Protein AF-0000000070117165 (afdb_homodimer)

Radius of gyration: 26.3 Å; Cα contacts (8 Å, |Δi|>4): 1367; chains: 2; bounding box: 54×80×63 Å

InterPro domains:
  IPR011251 Luciferase-like domain [PF00296] (6-294)
  IPR036661 Luciferase-like domain superfamily [G3DSA:3.20.20.30] (3-338)
  IPR036661 Luciferase-like domain superfamily [SSF51679] (12-330)
  IPR050766 Bacterial Luciferase Oxidoreductase [PTHR30137] (17-335)

Nearest PDB structures (foldseek):
  8cbb-assembly1_A  TM=8.897E-01  e=2.264E-23  Enhygromyxa salina
  8cbb-assembly2_C  TM=8.880E-01  e=4.066E-23  Enhygromyxa salina
  8cbb-assembly1_B  TM=8.867E-01  e=6.888E-23  Enhygromyxa salina
  8cbb-assembly2_D  TM=8.876E-01  e=1.976E-22  Enhygromyxa salina
  1luc-assembly1_A  TM=8.983E-01  e=7.599E-22  Vibrio harveyi

Secondary structure (DSSP, 8-state):
-PPPEEEEE------STT--HHHHHHHHHHHHHHHHHHT-SEEEE---SS-TT---S-HHHHHHHHHHH-SSSEEEES-EEGGGS-HHHHHHHHHHHHHHHTS-EEEEEE----HHHHHHHT--GGGHHHHHHHHHHHHHHHHHHSB--EE-SS-EE-S-B--PPPSSPPPEEEE--SHHHHHHHHHH-SEEEEE-STTHHHHHHHHHHHHHHTT--S---EEEEE-EEE-SSHHHHHHHHHHHHHHHHHHHHHHTSPTTPPPPPPPPGGGS-GGGSEEE-HHHHHHHHHHHHHHS--SEEEEESS-TT--HHHHHHHHHHIIIIIHHHHHHHHHT---/-PPPEEEEE---B--STT--HHHHHHHHHHHHHHHHHTT-SEEEE---SS-TTB--S-HHHHHHHHHHH-SSSEEEES-EEGGGS-HHHHHHHHHHHHHHHTS-EEEEEE----HHHHHHHT--GGGHHHHHHHHHHHHHHHHHHSB--EE-SS-EE-S-B--PPPSSPPPEEEE--SHHHHHHHHHH-SEEEEE-STTHHHHHHHHHHHHHHTT--S---EEEEE-EEE-SSHHHHHHHHHHHHHHHHHHHHHHTSPTTPPPPPPPPGGGS-GGGSEEE-HHHHHHHHHHHHHHS--SEEEEESS-TT--HHHHHHHHHHIIIIIHHHHHHHHHT---

Sequence (678 aa):
MTAPTFGVVHDFRRPLPGITDAAYYAECLDEIVLAETLGYATVWLPEHHGAIDGFLPSPLVMAAAVAARTRHIGIGTNAVVAPLHHPLRLAEDVAVADLVSGGRLTLTLVQGYVDRENELFGVPARQRPSRLEEAVAICRQVWQTGRTGFAGRRWTLPDGPFTPVPGRRVPIYVGAFSGPAFDRAARIADGLLLYGGAGVTERYARWREALADAGRTGHVPLVLGATVHVARDDATAWREAAPAIAALDHGFATHQLPAGAAVPPVPGPETVARDAVLVGSPATVADRIVDLHRQVPFDHLCLWGRLPGFSHPAAVEAVTAFATEVVPAVTARITGSATMTAPTFGVVHDFRRPLPGITDAAYYAECLDEIVLAETLGYATVWLPEHHGAIDGFLPSPLVMAAAVAARTRHIGIGTNAVVAPLHHPLRLAEDVAVADLVSGGRLTLTLVQGYVDRENELFGVPARQRPSRLEEAVAICRQVWQTGRTGFAGRRWTLPDGPFTPVPGRRVPIYVGAFSGPAFDRAARIADGLLLYGGAGVTERYARWREALADAGRTGHVPLVLGATVHVARDDATAWREAAPAIAALDHGFATHQLPAGAAVPPVPGPETVARDAVLVGSPATVADRIVDLHRQVPFDHLCLWGRLPGFSHPAAVEAVTAFATEVVPAVTARITGSAT

Organism: Actinoplanes teichomyceticus (NCBI:txid1867)

Structure (mmCIF, N/CA/C/O backbone):
data_AF-0000000070117165-model_v1
#
loop_
_entity.id
_entity.type
_entity.pdbx_description
1 polymer 'Alkanesulfonate monooxygenase SsuD/methylene tetrahydromethanopterin reductase-like flavin-dependent oxidoreductase (Luciferase family)'
#
loop_
_atom_site.group_PDB
_atom_site.id
_atom_site.type_symbol
_atom_site.label_atom_id
_atom_site.label_alt_id
_atom_site.label_comp_id
_atom_site.label_asym_id
_atom_site.label_entity_id
_atom_site.label_seq_id
_atom_site.pdbx_PDB_ins_code
_atom_site.Cartn_x
_atom_site.Cartn_y
_atom_site.Cartn_z
_atom_site.occupancy
_atom_site.B_iso_or_equiv
_atom_site.auth_seq_id
_atom_site.auth_comp_id
_atom_site.auth_asym_id
_atom_site.auth_atom_id
_atom_site.pdbx_PDB_model_num
ATOM 1 N N . MET A 1 1 ? 8.25 37.844 -2.244 1 71.69 1 MET A N 1
ATOM 2 C CA . MET A 1 1 ? 8.086 36.562 -1.539 1 71.69 1 MET A CA 1
ATOM 3 C C . MET A 1 1 ? 7.367 35.562 -2.41 1 71.69 1 MET A C 1
ATOM 5 O O . MET A 1 1 ? 6.508 35.906 -3.215 1 71.69 1 MET A O 1
ATOM 9 N N . THR A 1 2 ? 7.824 34.281 -2.426 1 86.31 2 THR A N 1
ATOM 10 C CA . THR A 1 2 ? 7.188 33.25 -3.223 1 86.31 2 THR A CA 1
ATOM 11 C C . THR A 1 2 ? 5.879 32.812 -2.582 1 86.31 2 THR A C 1
ATOM 13 O O . THR A 1 2 ? 5.812 32.594 -1.367 1 86.31 2 THR A O 1
ATOM 16 N N . ALA A 1 3 ? 4.82 32.906 -3.283 1 94.06 3 ALA A N 1
ATOM 17 C CA . ALA A 1 3 ? 3.521 32.469 -2.791 1 94.06 3 ALA A CA 1
ATOM 18 C C . ALA A 1 3 ? 3.553 30.984 -2.418 1 94.06 3 ALA A C 1
ATOM 20 O O . ALA A 1 3 ? 4.195 30.172 -3.096 1 94.06 3 ALA A O 1
ATOM 21 N N . PRO A 1 4 ? 2.906 30.688 -1.361 1 98 4 PRO A N 1
ATOM 22 C CA . PRO A 1 4 ? 2.834 29.266 -1.002 1 98 4 PRO A CA 1
ATOM 23 C C . PRO A 1 4 ? 1.991 28.453 -1.98 1 98 4 PRO A C 1
ATOM 25 O O . PRO A 1 4 ? 1.18 29.016 -2.719 1 98 4 PRO A O 1
ATOM 28 N N . THR A 1 5 ? 2.256 27.188 -2.016 1 98.5 5 THR A N 1
ATOM 29 C CA . THR A 1 5 ? 1.368 26.25 -2.695 1 98.5 5 THR A CA 1
ATOM 30 C C . THR A 1 5 ? 0.333 25.688 -1.727 1 98.5 5 THR A C 1
ATOM 32 O O . THR A 1 5 ? 0.432 25.891 -0.515 1 98.5 5 THR A O 1
ATOM 35 N N . PHE A 1 6 ? -0.66 25.062 -2.24 1 98.81 6 PHE A N 1
ATOM 36 C CA . PHE A 1 6 ? -1.762 24.578 -1.414 1 98.81 6 PHE A CA 1
ATOM 37 C C . PHE A 1 6 ? -2.076 23.125 -1.718 1 98.81 6 PHE A C 1
ATOM 39 O O . PHE A 1 6 ? -1.904 22.672 -2.852 1 98.81 6 PHE A O 1
ATOM 46 N N . GLY A 1 7 ? -2.457 22.375 -0.701 1 98.81 7 GLY A N 1
ATOM 47 C CA . GLY A 1 7 ? -2.834 20.984 -0.847 1 98.81 7 GLY A CA 1
ATOM 48 C C . GLY A 1 7 ? -4 20.578 0.039 1 98.81 7 GLY A C 1
ATOM 49 O O . GLY A 1 7 ? -4.422 21.344 0.904 1 98.81 7 GLY A O 1
ATOM 50 N N . VAL A 1 8 ? -4.551 19.406 -0.177 1 98.75 8 VAL A N 1
ATOM 51 C CA . VAL A 1 8 ? -5.699 18.922 0.588 1 98.75 8 VAL A CA 1
ATOM 52 C C . VAL A 1 8 ? -5.328 17.641 1.333 1 98.75 8 VAL A C 1
ATOM 54 O O . VAL A 1 8 ? -4.582 16.812 0.814 1 98.75 8 VAL A O 1
ATOM 57 N N . VAL A 1 9 ? -5.859 17.531 2.494 1 98.12 9 VAL A N 1
ATOM 58 C CA . VAL A 1 9 ? -5.734 16.312 3.295 1 98.12 9 VAL A CA 1
ATOM 59 C C . VAL A 1 9 ? -7.008 15.477 3.176 1 98.12 9 VAL A C 1
ATOM 61 O O . VAL A 1 9 ? -8.117 16 3.332 1 98.12 9 VAL A O 1
ATOM 64 N N . HIS A 1 10 ? -6.867 14.281 2.879 1 97.31 10 HIS A N 1
ATOM 65 C CA . HIS A 1 10 ? -7.961 13.32 2.938 1 97.31 10 HIS A CA 1
ATOM 66 C C . HIS A 1 10 ? -7.652 12.195 3.922 1 97.31 10 HIS A C 1
ATOM 68 O O . HIS A 1 10 ? -6.754 11.383 3.684 1 97.31 10 HIS A O 1
ATOM 74 N N . ASP A 1 11 ? -8.438 12.141 4.969 1 94.38 11 ASP A N 1
ATOM 75 C CA . ASP A 1 11 ? -8.164 11.156 6.012 1 94.38 11 ASP A CA 1
ATOM 76 C C . ASP A 1 11 ? -9.156 9.992 5.941 1 94.38 11 ASP A C 1
ATOM 78 O O . ASP A 1 11 ? -9.039 9.023 6.691 1 94.38 11 ASP A O 1
ATOM 82 N N . PHE A 1 12 ? -10.18 10.062 5.086 1 92.75 12 PHE A N 1
ATOM 83 C CA . PHE A 1 12 ? -11.141 9.008 4.781 1 92.75 12 PHE A CA 1
ATOM 84 C C . PHE A 1 12 ? -11.977 8.664 6.008 1 92.75 12 PHE A C 1
ATOM 86 O O . PHE A 1 12 ? -12.469 7.539 6.137 1 92.75 12 PHE A O 1
ATOM 93 N N . ARG A 1 13 ? -12.078 9.516 6.969 1 87.12 13 ARG A N 1
ATOM 94 C CA . ARG A 1 13 ? -12.945 9.297 8.125 1 87.12 13 ARG A CA 1
ATOM 95 C C . ARG A 1 13 ? -14.414 9.383 7.727 1 87.12 13 ARG A C 1
ATOM 97 O O . ARG A 1 13 ? -14.812 10.281 6.98 1 87.12 13 ARG A O 1
ATOM 104 N N . ARG A 1 14 ? -15.219 8.086 8.164 1 71 14 ARG A N 1
ATOM 105 C CA . ARG A 1 14 ? -16.625 7.898 7.812 1 71 14 ARG A CA 1
ATOM 106 C C . ARG A 1 14 ? -17.484 9 8.422 1 71 14 ARG A C 1
ATOM 108 O O . ARG A 1 14 ? -17.438 9.234 9.625 1 71 14 ARG A O 1
ATOM 115 N N . PRO A 1 15 ? -17.891 9.867 7.488 1 58.91 15 PRO A N 1
ATOM 116 C CA . PRO A 1 15 ? -18.719 10.914 8.07 1 58.91 15 PRO A CA 1
ATOM 117 C C . PRO A 1 15 ? -20.016 10.367 8.664 1 58.91 15 PRO A C 1
ATOM 119 O O . PRO A 1 15 ? -20.344 10.664 9.82 1 58.91 15 PRO A O 1
ATOM 122 N N . LEU A 1 16 ? -20.953 10.141 7.625 1 56.66 16 LEU A N 1
ATOM 123 C CA . LEU A 1 16 ? -22.406 10.352 7.676 1 56.66 16 LEU A CA 1
ATOM 124 C C . LEU A 1 16 ? -23.141 9.023 7.824 1 56.66 16 LEU A C 1
ATOM 126 O O . LEU A 1 16 ? -22.672 7.996 7.324 1 56.66 16 LEU A O 1
ATOM 130 N N . PRO A 1 17 ? -23.875 8.938 8.695 1 66.88 17 PRO A N 1
ATOM 131 C CA . PRO A 1 17 ? -24.812 7.816 8.672 1 66.88 17 PRO A CA 1
ATOM 132 C C . PRO A 1 17 ? -25.344 7.531 7.27 1 66.88 17 PRO A C 1
ATOM 134 O O . PRO A 1 17 ? -25.547 8.453 6.48 1 66.88 17 PRO A O 1
ATOM 137 N N . GLY A 1 18 ? -25.266 6.191 6.73 1 73.81 18 GLY A N 1
ATOM 138 C CA . GLY A 1 18 ? -25.984 5.789 5.531 1 73.81 18 GLY A CA 1
ATOM 139 C C . GLY A 1 18 ? -25.062 5.566 4.34 1 73.81 18 GLY A C 1
ATOM 140 O O . GLY A 1 18 ? -25.531 5.27 3.238 1 73.81 18 GLY A O 1
ATOM 141 N N . ILE A 1 19 ? -23.828 5.906 4.375 1 81.75 19 ILE A N 1
ATOM 142 C CA . ILE A 1 19 ? -22.953 5.656 3.23 1 81.75 19 ILE A CA 1
ATOM 143 C C . ILE A 1 19 ? -22 4.496 3.545 1 81.75 19 ILE A C 1
ATOM 145 O O . ILE A 1 19 ? -21.5 4.387 4.664 1 81.75 19 ILE A O 1
ATOM 149 N N . THR A 1 20 ? -21.859 3.656 2.578 1 86.19 20 THR A N 1
ATOM 150 C CA . THR A 1 20 ? -20.938 2.539 2.752 1 86.19 20 THR A CA 1
ATOM 151 C C . THR A 1 20 ? -19.5 3.012 2.654 1 86.19 20 THR A C 1
ATOM 153 O O . THR A 1 20 ? -19.219 4.051 2.053 1 86.19 20 THR A O 1
ATOM 156 N N . ASP A 1 21 ? -18.578 2.309 3.227 1 87.44 21 ASP A N 1
ATOM 157 C CA . ASP A 1 21 ? -17.156 2.623 3.113 1 87.44 21 ASP A CA 1
ATOM 158 C C . ASP A 1 21 ? -16.719 2.674 1.65 1 87.44 21 ASP A C 1
ATOM 160 O O . ASP A 1 21 ? -15.969 3.566 1.252 1 87.44 21 ASP A O 1
ATOM 164 N N . ALA A 1 22 ? -17.234 1.77 0.913 1 89.25 22 ALA A N 1
ATOM 165 C CA . ALA A 1 22 ? -16.875 1.702 -0.5 1 89.25 22 ALA A CA 1
ATOM 166 C C . ALA A 1 22 ? -17.266 2.98 -1.231 1 89.25 22 ALA A C 1
ATOM 168 O O . ALA A 1 22 ? -16.484 3.549 -1.983 1 89.25 22 ALA A O 1
ATOM 169 N N . ALA A 1 23 ? -18.5 3.393 -1.039 1 91.25 23 ALA A N 1
ATOM 170 C CA . ALA A 1 23 ? -19 4.609 -1.683 1 91.25 23 ALA A CA 1
ATOM 171 C C . ALA A 1 23 ? -18.234 5.832 -1.194 1 91.25 23 ALA A C 1
ATOM 173 O O . ALA A 1 23 ? -17.906 6.73 -1.981 1 91.25 23 ALA A O 1
ATOM 174 N N . TYR A 1 24 ? -17.953 5.863 0.065 1 92.75 24 TYR A N 1
ATOM 175 C CA . TYR A 1 24 ? -17.25 7 0.642 1 92.75 24 TYR A CA 1
ATOM 176 C C . TYR A 1 24 ? -15.828 7.082 0.099 1 92.75 24 TYR A C 1
ATOM 178 O O . TYR A 1 24 ? -15.352 8.164 -0.247 1 92.75 24 TYR A O 1
ATOM 186 N N . TYR A 1 25 ? -15.117 5.977 0.03 1 94.38 25 TYR A N 1
ATOM 187 C CA . TYR A 1 25 ? -13.773 5.938 -0.528 1 94.38 25 TYR A CA 1
ATOM 188 C C . TYR A 1 25 ? -13.766 6.406 -1.978 1 94.38 25 TYR A C 1
ATOM 190 O O . TYR A 1 25 ? -12.875 7.148 -2.395 1 94.38 25 TYR A O 1
ATOM 198 N N . ALA A 1 26 ? -14.758 5.98 -2.701 1 94.56 26 ALA A N 1
ATOM 199 C CA . ALA A 1 26 ? -14.875 6.402 -4.094 1 94.56 26 ALA A CA 1
ATOM 200 C C . ALA A 1 26 ? -15.055 7.914 -4.195 1 94.56 26 ALA A C 1
ATOM 202 O O . ALA A 1 26 ? -14.43 8.562 -5.035 1 94.56 26 ALA A O 1
ATOM 203 N N . GLU A 1 27 ? -15.922 8.453 -3.324 1 95.44 27 GLU A N 1
ATOM 204 C CA . GLU A 1 27 ? -16.125 9.898 -3.303 1 95.44 27 GLU A CA 1
ATOM 205 C C . GLU A 1 27 ? -14.82 10.633 -2.998 1 95.44 27 GLU A C 1
ATOM 207 O O . GLU A 1 27 ? -14.5 11.633 -3.641 1 95.44 27 GLU A O 1
ATOM 212 N N . CYS A 1 28 ? -14.102 10.141 -2.031 1 96.38 28 CYS A N 1
ATOM 213 C CA . CYS A 1 28 ? -12.844 10.781 -1.65 1 96.38 28 CYS A CA 1
ATOM 214 C C . CYS A 1 28 ? -11.852 10.773 -2.811 1 96.38 28 CYS A C 1
ATOM 216 O O . CYS A 1 28 ? -11.18 11.773 -3.062 1 96.38 28 CYS A O 1
ATOM 218 N N . LEU A 1 29 ? -11.789 9.68 -3.492 1 97.19 29 LEU A N 1
ATOM 219 C CA . LEU A 1 29 ? -10.891 9.586 -4.637 1 97.19 29 LEU A CA 1
ATOM 220 C C . LEU A 1 29 ? -11.312 10.547 -5.742 1 97.19 29 LEU A C 1
ATOM 222 O O . LEU A 1 29 ? -10.469 11.172 -6.387 1 97.19 29 LEU A O 1
ATOM 226 N N . ASP A 1 30 ? -12.625 10.672 -5.953 1 97.75 30 ASP A N 1
ATOM 227 C CA . ASP A 1 30 ? -13.133 11.648 -6.914 1 97.75 30 ASP A CA 1
ATOM 228 C C . ASP A 1 30 ? -12.742 13.07 -6.508 1 97.75 30 ASP A C 1
ATOM 230 O O . ASP A 1 30 ? -12.383 13.891 -7.359 1 97.75 30 ASP A O 1
ATOM 234 N N . GLU A 1 31 ? -12.828 13.312 -5.242 1 98.38 31 GLU A N 1
ATOM 235 C CA . GLU A 1 31 ? -12.453 14.625 -4.719 1 98.38 31 GLU A CA 1
ATOM 236 C C . GLU A 1 31 ? -10.969 14.898 -4.934 1 98.38 31 GLU A C 1
ATOM 238 O O . GLU A 1 31 ? -10.578 16.031 -5.215 1 98.38 31 GLU A O 1
ATOM 243 N N . ILE A 1 32 ? -10.164 13.914 -4.844 1 98.69 32 ILE A N 1
ATOM 244 C CA . ILE A 1 32 ? -8.727 14.055 -5.047 1 98.69 32 ILE A CA 1
ATOM 245 C C . ILE A 1 32 ? -8.445 14.344 -6.516 1 98.69 32 ILE A C 1
ATOM 247 O O . ILE A 1 32 ? -7.613 15.203 -6.836 1 98.69 32 ILE A O 1
ATOM 251 N N . VAL A 1 33 ? -9.109 13.68 -7.387 1 98.56 33 VAL A N 1
ATOM 252 C CA . VAL A 1 33 ? -8.969 13.945 -8.812 1 98.56 33 VAL A CA 1
ATOM 253 C C . VAL A 1 33 ? -9.383 15.383 -9.109 1 98.56 33 VAL A C 1
ATOM 255 O O . VAL A 1 33 ? -8.719 16.094 -9.867 1 98.56 33 VAL A O 1
ATOM 258 N N . LEU A 1 34 ? -10.492 15.766 -8.477 1 98.75 34 LEU A N 1
ATOM 259 C CA . LEU A 1 34 ? -10.953 17.141 -8.641 1 98.75 34 LEU A CA 1
ATOM 260 C C . LEU A 1 34 ? -9.898 18.125 -8.141 1 98.75 34 LEU A C 1
ATOM 262 O O . LEU A 1 34 ? -9.664 19.156 -8.773 1 98.75 34 LEU A O 1
ATOM 266 N N . ALA A 1 35 ? -9.281 17.828 -7.027 1 98.88 35 ALA A N 1
ATOM 267 C CA . ALA A 1 35 ? -8.242 18.703 -6.473 1 98.88 35 ALA A CA 1
ATOM 268 C C . ALA A 1 35 ? -7.125 18.938 -7.484 1 98.88 35 ALA A C 1
ATOM 270 O O . ALA A 1 35 ? -6.621 20.047 -7.617 1 98.88 35 ALA A O 1
ATOM 271 N N . GLU A 1 36 ? -6.734 17.906 -8.18 1 98.75 36 GLU A N 1
ATOM 272 C CA . GLU A 1 36 ? -5.734 18.047 -9.227 1 98.75 36 GLU A CA 1
ATOM 273 C C . GLU A 1 36 ? -6.207 19.031 -10.305 1 98.75 36 GLU A C 1
ATOM 275 O O . GLU A 1 36 ? -5.457 19.906 -10.719 1 98.75 36 GLU A O 1
ATOM 280 N N . THR A 1 37 ? -7.461 18.875 -10.734 1 98.5 37 THR A N 1
ATOM 281 C CA . THR A 1 37 ? -8.016 19.719 -11.789 1 98.5 37 THR A CA 1
ATOM 282 C C . THR A 1 37 ? -8.102 21.172 -11.328 1 98.5 37 THR A C 1
ATOM 284 O O . THR A 1 37 ? -7.965 22.094 -12.133 1 98.5 37 THR A O 1
ATOM 287 N N . LEU A 1 38 ? -8.281 21.375 -10.023 1 98.69 38 LEU A N 1
ATOM 288 C CA . LEU A 1 38 ? -8.438 22.703 -9.453 1 98.69 38 LEU A CA 1
ATOM 289 C C . LEU A 1 38 ? -7.082 23.359 -9.219 1 98.69 38 LEU A C 1
ATOM 291 O O . LEU A 1 38 ? -7.012 24.531 -8.844 1 98.69 38 LEU A O 1
ATOM 295 N N . GLY A 1 39 ? -6.008 22.578 -9.359 1 98.5 39 GLY A N 1
ATOM 296 C CA . GLY A 1 39 ? -4.676 23.156 -9.289 1 98.5 39 GLY A CA 1
ATOM 297 C C . GLY A 1 39 ? -4.027 23 -7.93 1 98.5 39 GLY A C 1
ATOM 298 O O . GLY A 1 39 ? -3.008 23.641 -7.648 1 98.5 39 GLY A O 1
ATOM 299 N N . TYR A 1 40 ? -4.633 22.234 -7.035 1 98.81 40 TYR A N 1
ATOM 300 C CA . TYR A 1 40 ? -3.939 21.922 -5.789 1 98.81 40 TYR A CA 1
ATOM 301 C C . TYR A 1 40 ? -2.613 21.219 -6.062 1 98.81 40 TYR A C 1
ATOM 303 O O . TYR A 1 40 ? -2.527 20.359 -6.945 1 98.81 40 TYR A O 1
ATOM 311 N N . ALA A 1 41 ? -1.638 21.5 -5.309 1 98.81 41 ALA A N 1
ATOM 312 C CA . ALA A 1 41 ? -0.278 21.047 -5.582 1 98.81 41 ALA A CA 1
ATOM 313 C C . ALA A 1 41 ? -0.055 19.641 -5.039 1 98.81 41 ALA A C 1
ATOM 315 O O . ALA A 1 41 ? 0.754 18.875 -5.578 1 98.81 41 ALA A O 1
ATOM 316 N N . THR A 1 42 ? -0.748 19.297 -3.973 1 98.88 42 THR A N 1
ATOM 317 C CA . THR A 1 42 ? -0.453 18.047 -3.305 1 98.88 42 THR A CA 1
ATOM 318 C C . THR A 1 42 ? -1.688 17.516 -2.58 1 98.88 42 THR A C 1
ATOM 320 O O . THR A 1 42 ? -2.467 18.281 -2.021 1 98.88 42 THR A O 1
ATOM 323 N N . VAL A 1 43 ? -1.926 16.25 -2.607 1 98.88 43 VAL A N 1
ATOM 324 C CA . VAL A 1 43 ? -2.83 15.578 -1.68 1 98.88 43 VAL A CA 1
ATOM 325 C C . VAL A 1 43 ? -2.029 14.922 -0.558 1 98.88 43 VAL A C 1
ATOM 327 O O . VAL A 1 43 ? -0.964 14.352 -0.801 1 98.88 43 VAL A O 1
ATOM 330 N N . TRP A 1 44 ? -2.516 15.055 0.638 1 98.81 44 TRP A N 1
ATOM 331 C CA . TRP A 1 44 ? -1.844 14.539 1.827 1 98.81 44 TRP A CA 1
ATOM 332 C C . TRP A 1 44 ? -2.666 13.438 2.484 1 98.81 44 TRP A C 1
ATOM 334 O O . TRP A 1 44 ? -3.875 13.586 2.674 1 98.81 44 TRP A O 1
ATOM 344 N N . LEU A 1 45 ? -1.985 12.344 2.848 1 98.69 45 LEU A N 1
ATOM 345 C CA . LEU A 1 45 ? -2.633 11.148 3.375 1 98.69 45 LEU A CA 1
ATOM 346 C C . LEU A 1 45 ? -2.104 10.805 4.766 1 98.69 45 LEU A C 1
ATOM 348 O O . LEU A 1 45 ? -0.934 10.445 4.918 1 98.69 45 LEU A O 1
ATOM 352 N N . PRO A 1 46 ? -2.914 10.875 5.785 1 96.94 46 PRO A N 1
ATOM 353 C CA . PRO A 1 46 ? -2.473 10.578 7.148 1 96.94 46 PRO A CA 1
ATOM 354 C C . PRO A 1 46 ? -2.516 9.086 7.469 1 96.94 46 PRO A C 1
ATOM 356 O O . PRO A 1 46 ? -2.752 8.266 6.578 1 96.94 46 PRO A O 1
ATOM 359 N N . GLU A 1 47 ? -2.225 8.797 8.781 1 97.5 47 GLU A N 1
ATOM 360 C CA . GLU A 1 47 ? -2.27 7.422 9.266 1 97.5 47 GLU A CA 1
ATOM 361 C C . GLU A 1 47 ? -2.77 7.363 10.703 1 97.5 47 GLU A C 1
ATOM 363 O O . GLU A 1 47 ? -2.211 8.016 11.594 1 97.5 47 GLU A O 1
ATOM 368 N N . HIS A 1 48 ? -3.797 6.598 10.898 1 96.06 48 HIS A N 1
ATOM 369 C CA . HIS A 1 48 ? -4.215 6.184 12.234 1 96.06 48 HIS A CA 1
ATOM 370 C C . HIS A 1 48 ? -4.758 4.758 12.227 1 96.06 48 HIS A C 1
ATOM 372 O O . HIS A 1 48 ? -5.105 4.227 11.172 1 96.06 48 HIS A O 1
ATOM 378 N N . HIS A 1 49 ? -4.797 4.207 13.383 1 95.56 49 HIS A N 1
ATOM 379 C CA . HIS A 1 49 ? -5.262 2.84 13.578 1 95.56 49 HIS A CA 1
ATOM 380 C C . HIS A 1 49 ? -6.238 2.75 14.742 1 95.56 49 HIS A C 1
ATOM 382 O O . HIS A 1 49 ? -6.117 3.498 15.719 1 95.56 49 HIS A O 1
ATOM 388 N N . GLY A 1 50 ? -7.18 1.869 14.57 1 90.12 50 GLY A N 1
ATOM 389 C CA . GLY A 1 50 ? -8.102 1.614 15.664 1 90.12 50 GLY A CA 1
ATOM 390 C C . GLY A 1 50 ? -9.102 2.74 15.875 1 90.12 50 GLY A C 1
ATOM 391 O O . GLY A 1 50 ? -9.695 2.85 16.953 1 90.12 50 GLY A O 1
ATOM 392 N N . ALA A 1 51 ? -9.203 3.586 14.914 1 85.62 51 ALA A N 1
ATOM 393 C CA . ALA A 1 51 ? -10.18 4.668 15 1 85.62 51 ALA A CA 1
ATOM 394 C C . ALA A 1 51 ? -11.578 4.18 14.641 1 85.62 51 ALA A C 1
ATOM 396 O O . ALA A 1 51 ? -11.758 3.488 13.633 1 85.62 51 ALA A O 1
ATOM 397 N N . ILE A 1 52 ? -12.531 4.57 15.336 1 79.19 52 ILE A N 1
ATOM 398 C CA . ILE A 1 52 ? -13.875 4.039 15.188 1 79.19 52 ILE A CA 1
ATOM 399 C C . ILE A 1 52 ? -14.547 4.656 13.961 1 79.19 52 ILE A C 1
ATOM 401 O O . ILE A 1 52 ? -15.469 4.074 13.391 1 79.19 52 ILE A O 1
ATOM 405 N N . ASP A 1 53 ? -14.047 5.762 13.586 1 78.31 53 ASP A N 1
ATOM 406 C CA . ASP A 1 53 ? -14.688 6.445 12.469 1 78.31 53 ASP A CA 1
ATOM 407 C C . ASP A 1 53 ? -13.922 6.207 11.164 1 78.31 53 ASP A C 1
ATOM 409 O O . ASP A 1 53 ? -14.086 6.953 10.195 1 78.31 53 ASP A O 1
ATOM 413 N N . GLY A 1 54 ? -13.117 5.047 11.227 1 78.75 54 GLY A N 1
ATOM 414 C CA . GLY A 1 54 ? -12.352 4.68 10.047 1 78.75 54 GLY A CA 1
ATOM 415 C C . GLY A 1 54 ? -10.961 5.285 10.023 1 78.75 54 GLY A C 1
ATOM 416 O O . GLY A 1 54 ? -10.031 4.75 10.633 1 78.75 54 GLY A O 1
ATOM 417 N N . PHE A 1 55 ? -10.781 6.543 9.625 1 82.12 55 PHE A N 1
ATOM 418 C CA . PHE A 1 55 ? -9.469 7.168 9.484 1 82.12 55 PHE A CA 1
ATOM 419 C C . PHE A 1 55 ? -8.508 6.246 8.742 1 82.12 55 PHE A C 1
ATOM 421 O O . PHE A 1 55 ? -8.414 5.055 9.055 1 82.12 55 PHE A O 1
ATOM 428 N N . LEU A 1 56 ? -7.816 6.699 7.836 1 95.06 56 LEU A N 1
ATOM 429 C CA . LEU A 1 56 ? -7.008 5.938 6.891 1 95.06 56 LEU A CA 1
ATOM 430 C C . LEU A 1 56 ? -5.871 5.215 7.605 1 95.06 56 LEU A C 1
ATOM 432 O O . LEU A 1 56 ? -4.973 5.855 8.156 1 95.06 56 LEU A O 1
ATOM 436 N N . PRO A 1 57 ? -5.895 3.871 7.586 1 96.88 57 PRO A N 1
ATOM 437 C CA . PRO A 1 57 ? -4.824 3.141 8.266 1 96.88 57 PRO A CA 1
ATOM 438 C C . PRO A 1 57 ? -3.65 2.822 7.336 1 96.88 57 PRO A C 1
ATOM 440 O O . PRO A 1 57 ? -2.578 2.43 7.805 1 96.88 57 PRO A O 1
ATOM 443 N N . SER A 1 58 ? -3.861 2.941 6.004 1 98.38 58 SER A N 1
ATOM 444 C CA . SER A 1 58 ? -2.877 2.475 5.035 1 98.38 58 SER A CA 1
ATOM 445 C C . SER A 1 58 ? -2.537 3.564 4.023 1 98.38 58 SER A C 1
ATOM 447 O O . SER A 1 58 ? -2.838 3.43 2.836 1 98.38 58 SER A O 1
ATOM 449 N N . PRO A 1 59 ? -1.787 4.516 4.418 1 98.56 59 PRO A N 1
ATOM 450 C CA . PRO A 1 59 ? -1.566 5.684 3.559 1 98.56 59 PRO A CA 1
ATOM 451 C C . PRO A 1 59 ? -0.783 5.344 2.291 1 98.56 59 PRO A C 1
ATOM 453 O O . PRO A 1 59 ? -1.017 5.941 1.238 1 98.56 59 PRO A O 1
ATOM 456 N N . LEU A 1 60 ? 0.155 4.398 2.34 1 98.81 60 LEU A N 1
ATOM 457 C CA . LEU A 1 60 ? 0.973 4.117 1.164 1 98.81 60 LEU A CA 1
ATOM 458 C C . LEU A 1 60 ? 0.211 3.252 0.166 1 98.81 60 LEU A C 1
ATOM 460 O O . LEU A 1 60 ? 0.422 3.361 -1.044 1 98.81 60 LEU A O 1
ATOM 464 N N . VAL A 1 61 ? -0.703 2.389 0.654 1 98.81 61 VAL A N 1
ATOM 465 C CA . VAL A 1 61 ? -1.633 1.687 -0.224 1 98.81 61 VAL A CA 1
ATOM 466 C C . VAL A 1 61 ? -2.516 2.695 -0.955 1 98.81 61 VAL A C 1
ATOM 468 O O . VAL A 1 61 ? -2.633 2.652 -2.182 1 98.81 61 VAL A O 1
ATOM 471 N N . MET A 1 62 ? -3.031 3.658 -0.237 1 98.75 62 MET A N 1
ATOM 472 C CA . MET A 1 62 ? -3.885 4.688 -0.826 1 98.75 62 MET A CA 1
ATOM 473 C C . MET A 1 62 ? -3.084 5.59 -1.757 1 98.75 62 MET A C 1
ATOM 475 O O . MET A 1 62 ? -3.59 6.027 -2.791 1 98.75 62 MET A O 1
ATOM 479 N N . ALA A 1 63 ? -1.865 5.887 -1.339 1 98.88 63 ALA A N 1
ATOM 480 C CA . ALA A 1 63 ? -1.008 6.719 -2.18 1 98.88 63 ALA A CA 1
ATOM 481 C C . ALA A 1 63 ? -0.85 6.113 -3.57 1 98.88 63 ALA A C 1
ATOM 483 O O . ALA A 1 63 ? -0.865 6.832 -4.574 1 98.88 63 ALA A O 1
ATOM 484 N N . ALA A 1 64 ? -0.688 4.809 -3.609 1 98.75 64 ALA A N 1
ATOM 485 C CA . ALA A 1 64 ? -0.539 4.133 -4.895 1 98.75 64 ALA A CA 1
ATOM 486 C C . ALA A 1 64 ? -1.818 4.234 -5.719 1 98.75 64 ALA A C 1
ATOM 488 O O . ALA A 1 64 ? -1.767 4.402 -6.941 1 98.75 64 ALA A O 1
ATOM 489 N N . ALA A 1 65 ? -2.969 4.109 -5.082 1 98.69 65 ALA A N 1
ATOM 490 C CA . ALA A 1 65 ? -4.246 4.289 -5.766 1 98.69 65 ALA A CA 1
ATOM 491 C C . ALA A 1 65 ? -4.367 5.699 -6.336 1 98.69 65 ALA A C 1
ATOM 493 O O . ALA A 1 65 ? -4.742 5.875 -7.496 1 98.69 65 ALA A O 1
ATOM 494 N N . VAL A 1 66 ? -4.004 6.699 -5.504 1 98.81 66 VAL A N 1
ATOM 495 C CA . VAL A 1 66 ? -4.059 8.094 -5.922 1 98.81 66 VAL A CA 1
ATOM 496 C C . VAL A 1 66 ? -3.107 8.32 -7.098 1 98.81 66 VAL A C 1
ATOM 498 O O . VAL A 1 66 ? -3.459 8.992 -8.07 1 98.81 66 VAL A O 1
ATOM 501 N N . ALA A 1 67 ? -1.932 7.75 -6.984 1 98.38 67 ALA A N 1
ATOM 502 C CA . ALA A 1 67 ? -0.928 7.867 -8.039 1 98.38 67 ALA A CA 1
ATOM 503 C C . ALA A 1 67 ? -1.472 7.367 -9.375 1 98.38 67 ALA A C 1
ATOM 505 O O . ALA A 1 67 ? -1.242 7.984 -10.414 1 98.38 67 ALA A O 1
ATOM 506 N N . ALA A 1 68 ? -2.213 6.277 -9.328 1 96.25 68 ALA A N 1
ATOM 507 C CA . ALA A 1 68 ? -2.713 5.637 -10.539 1 96.25 68 ALA A CA 1
ATOM 508 C C . ALA A 1 68 ? -3.92 6.387 -11.102 1 96.25 68 ALA A C 1
ATOM 510 O O . ALA A 1 68 ? -4.254 6.246 -12.281 1 96.25 68 ALA A O 1
ATOM 511 N N . ARG A 1 69 ? -4.547 7.215 -10.258 1 96.19 69 ARG A N 1
ATOM 512 C CA . ARG A 1 69 ? -5.766 7.918 -10.648 1 96.19 69 ARG A CA 1
ATOM 513 C C . ARG A 1 69 ? -5.461 9.352 -11.07 1 96.19 69 ARG A C 1
ATOM 515 O O . ARG A 1 69 ? -6.34 10.055 -11.57 1 96.19 69 ARG A O 1
ATOM 522 N N . THR A 1 70 ? -4.25 9.828 -10.781 1 98.06 70 THR A N 1
ATOM 523 C CA . THR A 1 70 ? -3.865 11.203 -11.062 1 98.06 70 THR A CA 1
ATOM 524 C C . THR A 1 70 ? -2.582 11.25 -11.883 1 98.06 70 THR A C 1
ATOM 526 O O . THR A 1 70 ? -1.961 10.219 -12.141 1 98.06 70 THR A O 1
ATOM 529 N N . ARG A 1 71 ? -2.174 12.461 -12.289 1 96.38 71 ARG A N 1
ATOM 530 C CA . ARG A 1 71 ? -1.05 12.562 -13.219 1 96.38 71 ARG A CA 1
ATOM 531 C C . ARG A 1 71 ? -0.011 13.562 -12.711 1 96.38 71 ARG A C 1
ATOM 533 O O . ARG A 1 71 ? 1.184 13.406 -12.977 1 96.38 71 ARG A O 1
ATOM 540 N N . HIS A 1 72 ? -0.506 14.586 -12.016 1 97.44 72 HIS A N 1
ATOM 541 C CA . HIS A 1 72 ? 0.421 15.688 -11.773 1 97.44 72 HIS A CA 1
ATOM 542 C C . HIS A 1 72 ? 0.46 16.062 -10.297 1 97.44 72 HIS A C 1
ATOM 544 O O . HIS A 1 72 ? 1.473 16.578 -9.812 1 97.44 72 HIS A O 1
ATOM 550 N N . ILE A 1 73 ? -0.648 15.906 -9.602 1 98.75 73 ILE A N 1
ATOM 551 C CA . ILE A 1 73 ? -0.734 16.328 -8.211 1 98.75 73 ILE A CA 1
ATOM 552 C C . ILE A 1 73 ? 0.288 15.57 -7.371 1 98.75 73 ILE A C 1
ATOM 554 O O . ILE A 1 73 ? 0.49 14.375 -7.566 1 98.75 73 ILE A O 1
ATOM 558 N N . GLY A 1 74 ? 1.051 16.281 -6.555 1 98.81 74 GLY A N 1
ATOM 559 C CA . GLY A 1 74 ? 1.914 15.609 -5.598 1 98.81 74 GLY A CA 1
ATOM 560 C C . GLY A 1 74 ? 1.152 14.734 -4.613 1 98.81 74 GLY A C 1
ATOM 561 O O . GLY A 1 74 ? -0.025 14.984 -4.344 1 98.81 74 GLY A O 1
ATOM 562 N N . ILE A 1 75 ? 1.835 13.758 -4.117 1 98.94 75 ILE A N 1
ATOM 563 C CA . ILE A 1 75 ? 1.249 12.836 -3.15 1 98.94 75 ILE A CA 1
ATOM 564 C C . ILE A 1 75 ? 2.123 12.773 -1.899 1 98.94 75 ILE A C 1
ATOM 566 O O . ILE A 1 75 ? 3.26 12.297 -1.951 1 98.94 75 ILE A O 1
ATOM 570 N N . GLY A 1 76 ? 1.61 13.25 -0.795 1 98.81 76 GLY A N 1
ATOM 571 C CA . GLY A 1 76 ? 2.365 13.258 0.447 1 98.81 76 GLY A CA 1
ATOM 572 C C . GLY A 1 76 ? 1.691 12.484 1.562 1 98.81 76 GLY A C 1
ATOM 573 O O . GLY A 1 76 ? 0.463 12.383 1.603 1 98.81 76 GLY A O 1
ATOM 574 N N . THR A 1 77 ? 2.496 11.898 2.412 1 98.69 77 THR A N 1
ATOM 575 C CA . THR A 1 77 ? 1.953 11.383 3.666 1 98.69 77 THR A CA 1
ATOM 576 C C . THR A 1 77 ? 1.904 12.484 4.723 1 98.69 77 THR A C 1
ATOM 578 O O . THR A 1 77 ? 2.797 13.336 4.789 1 98.69 77 THR A O 1
ATOM 581 N N . ASN A 1 78 ? 0.875 12.492 5.613 1 96.62 78 ASN A N 1
ATOM 582 C CA . ASN A 1 78 ? 0.685 13.508 6.645 1 96.62 78 ASN A CA 1
ATOM 583 C C . ASN A 1 78 ? -0.026 12.938 7.867 1 96.62 78 ASN A C 1
ATOM 585 O O . ASN A 1 78 ? -1.217 13.18 8.07 1 96.62 78 ASN A O 1
ATOM 589 N N . ALA A 1 79 ? 0.65 12.133 8.469 1 96.5 79 ALA A N 1
ATOM 590 C CA . ALA A 1 79 ? 1.979 11.57 8.242 1 96.5 79 ALA A CA 1
ATOM 591 C C . ALA A 1 79 ? 1.991 10.07 8.5 1 96.5 79 ALA A C 1
ATOM 593 O O . ALA A 1 79 ? 1.107 9.547 9.18 1 96.5 79 ALA A O 1
ATOM 594 N N . VAL A 1 80 ? 2.9 9.352 7.957 1 98.69 80 VAL A N 1
ATOM 595 C CA . VAL A 1 80 ? 3.168 7.965 8.312 1 98.69 80 VAL A CA 1
ATOM 596 C C . VAL A 1 80 ? 3.756 7.898 9.727 1 98.69 80 VAL A C 1
ATOM 598 O O . VAL A 1 80 ? 4.641 8.688 10.07 1 98.69 80 VAL A O 1
ATOM 601 N N . VAL A 1 81 ? 3.227 7.035 10.562 1 98.56 81 VAL A N 1
ATOM 602 C CA . VAL A 1 81 ? 3.746 6.832 11.906 1 98.56 81 VAL A CA 1
ATOM 603 C C . VAL A 1 81 ? 4.91 5.848 11.875 1 98.56 81 VAL A C 1
ATOM 605 O O . VAL A 1 81 ? 4.719 4.645 12.062 1 98.56 81 VAL A O 1
ATOM 608 N N . ALA A 1 82 ? 6.07 6.309 11.75 1 98.69 82 ALA A N 1
ATOM 609 C CA . ALA A 1 82 ? 7.266 5.551 11.391 1 98.69 82 ALA A CA 1
ATOM 610 C C . ALA A 1 82 ? 7.52 4.422 12.383 1 98.69 82 ALA A C 1
ATOM 612 O O . ALA A 1 82 ? 7.812 3.291 11.984 1 98.69 82 ALA A O 1
ATOM 613 N N . PRO A 1 83 ? 7.305 4.672 13.719 1 98.56 83 PRO A N 1
ATOM 614 C CA . PRO A 1 83 ? 7.656 3.631 14.688 1 98.56 83 PRO A CA 1
ATOM 615 C C . PRO A 1 83 ? 6.801 2.375 14.547 1 98.56 83 PRO A C 1
ATOM 617 O O . PRO A 1 83 ? 7.18 1.306 15.023 1 98.56 83 PRO A O 1
ATOM 620 N N . LEU A 1 84 ? 5.68 2.512 13.891 1 98.38 84 LEU A N 1
ATOM 621 C CA . LEU A 1 84 ? 4.762 1.382 13.781 1 98.38 84 LEU A CA 1
ATOM 622 C C . LEU A 1 84 ? 5.094 0.526 12.57 1 98.38 84 LEU A C 1
ATOM 624 O O . LEU A 1 84 ? 4.469 -0.514 12.344 1 98.38 84 LEU A O 1
ATOM 628 N N . HIS A 1 85 ? 6.082 0.941 11.805 1 98.5 85 HIS A N 1
ATOM 629 C CA . HIS A 1 85 ? 6.453 0.245 10.578 1 98.5 85 HIS A CA 1
ATOM 630 C C . HIS A 1 85 ? 7.816 -0.426 10.719 1 98.5 85 HIS A C 1
ATOM 632 O O . HIS A 1 85 ? 8.719 0.118 11.359 1 98.5 85 HIS A O 1
ATOM 638 N N . HIS A 1 86 ? 7.93 -1.631 10.125 1 98.25 86 HIS A N 1
ATOM 639 C CA . HIS A 1 86 ? 9.281 -2.084 9.797 1 98.25 86 HIS A CA 1
ATOM 640 C C . HIS A 1 86 ? 9.938 -1.171 8.766 1 98.25 86 HIS A C 1
ATOM 642 O O . HIS A 1 86 ? 9.375 -0.936 7.695 1 98.25 86 HIS A O 1
ATOM 648 N N . PRO A 1 87 ? 11.086 -0.656 9.047 1 98.5 87 PRO A N 1
ATOM 649 C CA . PRO A 1 87 ? 11.641 0.388 8.18 1 98.5 87 PRO A CA 1
ATOM 650 C C . PRO A 1 87 ? 11.961 -0.122 6.777 1 98.5 87 PRO A C 1
ATOM 652 O O . PRO A 1 87 ? 11.898 0.639 5.809 1 98.5 87 PRO A O 1
ATOM 655 N N . LEU A 1 88 ? 12.32 -1.399 6.652 1 98.38 88 LEU A N 1
ATOM 656 C CA . LEU A 1 88 ? 12.547 -1.967 5.328 1 98.38 88 LEU A CA 1
ATOM 657 C C . LEU A 1 88 ? 11.258 -1.979 4.512 1 98.38 88 LEU A C 1
ATOM 659 O O . LEU A 1 88 ? 11.266 -1.614 3.334 1 98.38 88 LEU A O 1
ATOM 663 N N . ARG A 1 89 ? 10.211 -2.398 5.113 1 98.25 89 ARG A N 1
ATOM 664 C CA . ARG A 1 89 ? 8.906 -2.393 4.449 1 98.25 89 ARG A CA 1
ATOM 665 C C . ARG A 1 89 ? 8.5 -0.975 4.066 1 98.25 89 ARG A C 1
ATOM 667 O O . ARG A 1 89 ? 7.984 -0.747 2.969 1 98.25 89 ARG A O 1
ATOM 674 N N . LEU A 1 90 ? 8.711 -0.093 4.984 1 98.81 90 LEU A N 1
ATOM 675 C CA . LEU A 1 90 ? 8.414 1.306 4.695 1 98.81 90 LEU A CA 1
ATOM 676 C C . LEU A 1 90 ? 9.172 1.78 3.463 1 98.81 90 LEU A C 1
ATOM 678 O O . LEU A 1 90 ? 8.578 2.367 2.553 1 98.81 90 LEU A O 1
ATOM 682 N N . ALA A 1 91 ? 10.422 1.501 3.391 1 98.81 91 ALA A N 1
ATOM 683 C CA . ALA A 1 91 ? 11.266 1.911 2.27 1 98.81 91 ALA A CA 1
ATOM 684 C C . ALA A 1 91 ? 10.781 1.282 0.964 1 98.81 91 ALA A C 1
ATOM 686 O O . ALA A 1 91 ? 10.758 1.942 -0.077 1 98.81 91 ALA A O 1
ATOM 687 N N . GLU A 1 92 ? 10.406 0.047 1.029 1 98.5 92 GLU A N 1
ATOM 688 C CA . GLU A 1 92 ? 9.945 -0.675 -0.151 1 98.5 92 GLU A CA 1
ATOM 689 C C . GLU A 1 92 ? 8.602 -0.128 -0.644 1 98.5 92 GLU A C 1
ATOM 691 O O . GLU A 1 92 ? 8.43 0.103 -1.842 1 98.5 92 GLU A O 1
ATOM 696 N N . ASP A 1 93 ? 7.703 0.063 0.29 1 98.81 93 ASP A N 1
ATOM 697 C CA . ASP A 1 93 ? 6.387 0.586 -0.065 1 98.81 93 ASP A CA 1
ATOM 698 C C . ASP A 1 93 ? 6.5 1.964 -0.714 1 98.81 93 ASP A C 1
ATOM 700 O O . ASP A 1 93 ? 5.824 2.246 -1.707 1 98.81 93 ASP A O 1
ATOM 704 N N . VAL A 1 94 ? 7.367 2.766 -0.174 1 98.88 94 VAL A N 1
ATOM 705 C CA . VAL A 1 94 ? 7.555 4.109 -0.709 1 98.88 94 VAL A CA 1
ATOM 706 C C . VAL A 1 94 ? 8.18 4.031 -2.1 1 98.88 94 VAL A C 1
ATOM 708 O O . VAL A 1 94 ? 7.773 4.75 -3.014 1 98.88 94 VAL A O 1
ATOM 711 N N . ALA A 1 95 ? 9.156 3.209 -2.26 1 97.94 95 ALA A N 1
ATOM 712 C CA . ALA A 1 95 ? 9.812 3.07 -3.559 1 97.94 95 ALA A CA 1
ATOM 713 C C . ALA A 1 95 ? 8.805 2.66 -4.633 1 97.94 95 ALA A C 1
ATOM 715 O O . ALA A 1 95 ? 8.758 3.264 -5.707 1 97.94 95 ALA A O 1
ATOM 716 N N . VAL A 1 96 ? 7.984 1.67 -4.332 1 97.94 96 VAL A N 1
ATOM 717 C CA . VAL A 1 96 ? 7.004 1.175 -5.289 1 97.94 96 VAL A CA 1
ATOM 718 C C . VAL A 1 96 ? 5.973 2.262 -5.578 1 97.94 96 VAL A C 1
ATOM 720 O O . VAL A 1 96 ? 5.652 2.529 -6.742 1 97.94 96 VAL A O 1
ATOM 723 N N . ALA A 1 97 ? 5.469 2.916 -4.531 1 98.5 97 ALA A N 1
ATOM 724 C CA . ALA A 1 97 ? 4.492 3.982 -4.727 1 98.5 97 ALA A CA 1
ATOM 725 C C . ALA A 1 97 ? 5.082 5.129 -5.543 1 98.5 97 ALA A C 1
ATOM 727 O O . ALA A 1 97 ? 4.391 5.734 -6.363 1 98.5 97 ALA A O 1
ATOM 728 N N . ASP A 1 98 ? 6.355 5.457 -5.316 1 98.44 98 ASP A N 1
ATOM 729 C CA . ASP A 1 98 ? 7.02 6.523 -6.055 1 98.44 98 ASP A CA 1
ATOM 730 C C . ASP A 1 98 ? 7.141 6.176 -7.535 1 98.44 98 ASP A C 1
ATOM 732 O O . ASP A 1 98 ? 6.902 7.023 -8.398 1 98.44 98 ASP A O 1
ATOM 736 N N . LEU A 1 99 ? 7.473 4.977 -7.82 1 96.88 99 LEU A N 1
ATOM 737 C CA . LEU A 1 99 ? 7.586 4.531 -9.203 1 96.88 99 LEU A CA 1
ATOM 738 C C . LEU A 1 99 ? 6.23 4.57 -9.898 1 96.88 99 LEU A C 1
ATOM 740 O O . LEU A 1 99 ? 6.121 5.031 -11.039 1 96.88 99 LEU A O 1
ATOM 744 N N . VAL A 1 100 ? 5.184 4.129 -9.195 1 97.38 100 VAL A N 1
ATOM 745 C CA . VAL A 1 100 ? 3.83 4.137 -9.742 1 97.38 100 VAL A CA 1
ATOM 746 C C . VAL A 1 100 ? 3.395 5.57 -10.031 1 97.38 100 VAL A C 1
ATOM 748 O O . VAL A 1 100 ? 2.695 5.828 -11.008 1 97.38 100 VAL A O 1
ATOM 751 N N . SER A 1 101 ? 3.855 6.531 -9.211 1 97.44 101 SER A N 1
ATOM 752 C CA . SER A 1 101 ? 3.412 7.918 -9.305 1 97.44 101 SER A CA 1
ATOM 753 C C . SER A 1 101 ? 4.242 8.695 -10.32 1 97.44 101 SER A C 1
ATOM 755 O O . SER A 1 101 ? 3.916 9.836 -10.664 1 97.44 101 SER A O 1
ATOM 757 N N . GLY A 1 102 ? 5.324 8.086 -10.805 1 95.81 102 GLY A N 1
ATOM 758 C CA . GLY A 1 102 ? 6.242 8.836 -11.656 1 95.81 102 GLY A CA 1
ATOM 759 C C . GLY A 1 102 ? 7.059 9.859 -10.891 1 95.81 102 GLY A C 1
ATOM 760 O O . GLY A 1 102 ? 7.363 10.93 -11.422 1 95.81 102 GLY A O 1
ATOM 761 N N . GLY A 1 103 ? 7.2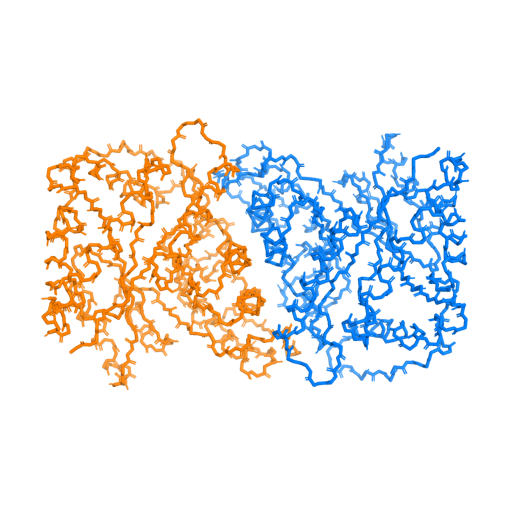81 9.602 -9.664 1 97.31 103 GLY A N 1
ATOM 762 C CA . GLY A 1 103 ? 8.164 10.453 -8.875 1 97.31 103 GLY A CA 1
ATOM 763 C C . GLY A 1 103 ? 7.453 11.625 -8.234 1 97.31 103 GLY A C 1
ATOM 764 O O . GLY A 1 103 ? 7.965 12.742 -8.227 1 97.31 103 GLY A O 1
ATOM 765 N N . ARG A 1 104 ? 6.32 11.398 -7.598 1 98.19 104 ARG A N 1
ATOM 766 C CA . ARG A 1 104 ? 5.539 12.516 -7.074 1 98.19 104 ARG A CA 1
ATOM 767 C C . ARG A 1 104 ? 5.406 12.422 -5.559 1 98.19 104 ARG A C 1
ATOM 769 O O . ARG A 1 104 ? 4.656 13.188 -4.949 1 98.19 104 ARG A O 1
ATOM 776 N N . LEU A 1 105 ? 6.113 11.516 -4.895 1 98.56 105 LEU A N 1
ATOM 777 C CA . LEU A 1 105 ? 5.863 11.234 -3.482 1 98.56 105 LEU A CA 1
ATOM 778 C C . LEU A 1 105 ? 6.688 12.164 -2.594 1 98.56 105 LEU A C 1
ATOM 780 O O . LEU A 1 105 ? 7.84 12.469 -2.908 1 98.56 105 LEU A O 1
ATOM 784 N N . THR A 1 106 ? 6.141 12.609 -1.56 1 98.88 106 THR A N 1
ATOM 785 C CA . THR A 1 106 ? 6.805 13.188 -0.396 1 98.88 106 THR A CA 1
ATOM 786 C C . THR A 1 106 ? 6.484 12.383 0.862 1 98.88 106 THR A C 1
ATOM 788 O O . THR A 1 106 ? 5.316 12.156 1.18 1 98.88 106 THR A O 1
ATOM 791 N N . LEU A 1 107 ? 7.52 11.914 1.514 1 98.94 107 LEU A N 1
ATOM 792 C CA . LEU A 1 107 ? 7.32 11.078 2.691 1 98.94 107 LEU A CA 1
ATOM 793 C C . LEU A 1 107 ? 7.438 11.898 3.971 1 98.94 107 LEU A C 1
ATOM 795 O O . LEU A 1 107 ? 8.539 12.305 4.355 1 98.94 107 LEU A O 1
ATOM 799 N N . THR A 1 108 ? 6.344 12.203 4.594 1 98.88 108 THR A N 1
ATOM 800 C CA . THR A 1 108 ? 6.355 12.82 5.918 1 98.88 108 THR A CA 1
ATOM 801 C C . THR A 1 108 ? 6.18 11.766 7.004 1 98.88 108 THR A C 1
ATOM 803 O O . THR A 1 108 ? 5.254 10.953 6.945 1 98.88 108 THR A O 1
ATOM 806 N N . LEU A 1 109 ? 7.082 11.766 7.945 1 98.88 109 LEU A N 1
ATOM 807 C CA . LEU A 1 109 ? 7.082 10.805 9.039 1 98.88 109 LEU A CA 1
ATOM 808 C C . LEU A 1 109 ? 6.863 11.5 10.375 1 98.88 109 LEU A C 1
ATOM 810 O O . LEU A 1 109 ? 7.227 12.664 10.547 1 98.88 109 LEU A O 1
ATOM 814 N N . VAL A 1 110 ? 6.266 10.75 11.297 1 98.38 110 VAL A N 1
ATOM 815 C CA . VAL A 1 110 ? 6.105 11.227 12.664 1 98.38 110 VAL A CA 1
ATOM 816 C C . VAL A 1 110 ? 6.379 10.086 13.641 1 98.38 110 VAL A C 1
ATOM 818 O O . VAL A 1 110 ? 6.398 8.914 13.25 1 98.38 110 VAL A O 1
ATOM 821 N N . GLN A 1 111 ? 6.605 10.461 14.906 1 96.88 111 GLN A N 1
ATOM 822 C CA . GLN A 1 111 ? 6.824 9.438 15.922 1 96.88 111 GLN A CA 1
ATOM 823 C C . GLN A 1 111 ? 5.5 8.945 16.5 1 96.88 111 GLN A C 1
ATOM 825 O O . GLN A 1 111 ? 5.453 7.898 17.156 1 96.88 111 GLN A O 1
ATOM 830 N N . GLY A 1 112 ? 4.414 9.672 16.219 1 94.38 112 GLY A N 1
ATOM 831 C CA . GLY A 1 112 ? 3.119 9.281 16.75 1 94.38 112 GLY A CA 1
ATOM 832 C C . GLY A 1 112 ? 2.912 9.727 18.188 1 94.38 112 GLY A C 1
ATOM 833 O O . GLY A 1 112 ? 3.875 10.047 18.891 1 94.38 112 GLY A O 1
ATOM 834 N N . TYR A 1 113 ? 1.6 9.766 18.656 1 91.56 113 TYR A N 1
ATOM 835 C CA . TYR A 1 113 ? 1.287 10.25 19.984 1 91.56 113 TYR A CA 1
ATOM 836 C C . TYR A 1 113 ? 0.209 9.391 20.641 1 91.56 113 TYR A C 1
ATOM 838 O O . TYR A 1 113 ? -0.169 9.625 21.797 1 91.56 113 TYR A O 1
ATOM 846 N N . VAL A 1 114 ? -0.316 8.445 19.922 1 93.44 114 VAL A N 1
ATOM 847 C CA . VAL A 1 114 ? -1.449 7.68 20.422 1 93.44 114 VAL A CA 1
ATOM 848 C C . VAL A 1 114 ? -0.955 6.367 21.031 1 93.44 114 VAL A C 1
ATOM 850 O O . VAL A 1 114 ? -0.541 5.457 20.312 1 93.44 114 VAL A O 1
ATOM 853 N N . ASP A 1 115 ? -1.091 6.215 22.281 1 92.75 115 ASP A N 1
ATOM 854 C CA . ASP A 1 115 ? -0.583 5.051 23 1 92.75 115 ASP A CA 1
ATOM 855 C C . ASP A 1 115 ? -1.283 3.773 22.531 1 92.75 115 ASP A C 1
ATOM 857 O O . ASP A 1 115 ? -0.648 2.725 22.406 1 92.75 115 ASP A O 1
ATOM 861 N N . ARG A 1 116 ? -2.506 3.889 22.312 1 92.19 116 ARG A N 1
ATOM 862 C CA . ARG A 1 116 ? -3.268 2.715 21.891 1 92.19 116 ARG A CA 1
ATOM 863 C C . ARG A 1 116 ? -2.732 2.152 20.578 1 92.19 116 ARG A C 1
ATOM 865 O O . ARG A 1 116 ? -2.734 0.938 20.375 1 92.19 116 ARG A O 1
ATOM 872 N N . GLU A 1 117 ? -2.33 2.975 19.703 1 95.19 117 GLU A N 1
ATOM 873 C CA . GLU A 1 117 ? -1.75 2.529 18.438 1 95.19 117 GLU A CA 1
ATOM 874 C C . GLU A 1 117 ? -0.419 1.817 18.672 1 95.19 117 GLU A C 1
ATOM 876 O O . GLU A 1 117 ? -0.137 0.801 18.031 1 95.19 117 GLU A O 1
ATOM 881 N N . ASN A 1 118 ? 0.337 2.357 19.609 1 95.94 118 ASN A N 1
ATOM 882 C CA . ASN A 1 118 ? 1.571 1.681 20 1 95.94 118 ASN A CA 1
ATOM 883 C C . ASN A 1 118 ? 1.298 0.277 20.531 1 95.94 118 ASN A C 1
ATOM 885 O O . ASN A 1 118 ? 2.006 -0.671 20.188 1 95.94 118 ASN A O 1
ATOM 889 N N . GLU A 1 119 ? 0.299 0.191 21.297 1 94.5 119 GLU A N 1
ATOM 890 C CA . GLU A 1 119 ? -0.068 -1.1 21.875 1 94.5 119 GLU A CA 1
ATOM 891 C C . GLU A 1 119 ? -0.507 -2.08 20.797 1 94.5 119 GLU A C 1
ATOM 893 O O . GLU A 1 119 ? -0.137 -3.256 20.828 1 94.5 119 GLU A O 1
ATOM 898 N N . LEU A 1 120 ? -1.224 -1.58 19.859 1 95.31 120 LEU A N 1
ATOM 899 C CA . LEU A 1 120 ? -1.717 -2.414 18.766 1 95.31 120 LEU A CA 1
ATOM 900 C C . LEU A 1 120 ? -0.561 -3.037 17.984 1 95.31 120 LEU A C 1
ATOM 902 O O . LEU A 1 120 ? -0.657 -4.18 17.531 1 95.31 120 LEU A O 1
ATOM 906 N N . PHE A 1 121 ? 0.535 -2.32 17.906 1 97.25 121 PHE A N 1
ATOM 907 C CA . PHE A 1 121 ? 1.638 -2.787 17.078 1 97.25 121 PHE A CA 1
ATOM 908 C C . PHE A 1 121 ? 2.791 -3.285 17.938 1 97.25 121 PHE A C 1
ATOM 910 O O . PHE A 1 121 ? 3.854 -3.639 17.422 1 97.25 121 PHE A O 1
ATOM 917 N N . GLY A 1 122 ? 2.604 -3.236 19.234 1 95.25 122 GLY A N 1
ATOM 918 C CA . GLY A 1 122 ? 3.594 -3.76 20.156 1 95.25 122 GLY A CA 1
ATOM 919 C C . GLY A 1 122 ? 4.848 -2.91 20.234 1 95.25 122 GLY A C 1
ATOM 920 O O . GLY A 1 122 ? 5.953 -3.439 20.359 1 95.25 122 GLY A O 1
ATOM 921 N N . VAL A 1 123 ? 4.727 -1.62 20.109 1 96.94 123 VAL A N 1
ATOM 922 C CA . VAL A 1 123 ? 5.863 -0.706 20.125 1 96.94 123 VAL A CA 1
ATOM 923 C C . VAL A 1 123 ? 5.914 0.04 21.453 1 96.94 123 VAL A C 1
ATOM 925 O O . VAL A 1 123 ? 5.004 0.804 21.781 1 96.94 123 VAL A O 1
ATOM 928 N N . PRO A 1 124 ? 6.996 -0.138 22.219 1 96.81 124 PRO A N 1
ATOM 929 C CA . PRO A 1 124 ? 7.125 0.676 23.438 1 96.81 124 PRO A CA 1
ATOM 930 C C . PRO A 1 124 ? 7.223 2.17 23.141 1 96.81 124 PRO A C 1
ATOM 932 O O . PRO A 1 124 ? 8.023 2.582 22.297 1 96.81 124 PRO A O 1
ATOM 935 N N . ALA A 1 125 ? 6.449 2.906 23.844 1 95.06 125 ALA A N 1
ATOM 936 C CA . ALA A 1 125 ? 6.359 4.344 23.609 1 95.06 125 ALA A CA 1
ATOM 937 C C . ALA A 1 125 ? 7.734 5 23.703 1 95.06 125 ALA A C 1
ATOM 939 O O . ALA A 1 125 ? 8.039 5.926 22.938 1 95.06 125 ALA A O 1
ATOM 940 N N . ARG A 1 126 ? 8.594 4.559 24.531 1 96.5 126 ARG A N 1
ATOM 941 C CA . ARG A 1 126 ? 9.898 5.16 24.781 1 96.5 126 ARG A CA 1
ATOM 942 C C . ARG A 1 126 ? 10.812 4.988 23.578 1 96.5 126 ARG A C 1
ATOM 944 O O . ARG A 1 126 ? 11.836 5.668 23.469 1 96.5 126 ARG A O 1
ATOM 951 N N . GLN A 1 127 ? 10.453 4.082 22.688 1 98 127 GLN A N 1
ATOM 952 C CA . GLN A 1 127 ? 11.312 3.793 21.547 1 98 127 GLN A CA 1
ATOM 953 C C . GLN A 1 127 ? 10.93 4.645 20.344 1 98 127 GLN A C 1
ATOM 955 O O . GLN A 1 127 ? 11.633 4.645 19.328 1 98 127 GLN A O 1
ATOM 960 N N . ARG A 1 128 ? 9.875 5.414 20.422 1 97.62 128 ARG A N 1
ATOM 961 C CA . ARG A 1 128 ? 9.297 6.086 19.266 1 97.62 128 ARG A CA 1
ATOM 962 C C . ARG A 1 128 ? 10.305 7.027 18.609 1 97.62 128 ARG A C 1
ATOM 964 O O . ARG A 1 128 ? 10.492 6.996 17.391 1 97.62 128 ARG A O 1
ATOM 971 N N . PRO A 1 129 ? 11.078 7.828 19.391 1 97.81 129 PRO A N 1
ATOM 972 C CA . PRO A 1 129 ? 12.016 8.75 18.734 1 97.81 129 PRO A CA 1
ATOM 973 C C . PRO A 1 129 ? 13.141 8.031 18 1 97.81 129 PRO A C 1
ATOM 975 O O . PRO A 1 129 ? 13.453 8.375 16.859 1 97.81 129 PRO A O 1
ATOM 978 N N . SER A 1 130 ? 13.719 6.977 18.609 1 98.38 130 SER A N 1
ATOM 979 C CA . SER A 1 130 ? 14.828 6.27 17.969 1 98.38 130 SER A CA 1
ATOM 980 C C . SER A 1 130 ? 14.352 5.477 16.766 1 98.38 130 SER A C 1
ATOM 982 O O . SER A 1 130 ? 15.086 5.34 15.773 1 98.38 130 SER A O 1
ATOM 984 N N . ARG A 1 131 ? 13.141 4.949 16.844 1 98.62 131 ARG A N 1
ATOM 985 C CA . ARG A 1 131 ? 12.586 4.238 15.703 1 98.62 131 ARG A CA 1
ATOM 986 C C . ARG A 1 131 ? 12.352 5.188 14.531 1 98.62 131 ARG A C 1
ATOM 988 O O . ARG A 1 131 ? 12.578 4.824 13.383 1 98.62 131 ARG A O 1
ATOM 995 N N . LEU A 1 132 ? 11.914 6.414 14.797 1 98.81 132 LEU A N 1
ATOM 996 C CA . LEU A 1 132 ? 11.75 7.422 13.758 1 98.81 132 LEU A CA 1
ATOM 997 C C . LEU A 1 132 ? 13.094 7.762 13.117 1 98.81 132 LEU A C 1
ATOM 999 O O . LEU A 1 132 ? 13.219 7.762 11.891 1 98.81 132 LEU A O 1
ATOM 1003 N N . GLU A 1 133 ? 14.07 8 13.914 1 98.81 133 GLU A N 1
ATOM 1004 C CA . GLU A 1 133 ? 15.383 8.383 13.406 1 98.81 133 GLU A CA 1
ATOM 1005 C C . GLU A 1 133 ? 15.984 7.281 12.539 1 98.81 133 GLU A C 1
ATOM 1007 O O . GLU A 1 133 ? 16.516 7.551 11.461 1 98.81 133 GLU A O 1
ATOM 1012 N N . GLU A 1 134 ? 15.867 6.047 13.016 1 98.81 134 GLU A N 1
ATOM 1013 C CA . GLU A 1 134 ? 16.453 4.945 12.266 1 98.81 134 GLU A CA 1
ATOM 1014 C C . GLU A 1 134 ? 15.656 4.648 11 1 98.81 134 GLU A C 1
ATOM 1016 O O . GLU A 1 134 ? 16.219 4.23 9.984 1 98.81 134 GLU A O 1
ATOM 1021 N N . ALA A 1 135 ? 14.352 4.867 11.055 1 98.81 135 ALA A N 1
ATOM 1022 C CA . ALA A 1 135 ? 13.555 4.723 9.836 1 98.81 135 ALA A CA 1
ATOM 1023 C C . ALA A 1 135 ? 14.031 5.684 8.75 1 98.81 135 ALA A C 1
ATOM 1025 O O . ALA A 1 135 ? 14.195 5.293 7.594 1 98.81 135 ALA A O 1
ATOM 1026 N N . VAL A 1 136 ? 14.305 6.922 9.125 1 98.88 136 VAL A N 1
ATOM 1027 C CA . VAL A 1 136 ? 14.789 7.922 8.172 1 98.88 136 VAL A CA 1
ATOM 1028 C C . VAL A 1 136 ? 16.156 7.488 7.625 1 98.88 136 VAL A C 1
ATOM 1030 O O . VAL A 1 136 ? 16.375 7.508 6.414 1 98.88 136 VAL A O 1
ATOM 1033 N N . ALA A 1 137 ? 17 7.066 8.516 1 98.88 137 ALA A N 1
ATOM 1034 C CA . ALA A 1 137 ? 18.359 6.668 8.125 1 98.88 137 ALA A CA 1
ATOM 1035 C C . ALA A 1 137 ? 18.312 5.477 7.176 1 98.88 137 ALA A C 1
ATOM 1037 O O . ALA A 1 137 ? 19 5.473 6.152 1 98.88 137 ALA A O 1
ATOM 1038 N N . ILE A 1 138 ? 17.531 4.496 7.488 1 98.88 138 ILE A N 1
ATOM 1039 C CA . ILE A 1 138 ? 17.453 3.27 6.699 1 98.88 138 ILE A CA 1
ATOM 1040 C C . ILE A 1 138 ? 16.844 3.574 5.332 1 98.88 138 ILE A C 1
ATOM 1042 O O . ILE A 1 138 ? 17.359 3.137 4.305 1 98.88 138 ILE A O 1
ATOM 1046 N N . CYS A 1 139 ? 15.766 4.344 5.301 1 98.88 139 CYS A N 1
ATOM 1047 C CA . CYS A 1 139 ? 15.164 4.711 4.023 1 98.88 139 CYS A CA 1
ATOM 1048 C C . CYS A 1 139 ? 16.172 5.406 3.123 1 98.88 139 CYS A C 1
ATOM 1050 O O . CYS A 1 139 ? 16.359 5.016 1.966 1 98.88 139 CYS A O 1
ATOM 1052 N N . ARG A 1 140 ? 16.859 6.371 3.635 1 98.62 140 ARG A N 1
ATOM 1053 C CA . ARG A 1 140 ? 17.844 7.109 2.844 1 98.62 140 ARG A CA 1
ATOM 1054 C C . ARG A 1 140 ? 18.953 6.195 2.354 1 98.62 140 ARG A C 1
ATOM 1056 O O . ARG A 1 140 ? 19.328 6.242 1.182 1 98.62 140 ARG A O 1
ATOM 1063 N N . GLN A 1 141 ? 19.422 5.375 3.246 1 98.31 141 GLN A N 1
ATOM 1064 C CA . GLN A 1 141 ? 20.547 4.496 2.912 1 98.31 141 GLN A CA 1
ATOM 1065 C C . GLN A 1 141 ? 20.156 3.521 1.802 1 98.31 141 GLN A C 1
ATOM 1067 O O . GLN A 1 141 ? 20.859 3.412 0.797 1 98.31 141 GLN A O 1
ATOM 1072 N N . VAL A 1 142 ? 19.047 2.869 1.947 1 98 142 VAL A N 1
ATOM 1073 C CA . VAL A 1 142 ? 18.703 1.82 0.992 1 98 142 VAL A CA 1
ATOM 1074 C C . VAL A 1 142 ? 18.344 2.443 -0.356 1 98 142 VAL A C 1
ATOM 1076 O O . VAL A 1 142 ? 18.641 1.875 -1.408 1 98 142 VAL A O 1
ATOM 1079 N N . TRP A 1 143 ? 17.719 3.6 -0.363 1 98 143 TRP A N 1
ATOM 1080 C CA . TRP A 1 143 ? 17.359 4.262 -1.608 1 98 143 TRP A CA 1
ATOM 1081 C C . TRP A 1 143 ? 18.594 4.785 -2.334 1 98 143 TRP A C 1
ATOM 1083 O O . TRP A 1 143 ? 18.641 4.797 -3.566 1 98 143 TRP A O 1
ATOM 1093 N N . GLN A 1 144 ? 19.547 5.246 -1.595 1 97.44 144 GLN A N 1
ATOM 1094 C CA . GLN A 1 144 ? 20.75 5.84 -2.176 1 97.44 144 GLN A CA 1
ATOM 1095 C C . GLN A 1 144 ? 21.719 4.762 -2.641 1 97.44 144 GLN A C 1
ATOM 1097 O O . GLN A 1 144 ? 22.312 4.875 -3.715 1 97.44 144 GLN A O 1
ATOM 1102 N N . THR A 1 145 ? 21.891 3.688 -1.866 1 96.56 145 THR A N 1
ATOM 1103 C CA . THR A 1 145 ? 22.953 2.73 -2.111 1 96.56 145 THR A CA 1
ATOM 1104 C C . THR A 1 145 ? 22.438 1.509 -2.859 1 96.56 145 THR A C 1
ATOM 1106 O O . THR A 1 145 ? 23.219 0.732 -3.416 1 96.56 145 THR A O 1
ATOM 1109 N N . GLY A 1 146 ? 21.141 1.319 -2.77 1 94.69 146 GLY A N 1
ATOM 1110 C CA . GLY A 1 146 ? 20.578 0.096 -3.332 1 94.69 146 GLY A CA 1
ATOM 1111 C C . GLY A 1 146 ? 20.953 -1.144 -2.539 1 94.69 146 GLY A C 1
ATOM 1112 O O . GLY A 1 146 ? 21 -2.246 -3.088 1 94.69 146 GLY A O 1
ATOM 1113 N N . ARG A 1 147 ? 21.266 -0.949 -1.263 1 95.06 147 ARG A N 1
ATOM 1114 C CA . ARG A 1 147 ? 21.703 -2.057 -0.417 1 95.06 147 ARG A CA 1
ATOM 1115 C C . ARG A 1 147 ? 21.156 -1.911 0.999 1 95.06 147 ARG A C 1
ATOM 1117 O O . ARG A 1 147 ? 21.031 -0.796 1.51 1 95.06 147 ARG A O 1
ATOM 1124 N N . THR A 1 148 ? 20.891 -3.045 1.563 1 95.25 148 THR A N 1
ATOM 1125 C CA . THR A 1 148 ? 20.625 -3.076 2.996 1 95.25 148 THR A CA 1
ATOM 1126 C C . THR A 1 148 ? 21.922 -3.188 3.787 1 95.25 148 THR A C 1
ATOM 1128 O O . THR A 1 148 ? 23 -3.012 3.232 1 95.25 148 THR A O 1
ATOM 1131 N N . GLY A 1 149 ? 21.875 -3.457 5 1 95.5 149 GLY A N 1
ATOM 1132 C CA . GLY A 1 149 ? 23.016 -3.426 5.91 1 95.5 149 GLY A CA 1
ATOM 1133 C C . GLY A 1 149 ? 22.953 -2.281 6.902 1 95.5 149 GLY A C 1
ATOM 1134 O O . GLY A 1 149 ? 23.344 -1.159 6.59 1 95.5 149 GLY A O 1
ATOM 1135 N N . PHE A 1 150 ? 22.391 -2.453 7.957 1 97.56 150 PHE A N 1
ATOM 1136 C CA . PHE A 1 150 ? 22.188 -1.446 8.992 1 97.56 150 PHE A CA 1
ATOM 1137 C C . PHE A 1 150 ? 22.297 -2.066 10.375 1 97.56 150 PHE A C 1
ATOM 1139 O O . PHE A 1 150 ? 21.797 -3.166 10.617 1 97.56 150 PHE A O 1
ATOM 1146 N N . ALA A 1 151 ? 22.984 -1.476 11.195 1 97.75 151 ALA A N 1
ATOM 1147 C CA . ALA A 1 151 ? 23.094 -1.866 12.594 1 97.75 151 ALA A CA 1
ATOM 1148 C C . ALA A 1 151 ? 22.859 -0.671 13.516 1 97.75 151 ALA A C 1
ATOM 1150 O O . ALA A 1 151 ? 23.766 0.133 13.742 1 97.75 151 ALA A O 1
ATOM 1151 N N . GLY A 1 152 ? 21.656 -0.619 14.008 1 98.06 152 GLY A N 1
ATOM 1152 C CA . GLY A 1 152 ? 21.312 0.483 14.891 1 98.06 152 GLY A CA 1
ATOM 1153 C C . GLY A 1 152 ? 20.844 0.027 16.266 1 98.06 152 GLY A C 1
ATOM 1154 O O . GLY A 1 152 ? 21.125 -1.103 16.672 1 98.06 152 GLY A O 1
ATOM 1155 N N . ARG A 1 153 ? 20.234 0.935 17.016 1 97.62 153 ARG A N 1
ATOM 1156 C CA . ARG A 1 153 ? 19.719 0.679 18.359 1 97.62 153 ARG A CA 1
ATOM 1157 C C . ARG A 1 153 ? 18.469 -0.198 1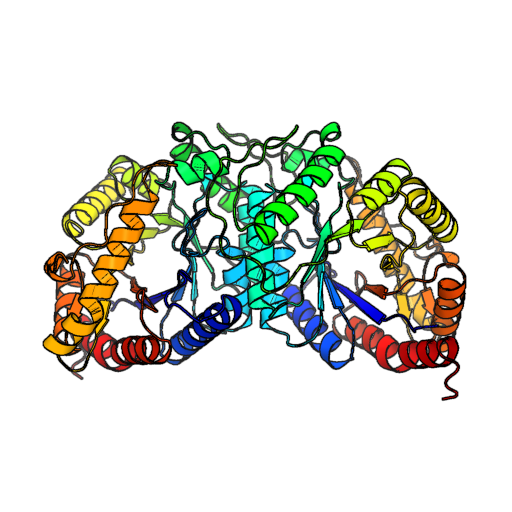8.312 1 97.62 153 ARG A C 1
ATOM 1159 O O . ARG A 1 153 ? 18.266 -1.044 19.188 1 97.62 153 ARG A O 1
ATOM 1166 N N . ARG A 1 154 ? 17.641 0.038 17.266 1 97.81 154 ARG A N 1
ATOM 1167 C CA . ARG A 1 154 ? 16.328 -0.589 17.219 1 97.81 154 ARG A CA 1
ATOM 1168 C C . ARG A 1 154 ? 16.266 -1.657 16.125 1 97.81 154 ARG A C 1
ATOM 1170 O O . ARG A 1 154 ? 15.547 -2.646 16.25 1 97.81 154 ARG A O 1
ATOM 1177 N N . TRP A 1 155 ? 17.078 -1.404 15.055 1 97.69 155 TRP A N 1
ATOM 1178 C CA . TRP A 1 155 ? 16.984 -2.295 13.906 1 97.69 155 TRP A CA 1
ATOM 1179 C C . TRP A 1 155 ? 18.359 -2.781 13.469 1 97.69 155 TRP A C 1
ATOM 1181 O O . TRP A 1 155 ? 19.328 -2.025 13.508 1 97.69 155 TRP A O 1
ATOM 1191 N N . THR A 1 156 ? 18.359 -4.027 13.086 1 97.12 156 THR A N 1
ATOM 1192 C CA . THR A 1 156 ? 19.5 -4.617 12.375 1 97.12 156 THR A CA 1
ATOM 1193 C C . THR A 1 156 ? 19.047 -5.254 11.062 1 97.12 156 THR A C 1
ATOM 1195 O O . THR A 1 156 ? 18.125 -6.074 11.055 1 97.12 156 THR A O 1
ATOM 1198 N N . LEU A 1 157 ? 19.547 -4.852 10.023 1 96.75 157 LEU A N 1
ATOM 1199 C CA . LEU A 1 157 ? 19.281 -5.402 8.695 1 96.75 157 LEU A CA 1
ATOM 1200 C C . LEU A 1 157 ? 20.547 -6.012 8.102 1 96.75 157 LEU A C 1
ATOM 1202 O O . LEU A 1 157 ? 21.578 -5.344 8.008 1 96.75 157 LEU A O 1
ATOM 1206 N N . PRO A 1 158 ? 20.484 -7.277 7.688 1 94.75 158 PRO A N 1
ATOM 1207 C CA . PRO A 1 158 ? 21.641 -7.867 7.012 1 94.75 158 PRO A CA 1
ATOM 1208 C C . PRO A 1 158 ? 21.969 -7.188 5.684 1 94.75 158 PRO A C 1
ATOM 1210 O O . PRO A 1 158 ? 21.062 -6.648 5.031 1 94.75 158 PRO A O 1
ATOM 1213 N N . ASP A 1 159 ? 23.172 -7.309 5.309 1 94.06 159 ASP A N 1
ATOM 1214 C CA . ASP A 1 159 ? 23.594 -6.73 4.035 1 94.06 159 ASP A CA 1
ATOM 1215 C C . ASP A 1 159 ? 23.016 -7.52 2.857 1 94.06 159 ASP A C 1
ATOM 1217 O O . ASP A 1 159 ? 22.969 -8.75 2.896 1 94.06 159 ASP A O 1
ATOM 1221 N N . GLY A 1 160 ? 22.594 -6.812 1.805 1 91.88 160 GLY A N 1
ATOM 1222 C CA . GLY A 1 160 ? 22.031 -7.398 0.596 1 91.88 160 GLY A CA 1
ATOM 1223 C C . GLY A 1 160 ? 21.453 -6.367 -0.354 1 91.88 160 GLY A C 1
ATOM 1224 O O . GLY A 1 160 ? 21.531 -5.164 -0.097 1 91.88 160 GLY A O 1
ATOM 1225 N N . PRO A 1 161 ? 20.984 -6.867 -1.438 1 91 161 PRO A N 1
ATOM 1226 C CA . PRO A 1 161 ? 20.422 -5.93 -2.418 1 91 161 PRO A CA 1
ATOM 1227 C C . PRO A 1 161 ? 19.094 -5.332 -1.974 1 91 161 PRO A C 1
ATOM 1229 O O . PRO A 1 161 ? 18.328 -5.98 -1.251 1 91 161 PRO A O 1
ATOM 1232 N N . PHE A 1 162 ? 18.875 -4.152 -2.43 1 94.19 162 PHE A N 1
ATOM 1233 C CA . PHE A 1 162 ? 17.594 -3.473 -2.283 1 94.19 162 PHE A CA 1
ATOM 1234 C C . PHE A 1 162 ? 17.125 -2.93 -3.621 1 94.19 162 PHE A C 1
ATOM 1236 O O . PHE A 1 162 ? 17.734 -2.031 -4.191 1 94.19 162 PHE A O 1
ATOM 1243 N N . THR A 1 163 ? 16.094 -3.498 -4.129 1 91.5 163 THR A N 1
ATOM 1244 C CA . THR A 1 163 ? 15.406 -3.068 -5.344 1 91.5 163 THR A CA 1
ATOM 1245 C C . THR A 1 163 ? 13.898 -3.285 -5.23 1 91.5 163 THR A C 1
ATOM 1247 O O . THR A 1 163 ? 13.453 -4.176 -4.504 1 91.5 163 THR A O 1
ATOM 1250 N N . PRO A 1 164 ? 13.203 -2.482 -5.867 1 92.75 164 PRO A N 1
ATOM 1251 C CA . PRO A 1 164 ? 13.555 -1.291 -6.641 1 92.75 164 PRO A CA 1
ATOM 1252 C C . PRO A 1 164 ? 13.852 -0.081 -5.758 1 92.75 164 PRO A C 1
ATOM 1254 O O . PRO A 1 164 ? 13.453 -0.051 -4.59 1 92.75 164 PRO A O 1
ATOM 1257 N N . VAL A 1 165 ? 14.578 0.866 -6.301 1 93.75 165 VAL A N 1
ATOM 1258 C CA . VAL A 1 165 ? 14.75 2.16 -5.652 1 93.75 165 VAL A CA 1
ATOM 1259 C C . VAL A 1 165 ? 13.797 3.18 -6.266 1 93.75 165 VAL A C 1
ATOM 1261 O O . VAL A 1 165 ? 13.328 3 -7.391 1 93.75 165 VAL A O 1
ATOM 1264 N N . PRO A 1 166 ? 13.461 4.258 -5.5 1 95.75 166 PRO A N 1
ATOM 1265 C CA . PRO A 1 166 ? 12.602 5.289 -6.078 1 95.75 166 PRO A CA 1
ATOM 1266 C C . PRO A 1 166 ? 13.188 5.914 -7.34 1 95.75 166 PRO A C 1
ATOM 1268 O O . PRO A 1 166 ? 14.398 5.828 -7.57 1 95.75 166 PRO A O 1
ATOM 1271 N N . GLY A 1 167 ? 12.336 6.512 -8.148 1 92.81 167 GLY A N 1
ATOM 1272 C CA . GLY A 1 167 ? 12.75 7.109 -9.406 1 92.81 167 GLY A CA 1
ATOM 1273 C C . GLY A 1 167 ? 13.508 8.414 -9.227 1 92.81 167 GLY A C 1
ATOM 1274 O O . GLY A 1 167 ? 14.133 8.906 -10.172 1 92.81 167 GLY A O 1
ATOM 1275 N N . ARG A 1 168 ? 13.43 8.93 -8.07 1 95.56 168 ARG A N 1
ATOM 1276 C CA . ARG A 1 168 ? 14.086 10.172 -7.66 1 95.56 168 ARG A CA 1
ATOM 1277 C C . ARG A 1 168 ? 14.383 10.164 -6.164 1 95.56 168 ARG A C 1
ATOM 1279 O O . ARG A 1 168 ? 13.984 9.242 -5.449 1 95.56 168 ARG A O 1
ATOM 1286 N N . ARG A 1 169 ? 15.102 11.156 -5.801 1 97.25 169 ARG A N 1
ATOM 1287 C CA . ARG A 1 169 ? 15.25 11.336 -4.359 1 97.25 169 ARG A CA 1
ATOM 1288 C C . ARG A 1 169 ? 13.922 11.727 -3.715 1 97.25 169 ARG A C 1
ATOM 1290 O O . ARG A 1 169 ? 13.375 12.789 -4.008 1 97.25 169 ARG A O 1
ATOM 1297 N N . VAL A 1 170 ? 13.414 10.922 -2.871 1 98.44 170 VAL A N 1
ATOM 1298 C CA . VAL A 1 170 ? 12.156 11.195 -2.188 1 98.44 170 VAL A CA 1
ATOM 1299 C C . VAL A 1 170 ? 12.406 12.117 -0.993 1 98.44 170 VAL A C 1
ATOM 1301 O O . VAL A 1 170 ? 13.164 11.773 -0.087 1 98.44 170 VAL A O 1
ATOM 1304 N N . PRO A 1 171 ? 11.805 13.289 -0.979 1 98.75 171 PRO A N 1
ATOM 1305 C CA . PRO A 1 171 ? 11.93 14.125 0.219 1 98.75 171 PRO A CA 1
ATOM 1306 C C . PRO A 1 171 ? 11.328 13.469 1.459 1 98.75 171 PRO A C 1
ATOM 1308 O O . PRO A 1 171 ? 10.25 12.867 1.383 1 98.75 171 PRO A O 1
ATOM 1311 N N . ILE A 1 172 ? 12.07 13.578 2.549 1 98.88 172 ILE A N 1
ATOM 1312 C CA . ILE A 1 172 ? 11.562 13.102 3.832 1 98.88 172 ILE A CA 1
ATOM 1313 C C . ILE A 1 172 ? 11.328 14.289 4.766 1 98.88 172 ILE A C 1
ATOM 1315 O O . ILE A 1 172 ? 12.281 14.938 5.211 1 98.88 172 ILE A O 1
ATOM 1319 N N . TYR A 1 173 ? 10.062 14.578 5.031 1 98.88 173 TYR A N 1
ATOM 1320 C CA . TYR A 1 173 ? 9.68 15.57 6.035 1 98.88 173 TYR A CA 1
ATOM 1321 C C . TYR A 1 173 ? 9.375 14.898 7.371 1 98.88 173 TYR A C 1
ATOM 1323 O O . TYR A 1 173 ? 9.195 13.68 7.434 1 98.88 173 TYR A O 1
ATOM 1331 N N . VAL A 1 174 ? 9.398 15.688 8.422 1 98.75 174 VAL A N 1
ATOM 1332 C CA . VAL A 1 174 ? 9.07 15.18 9.75 1 98.75 174 VAL A CA 1
ATOM 1333 C C . VAL A 1 174 ? 8.094 16.125 10.438 1 98.75 174 VAL A C 1
ATOM 1335 O O . VAL A 1 174 ? 8.258 17.344 10.391 1 98.75 174 VAL A O 1
ATOM 1338 N N . GLY A 1 175 ? 7.027 15.539 10.945 1 98.12 175 GLY A N 1
ATOM 1339 C CA . GLY A 1 175 ? 6.148 16.312 11.812 1 98.12 175 GLY A CA 1
ATOM 1340 C C . GLY A 1 175 ? 6.664 16.438 13.234 1 98.12 175 GLY A C 1
ATOM 1341 O O . GLY A 1 175 ? 7.223 15.484 13.781 1 98.12 175 GLY A O 1
ATOM 1342 N N . ALA A 1 176 ? 6.477 17.594 13.852 1 95.88 176 ALA A N 1
ATOM 1343 C CA . ALA A 1 176 ? 6.949 17.828 15.211 1 95.88 176 ALA A CA 1
ATOM 1344 C C . ALA A 1 176 ? 6.035 18.797 15.961 1 95.88 176 ALA A C 1
ATOM 1346 O O . ALA A 1 176 ? 5.383 19.641 15.344 1 95.88 176 ALA A O 1
ATOM 1347 N N . PHE A 1 177 ? 6.039 18.609 17.266 1 92.56 177 PHE A N 1
ATOM 1348 C CA . PHE A 1 177 ? 5.176 19.453 18.078 1 92.56 177 PHE A CA 1
ATOM 1349 C C . PHE A 1 177 ? 5.895 19.906 19.359 1 92.56 177 PHE A C 1
ATOM 1351 O O . PHE A 1 177 ? 5.422 20.797 20.062 1 92.56 177 PHE A O 1
ATOM 1358 N N . SER A 1 178 ? 7.016 19.297 19.703 1 92.38 178 SER A N 1
ATOM 1359 C CA . SER A 1 178 ? 7.719 19.578 20.953 1 92.38 178 SER A CA 1
ATOM 1360 C C . SER A 1 178 ? 9.172 19.953 20.688 1 92.38 178 SER A C 1
ATOM 1362 O O . SER A 1 178 ? 9.68 19.766 19.578 1 92.38 178 SER A O 1
ATOM 1364 N N . GLY A 1 179 ? 9.766 20.516 21.703 1 93.56 179 GLY A N 1
ATOM 1365 C CA . GLY A 1 179 ? 11.156 20.953 21.594 1 93.56 179 GLY A CA 1
ATOM 1366 C C . GLY A 1 179 ? 12.078 19.859 21.094 1 93.56 179 GLY A C 1
ATOM 1367 O O . GLY A 1 179 ? 12.695 20 20.047 1 93.56 179 GLY A O 1
ATOM 1368 N N . PRO A 1 180 ? 12.102 18.781 21.812 1 96.06 180 PRO A N 1
ATOM 1369 C CA . PRO A 1 180 ? 12.984 17.688 21.375 1 96.06 180 PRO A CA 1
ATOM 1370 C C . PRO A 1 180 ? 12.648 17.188 19.969 1 96.06 180 PRO A C 1
ATOM 1372 O O . PRO A 1 180 ? 13.539 16.781 19.234 1 96.06 180 PRO A O 1
ATOM 1375 N N . ALA A 1 181 ? 11.406 17.219 19.641 1 96.94 181 ALA A N 1
ATOM 1376 C CA . ALA A 1 181 ? 10.992 16.781 18.312 1 96.94 181 ALA A CA 1
ATOM 1377 C C . ALA A 1 181 ? 11.5 17.734 17.234 1 96.94 181 ALA A C 1
ATOM 1379 O O . ALA A 1 181 ? 11.906 17.312 16.156 1 96.94 181 ALA A O 1
ATOM 1380 N N . PHE A 1 182 ? 11.469 19.016 17.562 1 98 182 PHE A N 1
ATOM 1381 C CA . PHE A 1 182 ? 12 20 16.625 1 98 182 PHE A CA 1
ATOM 1382 C C . PHE A 1 182 ? 13.5 19.797 16.438 1 98 182 PHE A C 1
ATOM 1384 O O . PHE A 1 182 ? 14.008 19.875 15.32 1 98 182 PHE A O 1
ATOM 1391 N N . ASP A 1 183 ? 14.18 19.547 17.531 1 98.31 183 ASP A N 1
ATOM 1392 C CA . ASP A 1 183 ? 15.617 19.328 17.453 1 98.31 183 ASP A CA 1
ATOM 1393 C C . ASP A 1 183 ? 15.938 18.125 16.578 1 98.31 183 ASP A C 1
ATOM 1395 O O . ASP A 1 183 ? 16.844 18.188 15.734 1 98.31 183 ASP A O 1
ATOM 1399 N N . ARG A 1 184 ? 15.188 17.109 16.734 1 98.12 184 ARG A N 1
ATOM 1400 C CA . ARG A 1 184 ? 15.375 15.898 15.938 1 98.12 184 ARG A CA 1
ATOM 1401 C C . ARG A 1 184 ? 15.086 16.172 14.461 1 98.12 184 ARG A C 1
ATOM 1403 O O . ARG A 1 184 ? 15.867 15.781 13.594 1 98.12 184 ARG A O 1
ATOM 1410 N N . ALA A 1 185 ? 13.984 16.781 14.203 1 98.5 185 ALA A N 1
ATOM 1411 C CA . ALA A 1 185 ? 13.609 17.094 12.828 1 98.5 185 ALA A CA 1
ATOM 1412 C C . ALA A 1 185 ? 14.688 17.938 12.141 1 98.5 185 ALA A C 1
ATOM 1414 O O . ALA A 1 185 ? 15.016 17.703 10.977 1 98.5 185 ALA A O 1
ATOM 1415 N N . ALA A 1 186 ? 15.234 18.859 12.859 1 98.44 186 ALA A N 1
ATOM 1416 C CA . ALA A 1 186 ? 16.25 19.734 12.305 1 98.44 186 ALA A CA 1
ATOM 1417 C C . ALA A 1 186 ? 17.484 18.953 11.859 1 98.44 186 ALA A C 1
ATOM 1419 O O . ALA A 1 186 ? 18.156 19.328 10.906 1 98.44 186 ALA A O 1
ATOM 1420 N N . ARG A 1 187 ? 17.672 17.828 12.508 1 98.06 187 ARG A N 1
ATOM 1421 C CA . ARG A 1 187 ? 18.859 17.031 12.219 1 98.06 187 ARG A CA 1
ATOM 1422 C C . ARG A 1 187 ? 18.609 16.078 11.055 1 98.06 187 ARG A C 1
ATOM 1424 O O . ARG A 1 187 ? 19.516 15.781 10.273 1 98.06 187 ARG A O 1
ATOM 1431 N N . ILE A 1 188 ? 17.359 15.664 10.859 1 98.19 188 ILE A N 1
ATOM 1432 C CA . ILE A 1 188 ? 17.234 14.477 10.023 1 98.19 188 ILE A CA 1
ATOM 1433 C C . ILE A 1 188 ? 16.297 14.766 8.852 1 98.19 188 ILE A C 1
ATOM 1435 O O . ILE A 1 188 ? 16.234 13.992 7.898 1 98.19 188 ILE A O 1
ATOM 1439 N N . ALA A 1 189 ? 15.523 15.797 8.867 1 98.44 189 ALA A N 1
ATOM 1440 C CA . ALA A 1 189 ? 14.43 15.961 7.91 1 98.44 189 ALA A CA 1
ATOM 1441 C C . ALA A 1 189 ? 14.828 16.906 6.781 1 98.44 189 ALA A C 1
ATOM 1443 O O . ALA A 1 189 ? 15.633 17.828 6.984 1 98.44 189 ALA A O 1
ATOM 1444 N N . ASP A 1 190 ? 14.242 16.703 5.621 1 98.44 190 ASP A N 1
ATOM 1445 C CA . ASP A 1 190 ? 14.398 17.625 4.504 1 98.44 190 ASP A CA 1
ATOM 1446 C C . ASP A 1 190 ? 13.445 18.812 4.645 1 98.44 190 ASP A C 1
ATOM 1448 O O . ASP A 1 190 ? 13.648 19.859 4.008 1 98.44 190 ASP A O 1
ATOM 1452 N N . GLY A 1 191 ? 12.43 18.672 5.383 1 98.44 191 GLY A N 1
ATOM 1453 C CA . GLY A 1 191 ? 11.406 19.688 5.633 1 98.44 191 GLY A CA 1
ATOM 1454 C C . GLY A 1 191 ? 10.57 19.391 6.871 1 98.44 191 GLY A C 1
ATOM 1455 O O . GLY A 1 191 ? 10.727 18.328 7.492 1 98.44 191 GLY A O 1
ATOM 1456 N N . LEU A 1 192 ? 9.719 20.328 7.223 1 98.56 192 LEU A N 1
ATOM 1457 C CA . LEU A 1 192 ? 8.914 20.203 8.438 1 98.56 192 LEU A CA 1
ATOM 1458 C C . LEU A 1 192 ? 7.426 20.266 8.117 1 98.56 192 LEU A C 1
ATOM 1460 O O . LEU A 1 192 ? 7.004 21.094 7.305 1 98.56 192 LEU A O 1
ATOM 1464 N N . LEU A 1 193 ? 6.684 19.391 8.68 1 98.06 193 LEU A N 1
ATOM 1465 C CA . LEU A 1 193 ? 5.238 19.547 8.805 1 98.06 193 LEU A CA 1
ATOM 1466 C C . LEU A 1 193 ? 4.867 20.125 10.164 1 98.06 193 LEU A C 1
ATOM 1468 O O . LEU A 1 193 ? 5.125 19.516 11.203 1 98.06 193 LEU A O 1
ATOM 1472 N N . LEU A 1 194 ? 4.289 21.281 10.164 1 95.75 194 LEU A N 1
ATOM 1473 C CA . LEU A 1 194 ? 3.844 21.984 11.359 1 95.75 194 LEU A CA 1
ATOM 1474 C C . LEU A 1 194 ? 2.322 22.094 11.391 1 95.75 194 LEU A C 1
ATOM 1476 O O . LEU A 1 194 ? 1.694 22.422 10.383 1 95.75 194 LEU A O 1
ATOM 1480 N N . TYR A 1 195 ? 1.763 21.688 12.508 1 88.94 195 TYR A N 1
ATOM 1481 C CA . TYR A 1 195 ? 0.315 21.828 12.617 1 88.94 195 TYR A CA 1
ATOM 1482 C C . TYR A 1 195 ? -0.068 23.219 13.117 1 88.94 195 TYR A C 1
ATOM 1484 O O . TYR A 1 195 ? 0.476 23.688 14.117 1 88.94 195 TYR A O 1
ATOM 1492 N N . GLY A 1 196 ? -0.886 23.797 12.5 1 86.25 196 GLY A N 1
ATOM 1493 C CA . GLY A 1 196 ? -1.318 25.156 12.797 1 86.25 196 GLY A CA 1
ATOM 1494 C C . GLY A 1 196 ? -2.178 25.25 14.039 1 86.25 196 GLY A C 1
ATOM 1495 O O . GLY A 1 196 ? -2.127 24.375 14.906 1 86.25 196 GLY A O 1
ATOM 1496 N N . GLY A 1 197 ? -2.828 26.391 14.078 1 87.06 197 GLY A N 1
ATOM 1497 C CA . GLY A 1 197 ? -3.684 26.656 15.227 1 87.06 197 GLY A CA 1
ATOM 1498 C C . GLY A 1 197 ? -3.014 27.516 16.281 1 87.06 197 GLY A C 1
ATOM 1499 O O . GLY A 1 197 ? -2.049 28.219 15.992 1 87.06 197 GLY A O 1
ATOM 1500 N N . ALA A 1 198 ? -3.615 27.422 17.438 1 85.81 198 ALA A N 1
ATOM 1501 C CA . ALA A 1 198 ? -3.115 28.25 18.547 1 85.81 198 ALA A CA 1
ATOM 1502 C C . ALA A 1 198 ? -1.665 27.906 18.859 1 85.81 198 ALA A C 1
ATOM 1504 O O . ALA A 1 198 ? -1.305 26.719 18.953 1 85.81 198 ALA A O 1
ATOM 1505 N N . GLY A 1 199 ? -0.829 28.953 18.875 1 91.44 199 GLY A N 1
ATOM 1506 C CA . GLY A 1 199 ? 0.558 28.766 19.281 1 91.44 199 GLY A CA 1
ATOM 1507 C C . GLY A 1 199 ? 1.478 28.484 18.094 1 91.44 199 GLY A C 1
ATOM 1508 O O . GLY A 1 199 ? 2.654 28.172 18.281 1 91.44 199 GLY A O 1
ATOM 1509 N N . VAL A 1 200 ? 0.942 28.594 16.906 1 95.25 200 VAL A N 1
ATOM 1510 C CA . VAL A 1 200 ? 1.725 28.203 15.742 1 95.25 200 VAL A CA 1
ATOM 1511 C C . VAL A 1 200 ? 2.936 29.125 15.609 1 95.25 200 VAL A C 1
ATOM 1513 O O . VAL A 1 200 ? 4.012 28.688 15.195 1 95.25 200 VAL A O 1
ATOM 1516 N N . THR A 1 201 ? 2.832 30.422 15.961 1 95.81 201 THR A N 1
ATOM 1517 C CA . THR A 1 201 ? 3.945 31.359 15.852 1 95.81 201 THR A CA 1
ATOM 1518 C C . THR A 1 201 ? 5.059 30.984 16.828 1 95.81 201 THR A C 1
ATOM 1520 O O . THR A 1 201 ? 6.242 31.094 16.5 1 95.81 201 THR A O 1
ATOM 1523 N N . GLU A 1 202 ? 4.676 30.516 17.969 1 96.06 202 GLU A N 1
ATOM 1524 C CA . GLU A 1 202 ? 5.648 30.062 18.953 1 96.06 202 GLU A CA 1
ATOM 1525 C C . GLU A 1 202 ? 6.344 28.781 18.5 1 96.06 202 GLU A C 1
ATOM 1527 O O . GLU A 1 202 ? 7.551 28.625 18.672 1 96.06 202 GLU A O 1
ATOM 1532 N N . ARG A 1 203 ? 5.605 27.906 17.953 1 96.94 203 ARG A N 1
ATOM 1533 C CA . ARG A 1 203 ? 6.18 26.656 17.453 1 96.94 203 ARG A CA 1
ATOM 1534 C C . ARG A 1 203 ? 7.145 26.922 16.297 1 96.94 203 ARG A C 1
ATOM 1536 O O . ARG A 1 203 ? 8.203 26.297 16.203 1 96.94 203 ARG A O 1
ATOM 1543 N N . TYR A 1 204 ? 6.789 27.875 15.492 1 97.38 204 TYR A N 1
ATOM 1544 C CA . TYR A 1 204 ? 7.672 28.234 14.391 1 97.38 204 TYR A CA 1
ATOM 1545 C C . TYR A 1 204 ? 8.969 28.844 14.914 1 97.38 204 TYR A C 1
ATOM 1547 O O . TYR A 1 204 ? 10.047 28.562 14.398 1 97.38 204 TYR A O 1
ATOM 1555 N N . ALA A 1 205 ? 8.805 29.688 15.875 1 97.12 205 ALA A N 1
ATOM 1556 C CA . ALA A 1 205 ? 9.992 30.266 16.484 1 97.12 205 ALA A CA 1
ATOM 1557 C C . ALA A 1 205 ? 10.914 29.188 17.047 1 97.12 205 ALA A C 1
ATOM 1559 O O . ALA A 1 205 ? 12.133 29.25 16.875 1 97.12 205 ALA A O 1
ATOM 1560 N N . ARG A 1 206 ? 10.328 28.234 17.688 1 97.06 206 ARG A N 1
ATOM 1561 C CA . ARG A 1 206 ? 11.102 27.125 18.219 1 97.06 206 ARG A CA 1
ATOM 1562 C C . ARG A 1 206 ? 11.773 26.344 17.109 1 97.06 206 ARG A C 1
ATOM 1564 O O . ARG A 1 206 ? 12.883 25.828 17.281 1 97.06 206 ARG A O 1
ATOM 1571 N N . TRP A 1 207 ? 11.141 26.109 16.016 1 97.62 207 TRP A N 1
ATOM 1572 C CA . TRP A 1 207 ? 11.688 25.438 14.844 1 97.62 207 TRP A CA 1
ATOM 1573 C C . TRP A 1 207 ? 12.906 26.172 14.305 1 97.62 207 TRP A C 1
ATOM 1575 O O . TRP A 1 207 ? 13.938 25.562 14.008 1 97.62 207 TRP A O 1
ATOM 1585 N N . ARG A 1 208 ? 12.805 27.484 14.227 1 97.25 208 ARG A N 1
ATOM 1586 C CA . ARG A 1 208 ? 13.922 28.297 13.75 1 97.25 208 ARG A CA 1
ATOM 1587 C C . ARG A 1 208 ? 15.133 28.141 14.672 1 97.25 208 ARG A C 1
ATOM 1589 O O . ARG A 1 208 ? 16.266 28.078 14.195 1 97.25 208 ARG A O 1
ATOM 1596 N N . GLU A 1 209 ? 14.82 28.109 15.914 1 97.62 209 GLU A N 1
ATOM 1597 C CA . GLU A 1 209 ? 15.891 27.906 16.891 1 97.62 209 GLU A CA 1
ATOM 1598 C C . GLU A 1 209 ? 16.562 26.547 16.688 1 97.62 209 GLU A C 1
ATOM 1600 O O . GLU A 1 209 ? 17.781 26.438 16.734 1 97.62 209 GLU A O 1
ATOM 1605 N N . ALA A 1 210 ? 15.742 25.547 16.516 1 98.31 210 ALA A N 1
ATOM 1606 C CA . ALA A 1 210 ? 16.25 24.188 16.312 1 98.31 210 ALA A CA 1
ATOM 1607 C C . ALA A 1 210 ? 17.141 24.125 15.07 1 98.31 210 ALA A C 1
ATOM 1609 O O . ALA A 1 210 ? 18.172 23.453 15.07 1 98.31 210 ALA A O 1
ATOM 1610 N N . LEU A 1 211 ? 16.719 24.781 13.977 1 98.25 211 LEU A N 1
ATOM 1611 C CA . LEU A 1 211 ? 17.5 24.812 12.75 1 98.25 211 LEU A CA 1
ATOM 1612 C C . LEU A 1 211 ? 18.859 25.484 12.984 1 98.25 211 LEU A C 1
ATOM 1614 O O . LEU A 1 211 ? 19.891 24.969 12.531 1 98.25 211 LEU A O 1
ATOM 1618 N N . ALA A 1 212 ? 18.828 26.578 13.672 1 97.56 212 ALA A N 1
ATOM 1619 C CA . ALA A 1 212 ? 20.062 27.297 13.992 1 97.56 212 ALA A CA 1
ATOM 1620 C C . ALA A 1 212 ? 21 26.422 14.812 1 97.56 212 ALA A C 1
ATOM 1622 O O . ALA A 1 212 ? 22.203 26.344 14.523 1 97.56 212 ALA A O 1
ATOM 1623 N N . ASP A 1 213 ? 20.453 25.797 15.812 1 97.81 213 ASP A N 1
ATOM 1624 C CA . ASP A 1 213 ? 21.25 24.938 16.688 1 97.81 213 ASP A CA 1
ATOM 1625 C C . ASP A 1 213 ? 21.875 23.781 15.914 1 97.81 213 ASP A C 1
ATOM 1627 O O . ASP A 1 213 ? 22.969 23.328 16.25 1 97.81 213 ASP A O 1
ATOM 1631 N N . ALA A 1 214 ? 21.188 23.344 14.883 1 97.75 214 ALA A N 1
ATOM 1632 C CA . ALA A 1 214 ? 21.656 22.219 14.07 1 97.75 214 ALA A CA 1
ATOM 1633 C C . ALA A 1 214 ? 22.609 22.688 12.969 1 97.75 214 ALA A C 1
ATOM 1635 O O . ALA A 1 214 ? 23.125 21.891 12.195 1 97.75 214 ALA A O 1
ATOM 1636 N N . GLY A 1 215 ? 22.75 23.984 12.789 1 97.62 215 GLY A N 1
ATOM 1637 C CA . GLY A 1 215 ? 23.641 24.547 11.789 1 97.62 215 GLY A CA 1
ATOM 1638 C C . GLY A 1 215 ? 23.047 24.562 10.391 1 97.62 215 GLY A C 1
ATOM 1639 O O . GLY A 1 215 ? 23.781 24.594 9.398 1 97.62 215 GLY A O 1
ATOM 1640 N N . ARG A 1 216 ? 21.781 24.453 10.391 1 96.31 216 ARG A N 1
ATOM 1641 C CA . ARG A 1 216 ? 21.078 24.5 9.109 1 96.31 216 ARG A CA 1
ATOM 1642 C C . ARG A 1 216 ? 20.781 25.938 8.695 1 96.31 216 ARG A C 1
ATOM 1644 O O . ARG A 1 216 ? 19.891 26.578 9.266 1 96.31 216 ARG A O 1
ATOM 1651 N N . THR A 1 217 ? 21.391 26.469 7.668 1 90.44 217 THR A N 1
ATOM 1652 C CA . THR A 1 217 ? 21.266 27.859 7.285 1 90.44 217 THR A CA 1
ATOM 1653 C C . THR A 1 217 ? 20.484 28 5.988 1 90.44 217 THR A C 1
ATOM 1655 O O . THR A 1 217 ? 20.016 29.094 5.656 1 90.44 217 THR A O 1
ATOM 1658 N N . GLY A 1 218 ? 20.344 26.969 5.289 1 91.69 218 GLY A N 1
ATOM 1659 C CA . GLY A 1 218 ? 19.609 27.031 4.039 1 91.69 218 GLY A CA 1
ATOM 1660 C C . GLY A 1 218 ? 18.109 26.938 4.234 1 91.69 218 GLY A C 1
ATOM 1661 O O . GLY A 1 218 ? 17.625 26.797 5.359 1 91.69 218 GLY A O 1
ATOM 1662 N N . HIS A 1 219 ? 17.438 27.109 3.141 1 95.25 219 HIS A N 1
ATOM 1663 C CA . HIS A 1 219 ? 15.977 27.016 3.164 1 95.25 219 HIS A CA 1
ATOM 1664 C C . HIS A 1 219 ? 15.516 25.594 3.469 1 95.25 219 HIS A C 1
ATOM 1666 O O . HIS A 1 219 ? 15.992 24.641 2.846 1 95.25 219 HIS A O 1
ATOM 1672 N N . VAL A 1 220 ? 14.695 25.438 4.453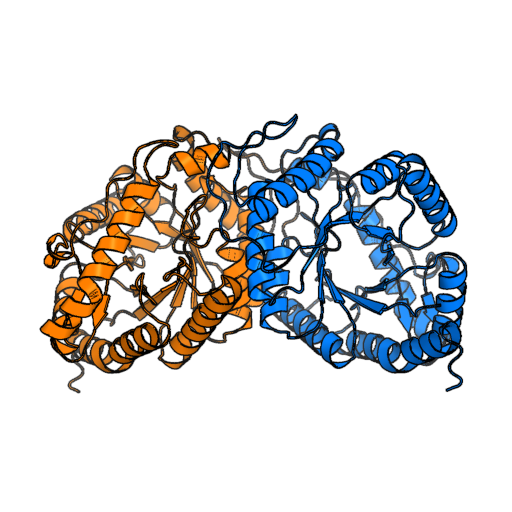 1 97.62 220 VAL A N 1
ATOM 1673 C CA . VAL A 1 220 ? 14.039 24.172 4.793 1 97.62 220 VAL A CA 1
ATOM 1674 C C . VAL A 1 220 ? 12.539 24.297 4.57 1 97.62 220 VAL A C 1
ATOM 1676 O O . VAL A 1 220 ? 11.867 25.078 5.246 1 97.62 220 VAL A O 1
ATOM 1679 N N . PRO A 1 221 ? 12.039 23.5 3.645 1 98.25 221 PRO A N 1
ATOM 1680 C CA . PRO A 1 221 ? 10.609 23.609 3.33 1 98.25 221 PRO A CA 1
ATOM 1681 C C . PRO A 1 221 ? 9.719 23.406 4.555 1 98.25 221 PRO A C 1
ATOM 1683 O O . PRO A 1 221 ? 10 22.562 5.398 1 98.25 221 PRO A O 1
ATOM 1686 N N . LEU A 1 222 ? 8.695 24.25 4.633 1 98.38 222 LEU A N 1
ATOM 1687 C CA . LEU A 1 222 ? 7.73 24.234 5.727 1 98.38 222 LEU A CA 1
ATOM 1688 C C . LEU A 1 222 ? 6.316 24 5.203 1 98.38 222 LEU A C 1
ATOM 1690 O O . LEU A 1 222 ? 5.789 24.828 4.457 1 98.38 222 LEU A O 1
ATOM 1694 N N . VAL A 1 223 ? 5.742 22.859 5.574 1 98.69 223 VAL A N 1
ATOM 1695 C CA . VAL A 1 223 ? 4.336 22.562 5.316 1 98.69 223 VAL A CA 1
ATOM 1696 C C . VAL A 1 223 ? 3.506 22.875 6.559 1 98.69 223 VAL A C 1
ATOM 1698 O O . VAL A 1 223 ? 3.793 22.375 7.645 1 98.69 223 VAL A O 1
ATOM 1701 N N . LEU A 1 224 ? 2.523 23.719 6.383 1 98.44 224 LEU A N 1
ATOM 1702 C CA . LEU A 1 224 ? 1.648 24.078 7.492 1 98.44 224 LEU A CA 1
ATOM 1703 C C . LEU A 1 224 ? 0.267 23.453 7.316 1 98.44 224 LEU A C 1
ATOM 1705 O O . LEU A 1 224 ? -0.356 23.594 6.266 1 98.44 224 LEU A O 1
ATOM 1709 N N . GLY A 1 225 ? -0.135 22.688 8.328 1 97.62 225 GLY A N 1
ATOM 1710 C CA . GLY A 1 225 ? -1.51 22.219 8.359 1 97.62 225 GLY A CA 1
ATOM 1711 C C . GLY A 1 225 ? -2.471 23.219 8.969 1 97.62 225 GLY A C 1
ATOM 1712 O O . GLY A 1 225 ? -2.135 23.891 9.945 1 97.62 225 GLY A O 1
ATOM 1713 N N . ALA A 1 226 ? -3.676 23.375 8.383 1 96.5 226 ALA A N 1
ATOM 1714 C CA . ALA A 1 226 ? -4.688 24.281 8.922 1 96.5 226 ALA A CA 1
ATOM 1715 C C . ALA A 1 226 ? -6.094 23.75 8.648 1 96.5 226 ALA A C 1
ATOM 1717 O O . ALA A 1 226 ? -6.305 22.984 7.711 1 96.5 226 ALA A O 1
ATOM 1718 N N . THR A 1 227 ? -7.008 24.062 9.516 1 97 227 THR A N 1
ATOM 1719 C CA . THR A 1 227 ? -8.43 23.859 9.25 1 97 227 THR A CA 1
ATOM 1720 C C . THR A 1 227 ? -9.023 25.078 8.555 1 97 227 THR A C 1
ATOM 1722 O O . THR A 1 227 ? -9.008 26.188 9.102 1 97 227 THR A O 1
ATOM 1725 N N . VAL A 1 228 ? -9.5 24.859 7.371 1 98.06 228 VAL A N 1
ATOM 1726 C CA . VAL A 1 228 ? -9.992 25.953 6.531 1 98.06 228 VAL A CA 1
ATOM 1727 C C . VAL A 1 228 ? -11.391 25.625 6.031 1 98.06 228 VAL A C 1
ATOM 1729 O O . VAL A 1 228 ? -11.688 24.469 5.684 1 98.06 228 VAL A O 1
ATOM 1732 N N . HIS A 1 229 ? -12.258 26.578 6.016 1 98.56 229 HIS A N 1
ATOM 1733 C CA . HIS A 1 229 ? -13.539 26.469 5.332 1 98.56 229 HIS A CA 1
ATOM 1734 C C . HIS A 1 229 ? -13.977 27.797 4.754 1 98.56 229 HIS A C 1
ATOM 1736 O O . HIS A 1 229 ? -13.906 28.828 5.43 1 98.56 229 HIS A O 1
ATOM 1742 N N . VAL A 1 230 ? -14.438 27.734 3.496 1 98.44 230 VAL A N 1
ATOM 1743 C CA . VAL A 1 230 ? -14.852 28.938 2.77 1 98.44 230 VAL A CA 1
ATOM 1744 C C . VAL A 1 230 ? -16.312 28.781 2.32 1 98.44 230 VAL A C 1
ATOM 1746 O O . VAL A 1 230 ? -16.719 27.719 1.863 1 98.44 230 VAL A O 1
ATOM 1749 N N . ALA A 1 231 ? -17.062 29.812 2.527 1 98 231 ALA A N 1
ATOM 1750 C CA . ALA A 1 231 ? -18.422 29.938 2.008 1 98 231 ALA A CA 1
ATOM 1751 C C . ALA A 1 231 ? -18.688 31.359 1.525 1 98 231 ALA A C 1
ATOM 1753 O O . ALA A 1 231 ? -17.766 32.188 1.491 1 98 231 ALA A O 1
ATOM 1754 N N . ARG A 1 232 ? -19.891 31.625 1.144 1 97 232 ARG A N 1
ATOM 1755 C CA . ARG A 1 232 ? -20.234 32.875 0.485 1 97 232 ARG A CA 1
ATOM 1756 C C . ARG A 1 232 ? -20.016 34.062 1.418 1 97 232 ARG A C 1
ATOM 1758 O O . ARG A 1 232 ? -19.688 35.156 0.967 1 97 232 ARG A O 1
ATOM 1765 N N . ASP A 1 233 ? -20.297 33.844 2.697 1 98 233 ASP A N 1
ATOM 1766 C CA . ASP A 1 233 ? -20.062 34.875 3.715 1 98 233 ASP A CA 1
ATOM 1767 C C . ASP A 1 233 ? -19.625 34.25 5.035 1 98 233 ASP A C 1
ATOM 1769 O O . ASP A 1 233 ? -19.703 33.031 5.211 1 98 233 ASP A O 1
ATOM 1773 N N . ASP A 1 234 ? -19.141 35.094 5.891 1 98.19 234 ASP A N 1
ATOM 1774 C CA . ASP A 1 234 ? -18.578 34.625 7.156 1 98.19 234 ASP A CA 1
ATOM 1775 C C . ASP A 1 234 ? -19.625 33.844 7.961 1 98.19 234 ASP A C 1
ATOM 1777 O O . ASP A 1 234 ? -19.328 32.812 8.523 1 98.19 234 ASP A O 1
ATOM 1781 N N . ALA A 1 235 ? -20.812 34.375 8 1 98.12 235 ALA A N 1
ATOM 1782 C CA . ALA A 1 235 ? -21.859 33.75 8.805 1 98.12 235 ALA A CA 1
ATOM 1783 C C . ALA A 1 235 ? -22.172 32.344 8.305 1 98.12 235 ALA A C 1
ATOM 1785 O O . ALA A 1 235 ? -22.25 31.422 9.094 1 98.12 235 ALA A O 1
ATOM 1786 N N . THR A 1 236 ? -22.297 32.25 7.043 1 98.12 236 THR A N 1
ATOM 1787 C CA . THR A 1 236 ? -22.562 30.938 6.438 1 98.12 236 THR A CA 1
ATOM 1788 C C . THR A 1 236 ? -21.406 29.984 6.672 1 98.12 236 THR A C 1
ATOM 1790 O O . THR A 1 236 ? -21.625 28.828 7.027 1 98.12 236 THR A O 1
ATOM 1793 N N . ALA A 1 237 ? -20.188 30.422 6.492 1 98.5 237 ALA A N 1
ATOM 1794 C CA . ALA A 1 237 ? -19 29.594 6.676 1 98.5 237 ALA A CA 1
ATOM 1795 C C . ALA A 1 237 ? -18.953 29.016 8.078 1 98.5 237 ALA A C 1
ATOM 1797 O O . ALA A 1 237 ? -18.719 27.812 8.25 1 98.5 237 ALA A O 1
ATOM 1798 N N . TRP A 1 238 ? -19.219 29.844 9.055 1 98 238 TRP A N 1
ATOM 1799 C CA . TRP A 1 238 ? -19.141 29.391 10.438 1 98 238 TRP A CA 1
ATOM 1800 C C . TRP A 1 238 ? -20.297 28.453 10.781 1 98 238 TRP A C 1
ATOM 1802 O O . TRP A 1 238 ? -20.125 27.484 11.516 1 98 238 TRP A O 1
ATOM 1812 N N . ARG A 1 239 ? -21.453 28.781 10.25 1 97.12 239 ARG A N 1
ATOM 1813 C CA . ARG A 1 239 ? -22.594 27.906 10.469 1 97.12 239 ARG A CA 1
ATOM 1814 C C . ARG A 1 239 ? -22.297 26.484 9.961 1 97.12 239 ARG A C 1
ATOM 1816 O O . ARG A 1 239 ? -22.641 25.5 10.617 1 97.12 239 ARG A O 1
ATOM 1823 N N . GLU A 1 240 ? -21.672 26.422 8.898 1 96.75 240 GLU A N 1
ATOM 1824 C CA . GLU A 1 240 ? -21.375 25.125 8.266 1 96.75 240 GLU A CA 1
ATOM 1825 C C . GLU A 1 240 ? -20.219 24.422 8.953 1 96.75 240 GLU A C 1
ATOM 1827 O O . GLU A 1 240 ? -20.266 23.219 9.203 1 96.75 240 GLU A O 1
ATOM 1832 N N . ALA A 1 241 ? -19.203 25.156 9.312 1 97.31 241 ALA A N 1
ATOM 1833 C CA . ALA A 1 241 ? -17.922 24.547 9.633 1 97.31 241 ALA A CA 1
ATOM 1834 C C . ALA A 1 241 ? -17.797 24.266 11.133 1 97.31 241 ALA A C 1
ATOM 1836 O O . ALA A 1 241 ? -17.094 23.344 11.547 1 97.31 241 ALA A O 1
ATOM 1837 N N . ALA A 1 242 ? -18.453 25.078 11.93 1 97.19 242 ALA A N 1
ATOM 1838 C CA . ALA A 1 242 ? -18.219 25.047 13.375 1 97.19 242 ALA A CA 1
ATOM 1839 C C . ALA A 1 242 ? -18.516 23.656 13.938 1 97.19 242 ALA A C 1
ATOM 1841 O O . ALA A 1 242 ? -17.703 23.094 14.68 1 97.19 242 ALA A O 1
ATOM 1842 N N . PRO A 1 243 ? -19.719 23.094 13.57 1 94.62 243 PRO A N 1
ATOM 1843 C CA . PRO A 1 243 ? -19.969 21.75 14.086 1 94.62 243 PRO A CA 1
ATOM 1844 C C . PRO A 1 243 ? -18.953 20.719 13.602 1 94.62 243 PRO A C 1
ATOM 1846 O O . PRO A 1 243 ? -18.578 19.812 14.352 1 94.62 243 PRO A O 1
ATOM 1849 N N . ALA A 1 244 ? -18.531 20.844 12.406 1 93.81 244 ALA A N 1
ATOM 1850 C CA . ALA A 1 244 ? -17.562 19.906 11.82 1 93.81 244 ALA A CA 1
ATOM 1851 C C . ALA A 1 244 ? -16.203 20.031 12.508 1 93.81 244 ALA A C 1
ATOM 1853 O O . ALA A 1 244 ? -15.547 19.016 12.766 1 93.81 244 ALA A O 1
ATOM 1854 N N . ILE A 1 245 ? -15.828 21.219 12.781 1 95.5 245 ILE A N 1
ATOM 1855 C CA . ILE A 1 245 ? -14.547 21.469 13.43 1 95.5 245 ILE A CA 1
ATOM 1856 C C . ILE A 1 245 ? -14.578 20.953 14.867 1 95.5 245 ILE A C 1
ATOM 1858 O O . ILE A 1 245 ? -13.609 20.359 15.336 1 95.5 245 ILE A O 1
ATOM 1862 N N . ALA A 1 246 ? -15.688 21.156 15.516 1 94.31 246 ALA A N 1
ATOM 1863 C CA . ALA A 1 246 ? -15.852 20.609 16.859 1 94.31 246 ALA A CA 1
ATOM 1864 C C . ALA A 1 246 ? -15.719 19.078 16.844 1 94.31 246 ALA A C 1
ATOM 1866 O O . ALA A 1 246 ? -15.07 18.516 17.719 1 94.31 246 ALA A O 1
ATOM 1867 N N . ALA A 1 247 ? -16.328 18.5 15.867 1 89.94 247 ALA A N 1
ATOM 1868 C CA . ALA A 1 247 ? -16.25 17.047 15.727 1 89.94 247 ALA A CA 1
ATOM 1869 C C . ALA A 1 247 ? -14.82 16.594 15.438 1 89.94 247 ALA A C 1
ATOM 1871 O O . ALA A 1 247 ? -14.375 15.578 15.961 1 89.94 247 ALA A O 1
ATOM 1872 N N . LEU A 1 248 ? -14.172 17.312 14.602 1 90.69 248 LEU A N 1
ATOM 1873 C CA . LEU A 1 248 ? -12.789 17.031 14.258 1 90.69 248 LEU A CA 1
ATOM 1874 C C . LEU A 1 248 ? -11.898 17.062 15.5 1 90.69 248 LEU A C 1
ATOM 1876 O O . LEU A 1 248 ? -11.164 16.109 15.766 1 90.69 248 LEU A O 1
ATOM 1880 N N . ASP A 1 249 ? -12.055 18.094 16.25 1 90.19 249 ASP A N 1
ATOM 1881 C CA . ASP A 1 249 ? -11.273 18.266 17.469 1 90.19 249 ASP A CA 1
ATOM 1882 C C . ASP A 1 249 ? -11.586 17.156 18.469 1 90.19 249 ASP A C 1
ATOM 1884 O O . ASP A 1 249 ? -10.68 16.641 19.125 1 90.19 249 ASP A O 1
ATOM 1888 N N . HIS A 1 250 ? -12.805 16.859 18.578 1 89.19 250 HIS A N 1
ATOM 1889 C CA . HIS A 1 250 ? -13.258 15.797 19.469 1 89.19 250 HIS A CA 1
ATOM 1890 C C . HIS A 1 250 ? -12.656 14.453 19.078 1 89.19 250 HIS A C 1
ATOM 1892 O O . HIS A 1 250 ? -12.242 13.672 19.938 1 89.19 250 HIS A O 1
ATOM 1898 N N . GLY A 1 251 ? -12.617 14.203 17.812 1 86.75 251 GLY A N 1
ATOM 1899 C CA . GLY A 1 251 ? -12.031 12.969 17.312 1 86.75 251 GLY A CA 1
ATOM 1900 C C . GLY A 1 251 ? -10.562 12.82 17.672 1 86.75 251 GLY A C 1
ATOM 1901 O O . GLY A 1 251 ? -10.141 11.758 18.141 1 86.75 251 GLY A O 1
ATOM 1902 N N . PHE A 1 252 ? -9.828 13.836 17.5 1 87 252 PHE A N 1
ATOM 1903 C CA . PHE A 1 252 ? -8.406 13.805 17.828 1 87 252 PHE A CA 1
ATOM 1904 C C . PHE A 1 252 ? -8.203 13.609 19.328 1 87 252 PHE A C 1
ATOM 1906 O O . PHE A 1 252 ? -7.348 12.836 19.75 1 87 252 PHE A O 1
ATOM 1913 N N . ALA A 1 253 ? -9.039 14.266 20.094 1 85.94 253 ALA A N 1
ATOM 1914 C CA . ALA A 1 253 ? -8.922 14.195 21.547 1 85.94 253 ALA A CA 1
ATOM 1915 C C . ALA A 1 253 ? -9.289 12.812 22.062 1 85.94 253 ALA A C 1
ATOM 1917 O O . ALA A 1 253 ? -8.609 12.266 22.938 1 85.94 253 ALA A O 1
ATOM 1918 N N . THR A 1 254 ? -10.25 12.273 21.516 1 86.25 254 THR A N 1
ATOM 1919 C CA . THR A 1 254 ? -10.766 11.016 22.031 1 86.25 254 THR A CA 1
ATOM 1920 C C . THR A 1 254 ? -9.922 9.844 21.547 1 86.25 254 THR A C 1
ATOM 1922 O O . THR A 1 254 ? -9.883 8.789 22.188 1 86.25 254 THR A O 1
ATOM 1925 N N . HIS A 1 255 ? -9.289 10.039 20.438 1 85.12 255 HIS A N 1
ATOM 1926 C CA . HIS A 1 255 ? -8.438 8.977 19.922 1 85.12 255 HIS A CA 1
ATOM 1927 C C . HIS A 1 255 ? -7.25 8.727 20.844 1 85.12 255 HIS A C 1
ATOM 1929 O O . HIS A 1 255 ? -6.668 7.637 20.828 1 85.12 255 HIS A O 1
ATOM 1935 N N . GLN A 1 256 ? -6.988 9.617 21.719 1 84.38 256 GLN A N 1
ATOM 1936 C CA . GLN A 1 256 ? -5.848 9.523 22.625 1 84.38 256 GLN A CA 1
ATOM 1937 C C . GLN A 1 256 ? -6.246 8.859 23.938 1 84.38 256 GLN A C 1
ATOM 1939 O O . GLN A 1 256 ? -5.391 8.562 24.766 1 84.38 256 GLN A O 1
ATOM 1944 N N . LEU A 1 257 ? -7.52 8.672 24.031 1 84.31 257 LEU A N 1
ATOM 1945 C CA . LEU A 1 257 ? -7.988 8.102 25.297 1 84.31 257 LEU A CA 1
ATOM 1946 C C . LEU A 1 257 ? -7.621 6.629 25.391 1 84.31 257 LEU A C 1
ATOM 1948 O O . LEU A 1 257 ? -7.633 5.91 24.391 1 84.31 257 LEU A O 1
ATOM 1952 N N . PRO A 1 258 ? -7.309 6.227 26.562 1 79.44 258 PRO A N 1
ATOM 1953 C CA . PRO A 1 258 ? -7.031 4.801 26.75 1 79.44 258 PRO A CA 1
ATOM 1954 C C . PRO A 1 258 ? -8.234 3.918 26.422 1 79.44 258 PRO A C 1
ATOM 1956 O O . PRO A 1 258 ? -9.375 4.398 26.422 1 79.44 258 PRO A O 1
ATOM 1959 N N . ALA A 1 259 ? -7.891 2.688 26.141 1 72.31 259 ALA A N 1
ATOM 1960 C CA . ALA A 1 259 ? -8.953 1.731 25.844 1 72.31 259 ALA A CA 1
ATOM 1961 C C . ALA A 1 259 ? -9.938 1.633 27.016 1 72.31 259 ALA A C 1
ATOM 1963 O O . ALA A 1 259 ? -9.531 1.553 28.172 1 72.31 259 ALA A O 1
ATOM 1964 N N . GLY A 1 260 ? -11.18 1.682 26.703 1 74.56 260 GLY A N 1
ATOM 1965 C CA . GLY A 1 260 ? -12.203 1.497 27.719 1 74.56 260 GLY A CA 1
ATOM 1966 C C . GLY A 1 260 ? -12.609 2.791 28.406 1 74.56 260 GLY A C 1
ATOM 1967 O O . GLY A 1 260 ? -13.562 2.818 29.172 1 74.56 260 GLY A O 1
ATOM 1968 N N . ALA A 1 261 ? -11.836 3.875 28.141 1 82.19 261 ALA A N 1
ATOM 1969 C CA . ALA A 1 261 ? -12.18 5.156 28.75 1 82.19 261 ALA A CA 1
ATOM 1970 C C . ALA A 1 261 ? -13.523 5.672 28.219 1 82.19 261 ALA A C 1
ATOM 1972 O O . ALA A 1 261 ? -13.883 5.418 27.078 1 82.19 261 ALA A O 1
ATOM 1973 N N . ALA A 1 262 ? -14.195 6.312 29.125 1 86.56 262 ALA A N 1
ATOM 1974 C CA . ALA A 1 262 ? -15.445 6.949 28.703 1 86.56 262 ALA A CA 1
ATOM 1975 C C . ALA A 1 262 ? -15.18 8.062 27.688 1 86.56 262 ALA A C 1
ATOM 1977 O O . ALA A 1 262 ? -14.266 8.867 27.875 1 86.56 262 ALA A O 1
ATOM 1978 N N . VAL A 1 263 ? -15.859 8.102 26.672 1 86.31 263 VAL A N 1
ATOM 1979 C CA . VAL A 1 263 ? -15.727 9.117 25.625 1 86.31 263 VAL A CA 1
ATOM 1980 C C . VAL A 1 263 ? -16.672 10.281 25.922 1 86.31 263 VAL A C 1
ATOM 1982 O O . VAL A 1 263 ? -17.891 10.109 25.953 1 86.31 263 VAL A O 1
ATOM 1985 N N . PRO A 1 264 ? -16.172 11.461 26.141 1 89.75 264 PRO A N 1
ATOM 1986 C CA . PRO A 1 264 ? -17.031 12.617 26.344 1 89.75 264 PRO A CA 1
ATOM 1987 C C . PRO A 1 264 ? -17.875 12.961 25.125 1 89.75 264 PRO A C 1
ATOM 1989 O O . PRO A 1 264 ? -17.531 12.555 24 1 89.75 264 PRO A O 1
ATOM 1992 N N . PRO A 1 265 ? -18.969 13.641 25.344 1 91.12 265 PRO A N 1
ATOM 1993 C CA . PRO A 1 265 ? -19.75 14.07 24.188 1 91.12 265 PRO A CA 1
ATOM 1994 C C . PRO A 1 265 ? -19.031 15.109 23.328 1 91.12 265 PRO A C 1
ATOM 1996 O O . PRO A 1 265 ? -18.109 15.781 23.812 1 91.12 265 PRO A O 1
ATOM 1999 N N . VAL A 1 266 ? -19.406 15.188 22.094 1 89.69 266 VAL A N 1
ATOM 2000 C CA . VAL A 1 266 ? -18.844 16.203 21.203 1 89.69 266 VAL A CA 1
ATOM 2001 C C . VAL A 1 266 ? -19.234 17.594 21.719 1 89.69 266 VAL A C 1
ATOM 2003 O O . VAL A 1 266 ? -20.406 17.875 21.938 1 89.69 266 VAL A O 1
ATOM 2006 N N . PRO A 1 267 ? -18.266 18.438 21.875 1 91.88 267 PRO A N 1
ATOM 2007 C CA . PRO A 1 267 ? -18.578 19.797 22.312 1 91.88 267 PRO A CA 1
ATOM 2008 C C . PRO A 1 267 ? -19.406 20.578 21.297 1 91.88 267 PRO A C 1
ATOM 2010 O O . PRO A 1 267 ? -19.375 20.266 20.094 1 91.88 267 PRO A O 1
ATOM 2013 N N . GLY A 1 268 ? -20.047 21.531 21.766 1 93.19 268 GLY A N 1
ATOM 2014 C CA . GLY A 1 268 ? -20.844 22.375 20.891 1 93.19 268 GLY A CA 1
ATOM 2015 C C . GLY A 1 268 ? -19.984 23.25 19.969 1 93.19 268 GLY A C 1
ATOM 2016 O O . GLY A 1 268 ? -18.828 23.5 20.266 1 93.19 268 GLY A O 1
ATOM 2017 N N . PRO A 1 269 ? -20.594 23.625 18.875 1 93.75 269 PRO A N 1
ATOM 2018 C CA . PRO A 1 269 ? -19.859 24.453 17.922 1 93.75 269 PRO A CA 1
ATOM 2019 C C . PRO A 1 269 ? -19.312 25.75 18.531 1 93.75 269 PRO A C 1
ATOM 2021 O O . PRO A 1 269 ? -18.359 26.328 18.016 1 93.75 269 PRO A O 1
ATOM 2024 N N . GLU A 1 270 ? -19.906 26.172 19.578 1 93.06 270 GLU A N 1
ATOM 2025 C CA . GLU A 1 270 ? -19.516 27.406 20.234 1 93.06 270 GLU A CA 1
ATOM 2026 C C . GLU A 1 270 ? -18.141 27.281 20.875 1 93.06 270 GLU A C 1
ATOM 2028 O O . GLU A 1 270 ? -17.516 28.281 21.219 1 93.06 270 GLU A O 1
ATOM 2033 N N . THR A 1 271 ? -17.656 26.094 21 1 92.88 271 THR A N 1
ATOM 2034 C CA . THR A 1 271 ? -16.406 25.859 21.703 1 92.88 271 THR A CA 1
ATOM 2035 C C . THR A 1 271 ? -15.227 25.984 20.734 1 92.88 271 THR A C 1
ATOM 2037 O O . THR A 1 271 ? -14.07 26.016 21.156 1 92.88 271 THR A O 1
ATOM 2040 N N . VAL A 1 272 ? -15.469 26.141 19.484 1 95.06 272 VAL A N 1
ATOM 2041 C CA . VAL A 1 272 ? -14.406 26.203 18.5 1 95.06 272 VAL A CA 1
ATOM 2042 C C . VAL A 1 272 ? -13.633 27.516 18.656 1 95.06 272 VAL A C 1
ATOM 2044 O O . VAL A 1 272 ? -14.227 28.594 18.672 1 95.06 272 VAL A O 1
ATOM 2047 N N . ALA A 1 273 ? -12.328 27.391 18.812 1 92.19 273 ALA A N 1
ATOM 2048 C CA . ALA A 1 273 ? -11.469 28.578 18.875 1 92.19 273 ALA A CA 1
ATOM 2049 C C . ALA A 1 273 ? -11.336 29.234 17.516 1 92.19 273 ALA A C 1
ATOM 2051 O O . ALA A 1 273 ? -10.539 28.797 16.688 1 92.19 273 ALA A O 1
ATOM 2052 N N . ARG A 1 274 ? -11.938 30.312 17.344 1 92.12 274 ARG A N 1
ATOM 2053 C CA . ARG A 1 274 ? -12.062 30.938 16.031 1 92.12 274 ARG A CA 1
ATOM 2054 C C . ARG A 1 274 ? -10.711 31.438 15.531 1 92.12 274 ARG A C 1
ATOM 2056 O O . ARG A 1 274 ? -10.477 31.484 14.32 1 92.12 274 ARG A O 1
ATOM 2063 N N . ASP A 1 275 ? -9.836 31.719 16.469 1 89.88 275 ASP A N 1
ATOM 2064 C CA . ASP A 1 275 ? -8.531 32.25 16.094 1 89.88 275 ASP A CA 1
ATOM 2065 C C . ASP A 1 275 ? -7.59 31.125 15.641 1 89.88 275 ASP A C 1
ATOM 2067 O O . ASP A 1 275 ? -6.539 31.406 15.047 1 89.88 275 ASP A O 1
ATOM 2071 N N . ALA A 1 276 ? -8.016 29.906 15.867 1 93.25 276 ALA A N 1
ATOM 2072 C CA . ALA A 1 276 ? -7.141 28.766 15.578 1 93.25 276 ALA A CA 1
ATOM 2073 C C . ALA A 1 276 ? -7.465 28.156 14.219 1 93.25 276 ALA A C 1
ATOM 2075 O O . ALA A 1 276 ? -6.785 27.234 13.766 1 93.25 276 ALA A O 1
ATOM 2076 N N . VAL A 1 277 ? -8.539 28.656 13.609 1 96.94 277 VAL A N 1
ATOM 2077 C CA . VAL A 1 277 ? -8.969 28.094 12.336 1 96.94 277 VAL A CA 1
ATOM 2078 C C . VAL A 1 277 ? -9.203 29.219 11.32 1 96.94 277 VAL A C 1
ATOM 2080 O O . VAL A 1 277 ? -9.297 30.391 11.695 1 96.94 277 VAL A O 1
ATOM 2083 N N . LEU A 1 278 ? -9.211 28.891 10.07 1 98.12 278 LEU A N 1
ATOM 2084 C CA . LEU A 1 278 ? -9.398 29.828 8.977 1 98.12 278 LEU A CA 1
ATOM 2085 C C . LEU A 1 278 ? -10.758 29.625 8.312 1 98.12 278 LEU A C 1
ATOM 2087 O O . LEU A 1 278 ? -10.867 28.922 7.312 1 98.12 278 LEU A O 1
ATOM 2091 N N . VAL A 1 279 ? -11.805 30.266 8.859 1 98.56 279 VAL A N 1
ATOM 2092 C CA . VAL A 1 279 ? -13.18 30.078 8.414 1 98.56 279 VAL A CA 1
ATOM 2093 C C . VAL A 1 279 ? -13.797 31.422 8.047 1 98.56 279 VAL A C 1
ATOM 2095 O O . VAL A 1 279 ? -13.688 32.375 8.797 1 98.56 279 VAL A O 1
ATOM 2098 N N . GLY A 1 280 ? -14.414 31.516 6.879 1 98.62 280 GLY A N 1
ATOM 2099 C CA . GLY A 1 280 ? -15.07 32.75 6.492 1 98.62 280 GLY A CA 1
ATOM 2100 C C . GLY A 1 280 ? -15.32 32.844 4.996 1 98.62 280 GLY A C 1
ATOM 2101 O O . GLY A 1 280 ? -15.312 31.844 4.293 1 98.62 280 GLY A O 1
ATOM 2102 N N . SER A 1 281 ? -15.656 34.094 4.602 1 98.5 281 SER A N 1
ATOM 2103 C CA . SER A 1 281 ? -15.719 34.406 3.178 1 98.5 281 SER A CA 1
ATOM 2104 C C . SER A 1 281 ? -14.352 34.25 2.523 1 98.5 281 SER A C 1
ATOM 2106 O O . SER A 1 281 ? -13.328 34.219 3.211 1 98.5 281 SER A O 1
ATOM 2108 N N . PRO A 1 282 ? -14.328 34.188 1.19 1 98.44 282 PRO A N 1
ATOM 2109 C CA . PRO A 1 282 ? -13.031 34.125 0.508 1 98.44 282 PRO A CA 1
ATOM 2110 C C . PRO A 1 282 ? -12.117 35.281 0.885 1 98.44 282 PRO A C 1
ATOM 2112 O O . PRO A 1 282 ? -10.922 35.094 1.103 1 98.44 282 PRO A O 1
ATOM 2115 N N . ALA A 1 283 ? -12.688 36.438 0.997 1 98.31 283 ALA A N 1
ATOM 2116 C CA . ALA A 1 283 ? -11.898 37.594 1.36 1 98.31 283 ALA A CA 1
ATOM 2117 C C . ALA A 1 283 ? -11.328 37.469 2.77 1 98.31 283 ALA A C 1
ATOM 2119 O O . ALA A 1 283 ? -10.148 37.75 3 1 98.31 283 ALA A O 1
ATOM 2120 N N . THR A 1 284 ? -12.148 37.031 3.678 1 98.5 284 THR A N 1
ATOM 2121 C CA . THR A 1 284 ? -11.742 36.875 5.066 1 98.5 284 THR A CA 1
ATOM 2122 C C . THR A 1 284 ? -10.625 35.812 5.172 1 98.5 284 THR A C 1
ATOM 2124 O O . THR A 1 284 ? -9.602 36.062 5.816 1 98.5 284 THR A O 1
ATOM 2127 N N . VAL A 1 285 ? -10.805 34.719 4.578 1 98.75 285 VAL A N 1
ATOM 2128 C CA . VAL A 1 285 ? -9.836 33.625 4.656 1 98.75 285 VAL A CA 1
ATOM 2129 C C . VAL A 1 285 ? -8.531 34.062 3.977 1 98.75 285 VAL A C 1
ATOM 2131 O O . VAL A 1 285 ? -7.441 33.781 4.492 1 98.75 285 VAL A O 1
ATOM 2134 N N . ALA A 1 286 ? -8.617 34.688 2.838 1 98.56 286 ALA A N 1
ATOM 2135 C CA . ALA A 1 286 ? -7.422 35.188 2.152 1 98.56 286 ALA A CA 1
ATOM 2136 C C . ALA A 1 286 ? -6.617 36.125 3.041 1 98.56 286 ALA A C 1
ATOM 2138 O O . ALA A 1 286 ? -5.398 36 3.154 1 98.56 286 ALA A O 1
ATOM 2139 N N . ASP A 1 287 ? -7.363 37.062 3.633 1 98 287 ASP A N 1
ATOM 2140 C CA . ASP A 1 287 ? -6.715 38 4.535 1 98 287 ASP A CA 1
ATOM 2141 C C . ASP A 1 287 ? -5.98 37.281 5.656 1 98 287 ASP A C 1
ATOM 2143 O O . ASP A 1 287 ? -4.828 37.594 5.961 1 98 287 ASP A O 1
ATOM 2147 N N . ARG A 1 288 ? -6.598 36.375 6.199 1 97.69 288 ARG A N 1
ATOM 2148 C CA . ARG A 1 288 ? -6.047 35.656 7.344 1 97.69 288 ARG A CA 1
ATOM 2149 C C . ARG A 1 288 ? -4.859 34.781 6.926 1 97.69 288 ARG A C 1
ATOM 2151 O O . ARG A 1 288 ? -3.902 34.625 7.688 1 97.69 288 ARG A O 1
ATOM 2158 N N . ILE A 1 289 ? -4.918 34.156 5.777 1 98.19 289 ILE A N 1
ATOM 2159 C CA . ILE A 1 289 ? -3.809 33.344 5.285 1 98.19 289 ILE A CA 1
ATOM 2160 C C . ILE A 1 289 ? -2.59 34.25 5.047 1 98.19 289 ILE A C 1
ATOM 2162 O O . ILE A 1 289 ? -1.466 33.875 5.391 1 98.19 289 ILE A O 1
ATOM 2166 N N . VAL A 1 290 ? -2.807 35.406 4.441 1 97.88 290 VAL A N 1
ATOM 2167 C CA . VAL A 1 290 ? -1.712 36.344 4.18 1 97.88 290 VAL A CA 1
ATOM 2168 C C . VAL A 1 290 ? -1.081 36.781 5.5 1 97.88 290 VAL A C 1
ATOM 2170 O O . VAL A 1 290 ? 0.145 36.812 5.629 1 97.88 290 VAL A O 1
ATOM 2173 N N . ASP A 1 291 ? -1.955 37.125 6.457 1 96.56 291 ASP A N 1
ATOM 2174 C CA . ASP A 1 291 ? -1.462 37.531 7.77 1 96.56 291 ASP A CA 1
ATOM 2175 C C . ASP A 1 291 ? -0.659 36.406 8.414 1 96.56 291 ASP A C 1
ATOM 2177 O O . ASP A 1 291 ? 0.41 36.625 8.984 1 96.56 291 ASP A O 1
ATOM 2181 N N . LEU A 1 292 ? -1.171 35.219 8.359 1 96.94 292 LEU A N 1
ATOM 2182 C CA . LEU A 1 292 ? -0.492 34.062 8.914 1 96.94 292 LEU A CA 1
ATOM 2183 C C . LEU A 1 292 ? 0.846 33.844 8.219 1 96.94 292 LEU A C 1
ATOM 2185 O O . LEU A 1 292 ? 1.848 33.531 8.875 1 96.94 292 LEU A O 1
ATOM 2189 N N . HIS A 1 293 ? 0.891 33.938 6.953 1 97.38 293 HIS A N 1
ATOM 2190 C CA . HIS A 1 293 ? 2.098 33.719 6.164 1 97.38 293 HIS A CA 1
ATOM 2191 C C . HIS A 1 293 ? 3.186 34.719 6.531 1 97.38 293 HIS A C 1
ATOM 2193 O O . HIS A 1 293 ? 4.375 34.406 6.504 1 97.38 293 HIS A O 1
ATOM 2199 N N . ARG A 1 294 ? 2.777 35.938 6.867 1 95.75 294 ARG A N 1
ATOM 2200 C CA . ARG A 1 294 ? 3.732 36.969 7.293 1 95.75 294 ARG A CA 1
ATOM 2201 C C . ARG A 1 294 ? 4.414 36.562 8.594 1 95.75 294 ARG A C 1
ATOM 2203 O O . ARG A 1 294 ? 5.594 36.844 8.805 1 95.75 294 ARG A O 1
ATOM 2210 N N . GLN A 1 295 ? 3.637 35.906 9.414 1 95.69 295 GLN A N 1
ATOM 2211 C CA . GLN A 1 295 ? 4.148 35.5 10.719 1 95.69 295 GLN A CA 1
ATOM 2212 C C . GLN A 1 295 ? 4.887 34.156 10.625 1 95.69 295 GLN A C 1
ATOM 2214 O O . GLN A 1 295 ? 5.891 33.938 11.312 1 95.69 295 GLN A O 1
ATOM 2219 N N . VAL A 1 296 ? 4.387 33.281 9.883 1 97.06 296 VAL A N 1
ATOM 2220 C CA . VAL A 1 296 ? 4.926 31.953 9.625 1 97.06 296 VAL A CA 1
ATOM 2221 C C . VAL A 1 296 ? 5.043 31.719 8.117 1 97.06 296 VAL A C 1
ATOM 2223 O O . VAL A 1 296 ? 4.105 31.25 7.48 1 97.06 296 VAL A O 1
ATOM 2226 N N . PRO A 1 297 ? 6.195 32 7.551 1 96.62 297 PRO A N 1
ATOM 2227 C CA . PRO A 1 297 ? 6.348 31.938 6.094 1 96.62 297 PRO A CA 1
ATOM 2228 C C . PRO A 1 297 ? 6.41 30.5 5.574 1 96.62 297 PRO A C 1
ATOM 2230 O O . PRO A 1 297 ? 7.469 30.062 5.125 1 96.62 297 PRO A O 1
ATOM 2233 N N . PHE A 1 298 ? 5.297 29.891 5.559 1 98 298 PHE A N 1
ATOM 2234 C CA . PHE A 1 298 ? 5.207 28.5 5.086 1 98 298 PHE A CA 1
ATOM 2235 C C . PHE A 1 298 ? 5.309 28.453 3.564 1 98 298 PHE A C 1
ATOM 2237 O O . PHE A 1 298 ? 4.887 29.375 2.875 1 98 298 PHE A O 1
ATOM 2244 N N . ASP A 1 299 ? 5.891 27.328 3.055 1 98.31 299 ASP A N 1
ATOM 2245 C CA . ASP A 1 299 ? 5.996 27.094 1.617 1 98.31 299 ASP A CA 1
ATOM 2246 C C . ASP A 1 299 ? 4.719 26.469 1.066 1 98.31 299 ASP A C 1
ATOM 2248 O O . ASP A 1 299 ? 4.43 26.578 -0.127 1 98.31 299 ASP A O 1
ATOM 2252 N N . HIS A 1 300 ? 4.004 25.766 1.91 1 98.69 300 HIS A N 1
ATOM 2253 C CA . HIS A 1 300 ? 2.846 24.969 1.535 1 98.69 300 HIS A CA 1
ATOM 2254 C C . HIS A 1 300 ? 1.815 24.922 2.658 1 98.69 300 HIS A C 1
ATOM 2256 O O . HIS A 1 300 ? 2.172 24.781 3.828 1 98.69 300 HIS A O 1
ATOM 2262 N N . LEU A 1 301 ? 0.58 25.156 2.297 1 98.69 301 LEU A N 1
ATOM 2263 C CA . LEU A 1 301 ? -0.525 25.031 3.24 1 98.69 301 LEU A CA 1
ATOM 2264 C C . LEU A 1 301 ? -1.412 23.844 2.877 1 98.69 301 LEU A C 1
ATOM 2266 O O . LEU A 1 301 ? -1.932 23.766 1.761 1 98.69 301 LEU A O 1
ATOM 2270 N N . CYS A 1 302 ? -1.534 22.891 3.783 1 97.94 302 CYS A N 1
ATOM 2271 C CA . CYS A 1 302 ? -2.453 21.797 3.533 1 97.94 302 CYS A CA 1
ATOM 2272 C C . CYS A 1 302 ? -3.709 21.922 4.387 1 97.94 302 CYS A C 1
ATOM 2274 O O . CYS A 1 302 ? -3.625 22.203 5.586 1 97.94 302 CYS A O 1
ATOM 2276 N N . LEU A 1 303 ? -4.836 21.875 3.787 1 97.88 303 LEU A N 1
ATOM 2277 C CA . LEU A 1 303 ? -6.137 21.984 4.434 1 97.88 303 LEU A CA 1
ATOM 2278 C C . LEU A 1 303 ? -6.957 20.719 4.242 1 97.88 303 LEU A C 1
ATOM 2280 O O . LEU A 1 303 ? -6.684 19.922 3.33 1 97.88 303 LEU A O 1
ATOM 2284 N N . TRP A 1 304 ? -7.965 20.562 5.066 1 96.44 304 TRP A N 1
ATOM 2285 C CA . TRP A 1 304 ? -8.836 19.391 4.926 1 96.44 304 TRP A CA 1
ATOM 2286 C C . TRP A 1 304 ? -9.633 19.453 3.627 1 96.44 304 TRP A C 1
ATOM 2288 O O . TRP A 1 304 ? -10.32 20.453 3.365 1 96.44 304 TRP A O 1
ATOM 2298 N N . GLY A 1 305 ? -9.516 18.422 2.891 1 96.81 305 GLY A N 1
ATOM 2299 C CA . GLY A 1 305 ? -10.289 18.344 1.663 1 96.81 305 GLY A CA 1
ATOM 2300 C C . GLY A 1 305 ? -11.781 18.172 1.909 1 96.81 305 GLY A C 1
ATOM 2301 O O . GLY A 1 305 ? -12.602 18.609 1.098 1 96.81 305 GLY A O 1
ATOM 2302 N N . ARG A 1 306 ? -12.023 17.5 2.963 1 94.81 306 ARG A N 1
ATOM 2303 C CA . ARG A 1 306 ? -13.398 17.312 3.414 1 94.81 306 ARG A CA 1
ATOM 2304 C C . ARG A 1 306 ? -13.477 17.266 4.938 1 94.81 306 ARG A C 1
ATOM 2306 O O . ARG A 1 306 ? -12.898 16.375 5.566 1 94.81 306 ARG A O 1
ATOM 2313 N N . LEU A 1 307 ? -14.172 18.219 5.496 1 93.44 307 LEU A N 1
ATOM 2314 C CA . LEU A 1 307 ? -14.375 18.219 6.941 1 93.44 307 LEU A CA 1
ATOM 2315 C C . LEU A 1 307 ? -15.367 17.141 7.348 1 93.44 307 LEU A C 1
ATOM 2317 O O . LEU A 1 307 ? -16.25 16.781 6.57 1 93.44 307 LEU A O 1
ATOM 2321 N N . PRO A 1 308 ? -15.195 16.656 8.562 1 87.88 308 PRO A N 1
ATOM 2322 C CA . PRO A 1 308 ? -16.141 15.641 9.016 1 87.88 308 PRO A CA 1
ATOM 2323 C C . PRO A 1 308 ? -17.594 16.094 8.898 1 87.88 308 PRO A C 1
ATOM 2325 O O . PRO A 1 308 ? -17.922 17.25 9.227 1 87.88 308 PRO A O 1
ATOM 2328 N N . GLY A 1 309 ? -18.422 15.211 8.414 1 85.5 309 GLY A N 1
ATOM 2329 C CA . GLY A 1 309 ? -19.844 15.492 8.359 1 85.5 309 GLY A CA 1
ATOM 2330 C C . GLY A 1 309 ? -20.281 16.141 7.055 1 85.5 309 GLY A C 1
ATOM 2331 O O . GLY A 1 309 ? -21.469 16.172 6.738 1 85.5 309 GLY A O 1
ATOM 2332 N N . PHE A 1 310 ? -19.328 16.641 6.305 1 92.56 310 PHE A N 1
ATOM 2333 C CA . PHE A 1 310 ? -19.672 17.25 5.031 1 92.56 310 PHE A CA 1
ATOM 2334 C C . PHE A 1 310 ? -20.047 16.188 4 1 92.56 310 PHE A C 1
ATOM 2336 O O . PHE A 1 310 ? -19.391 15.148 3.91 1 92.56 310 PHE A O 1
ATOM 2343 N N . SER A 1 311 ? -21.109 16.484 3.248 1 92.56 311 SER A N 1
ATOM 2344 C CA . SER A 1 311 ? -21.438 15.672 2.076 1 92.56 311 SER A CA 1
ATOM 2345 C C . SER A 1 311 ? -20.422 15.898 0.956 1 92.56 311 SER A C 1
ATOM 2347 O O . SER A 1 311 ? -19.656 16.859 0.992 1 92.56 311 SER A O 1
ATOM 2349 N N . HIS A 1 312 ? -20.422 14.984 0.003 1 94.88 312 HIS A N 1
ATOM 2350 C CA . HIS A 1 312 ? -19.547 15.109 -1.159 1 94.88 312 HIS A CA 1
ATOM 2351 C C . HIS A 1 312 ? -19.766 16.438 -1.872 1 94.88 312 HIS A C 1
ATOM 2353 O O . HIS A 1 312 ? -18.812 17.188 -2.098 1 94.88 312 HIS A O 1
ATOM 2359 N N . PRO A 1 313 ? -21 16.875 -2.125 1 96.06 313 PRO A N 1
ATOM 2360 C CA . PRO A 1 313 ? -21.203 18.156 -2.805 1 96.06 313 PRO A CA 1
ATOM 2361 C C . PRO A 1 313 ? -20.719 19.344 -1.977 1 96.06 313 PRO A C 1
ATOM 2363 O O . PRO A 1 313 ? -20.141 20.297 -2.523 1 96.06 313 PRO A O 1
ATOM 2366 N N . ALA A 1 314 ? -20.891 19.281 -0.687 1 94.75 314 ALA A N 1
ATOM 2367 C CA . ALA A 1 314 ? -20.453 20.375 0.183 1 94.75 314 ALA A CA 1
ATOM 2368 C C . ALA A 1 314 ? -18.938 20.5 0.196 1 94.75 314 ALA A C 1
ATOM 2370 O O . ALA A 1 314 ? -18.391 21.594 0.175 1 94.75 314 ALA A O 1
ATOM 2371 N N . ALA A 1 315 ? -18.281 19.359 0.267 1 95.56 315 ALA A N 1
ATOM 2372 C CA . ALA A 1 315 ? -16.812 19.344 0.24 1 95.56 315 ALA A CA 1
ATOM 2373 C C . ALA A 1 315 ? -16.297 19.906 -1.079 1 95.56 315 ALA A C 1
ATOM 2375 O O . ALA A 1 315 ? -15.359 20.703 -1.089 1 95.56 315 ALA A O 1
ATOM 2376 N N . VAL A 1 316 ? -16.922 19.484 -2.148 1 97.94 316 VAL A N 1
ATOM 2377 C CA . VAL A 1 316 ? -16.531 19.922 -3.484 1 97.94 316 VAL A CA 1
ATOM 2378 C C . VAL A 1 316 ? -16.688 21.438 -3.596 1 97.94 316 VAL A C 1
ATOM 2380 O O . VAL A 1 316 ? -15.797 22.141 -4.098 1 97.94 316 VAL A O 1
ATOM 2383 N N . GLU A 1 317 ? -17.781 21.922 -3.115 1 97.81 317 GLU A N 1
ATOM 2384 C CA . GLU A 1 317 ? -18.031 23.359 -3.162 1 97.81 317 GLU A CA 1
ATOM 2385 C C . GLU A 1 317 ? -16.969 24.125 -2.391 1 97.81 317 GLU A C 1
ATOM 2387 O O . GLU A 1 317 ? -16.453 25.125 -2.885 1 97.81 317 GLU A O 1
ATOM 2392 N N . ALA A 1 318 ? -16.641 23.672 -1.242 1 97.25 318 ALA A N 1
ATOM 2393 C CA . ALA A 1 318 ? -15.703 24.375 -0.368 1 97.25 318 ALA A CA 1
ATOM 2394 C C . ALA A 1 318 ? -14.305 24.391 -0.971 1 97.25 318 ALA A C 1
ATOM 2396 O O . ALA A 1 318 ? -13.648 25.438 -1.015 1 97.25 318 ALA A O 1
ATOM 2397 N N . VAL A 1 319 ? -13.828 23.25 -1.485 1 98.12 319 VAL A N 1
ATOM 2398 C CA . VAL A 1 319 ? -12.461 23.172 -2.006 1 98.12 319 VAL A CA 1
ATOM 2399 C C . VAL A 1 319 ? -12.375 23.938 -3.324 1 98.12 319 VAL A C 1
ATOM 2401 O O . VAL A 1 319 ? -11.328 24.5 -3.652 1 98.12 319 VAL A O 1
ATOM 2404 N N . THR A 1 320 ? -13.469 23.984 -4.062 1 98.69 320 THR A N 1
ATOM 2405 C CA . THR A 1 320 ? -13.5 24.75 -5.301 1 98.69 320 THR A CA 1
ATOM 2406 C C . THR A 1 320 ? -13.414 26.25 -5.008 1 98.69 320 THR A C 1
ATOM 2408 O O . THR A 1 320 ? -12.633 26.953 -5.641 1 98.69 320 THR A O 1
ATOM 2411 N N . ALA A 1 321 ? -14.211 26.656 -4.059 1 98.56 321 ALA A N 1
ATOM 2412 C CA . ALA A 1 321 ? -14.188 28.062 -3.68 1 98.56 321 ALA A CA 1
ATOM 2413 C C . ALA A 1 321 ? -12.797 28.484 -3.205 1 98.56 321 ALA A C 1
ATOM 2415 O O . ALA A 1 321 ? -12.312 29.562 -3.553 1 98.56 321 ALA A O 1
ATOM 2416 N N . PHE A 1 322 ? -12.164 27.672 -2.436 1 98.75 322 PHE A N 1
ATOM 2417 C CA . PHE A 1 322 ? -10.82 27.969 -1.96 1 98.75 322 PHE A CA 1
ATOM 2418 C C . PHE A 1 322 ? -9.852 28.125 -3.129 1 98.75 322 PHE A C 1
ATOM 2420 O O . PHE A 1 322 ? -9.117 29.125 -3.205 1 98.75 322 PHE A O 1
ATOM 2427 N N . ALA A 1 323 ? -9.875 27.203 -4.016 1 98.81 323 ALA A N 1
ATOM 2428 C CA . ALA A 1 323 ? -8.938 27.156 -5.133 1 98.81 323 ALA A CA 1
ATOM 2429 C C . ALA A 1 323 ? -9.172 28.328 -6.086 1 98.81 323 ALA A C 1
ATOM 2431 O O . ALA A 1 323 ? -8.227 28.922 -6.605 1 98.81 323 ALA A O 1
ATOM 2432 N N . THR A 1 324 ? -10.414 28.734 -6.305 1 98.56 324 THR A N 1
ATOM 2433 C CA . THR A 1 324 ? -10.734 29.672 -7.383 1 98.56 324 THR A CA 1
ATOM 2434 C C . THR A 1 324 ? -10.805 31.109 -6.859 1 98.56 324 THR A C 1
ATOM 2436 O O . THR A 1 324 ? -10.656 32.062 -7.625 1 98.56 324 THR A O 1
ATOM 2439 N N . GLU A 1 325 ? -11.016 31.219 -5.562 1 98.56 325 GLU A N 1
ATOM 2440 C CA . GLU A 1 325 ? -11.203 32.562 -5.035 1 98.56 325 GLU A CA 1
ATOM 2441 C C . GLU A 1 325 ? -10.094 32.938 -4.047 1 98.56 325 GLU A C 1
ATOM 2443 O O . GLU A 1 325 ? -9.5 34 -4.137 1 98.56 325 GLU A O 1
ATOM 2448 N N . VAL A 1 326 ? -9.812 32.062 -3.127 1 98.81 326 VAL A N 1
ATOM 2449 C CA . VAL A 1 326 ? -8.883 32.375 -2.051 1 98.81 326 VAL A CA 1
ATOM 2450 C C . VAL A 1 326 ? -7.449 32.344 -2.58 1 98.81 326 VAL A C 1
ATOM 2452 O O . VAL A 1 326 ? -6.668 33.25 -2.348 1 98.81 326 VAL A O 1
ATOM 2455 N N . VAL A 1 327 ? -7.066 31.266 -3.309 1 98.62 327 VAL A N 1
ATOM 2456 C CA . VAL A 1 327 ? -5.695 31.062 -3.75 1 98.62 327 VAL A CA 1
ATOM 2457 C C . VAL A 1 327 ? -5.238 32.219 -4.613 1 98.62 327 VAL A C 1
ATOM 2459 O O . VAL A 1 327 ? -4.184 32.812 -4.363 1 98.62 327 VAL A O 1
ATOM 2462 N N . PRO A 1 328 ? -6.043 32.656 -5.637 1 97.81 328 PRO A N 1
ATOM 2463 C CA . PRO A 1 328 ? -5.609 33.781 -6.441 1 97.81 328 PRO A CA 1
ATOM 2464 C C . PRO A 1 328 ? -5.457 35.062 -5.613 1 97.81 328 PRO A C 1
ATOM 2466 O O . PRO A 1 328 ? -4.527 35.844 -5.836 1 97.81 328 PRO A O 1
ATOM 2469 N N . ALA A 1 329 ? -6.383 35.281 -4.672 1 97.69 329 ALA A N 1
ATOM 2470 C CA . ALA A 1 329 ? -6.316 36.469 -3.828 1 97.69 329 ALA A CA 1
ATOM 2471 C C . ALA A 1 329 ? -5.051 36.469 -2.973 1 97.69 329 ALA A C 1
ATOM 2473 O O . ALA A 1 329 ? -4.383 37.5 -2.844 1 97.69 329 ALA A O 1
ATOM 2474 N N . VAL A 1 330 ? -4.738 35.312 -2.389 1 98.31 330 VAL A N 1
ATOM 2475 C CA . VAL A 1 330 ? -3.547 35.188 -1.561 1 98.31 330 VAL A CA 1
ATOM 2476 C C . VAL A 1 330 ? -2.297 35.406 -2.412 1 98.31 330 VAL A C 1
ATOM 2478 O O . VAL A 1 330 ? -1.389 36.156 -2.012 1 98.31 330 VAL A O 1
ATOM 2481 N N . THR A 1 331 ? -2.254 34.75 -3.555 1 96.88 331 THR A N 1
ATOM 2482 C CA . THR A 1 331 ? -1.102 34.844 -4.441 1 96.88 331 THR A CA 1
ATOM 2483 C C . THR A 1 331 ? -0.855 36.312 -4.859 1 96.88 331 THR A C 1
ATOM 2485 O O . THR A 1 331 ? 0.281 36.781 -4.828 1 96.88 331 THR A O 1
ATOM 2488 N N . ALA A 1 332 ? -1.888 36.969 -5.211 1 95.62 332 ALA A N 1
ATOM 2489 C CA . ALA A 1 332 ? -1.774 38.375 -5.633 1 95.62 332 ALA A CA 1
ATOM 2490 C C . ALA A 1 332 ? -1.229 39.25 -4.508 1 95.62 332 ALA A C 1
ATOM 2492 O O . ALA A 1 332 ? -0.394 40.125 -4.742 1 95.62 332 ALA A O 1
ATOM 2493 N N . ARG A 1 333 ? -1.666 39 -3.393 1 94.88 333 ARG A N 1
ATOM 2494 C CA . ARG A 1 333 ? -1.298 39.844 -2.256 1 94.88 333 ARG A CA 1
ATOM 2495 C C . ARG A 1 333 ? 0.134 39.562 -1.811 1 94.88 333 ARG A C 1
ATOM 2497 O O . ARG A 1 333 ? 0.831 40.469 -1.343 1 94.88 333 ARG A O 1
ATOM 2504 N N . ILE A 1 334 ? 0.522 38.344 -1.896 1 94.75 334 ILE A N 1
ATOM 2505 C CA . ILE A 1 334 ? 1.85 37.969 -1.424 1 94.75 334 ILE A CA 1
ATOM 2506 C C . ILE A 1 334 ? 2.895 38.344 -2.475 1 94.75 334 ILE A C 1
ATOM 2508 O O . ILE A 1 334 ? 3.994 38.781 -2.139 1 94.75 334 ILE A O 1
ATOM 2512 N N . THR A 1 335 ? 2.588 38.156 -3.758 1 91.38 335 THR A N 1
ATOM 2513 C CA . THR A 1 335 ? 3.553 38.438 -4.816 1 91.38 335 THR A CA 1
ATOM 2514 C C . THR A 1 335 ? 3.482 39.906 -5.25 1 91.38 335 THR A C 1
ATOM 2516 O O . THR A 1 335 ? 4.367 40.375 -5.953 1 91.38 335 THR A O 1
ATOM 2519 N N . GLY A 1 336 ? 2.629 40.625 -4.781 1 84.75 336 GLY A N 1
ATOM 2520 C CA . GLY A 1 336 ? 2.455 42 -5.18 1 84.75 336 GLY A CA 1
ATOM 2521 C C . GLY A 1 336 ? 1.867 42.156 -6.57 1 84.75 336 GLY A C 1
ATOM 2522 O O . GLY A 1 336 ? 2 43.219 -7.195 1 84.75 336 GLY A O 1
ATOM 2523 N N . SER A 1 337 ? 1.477 41.094 -7.152 1 65.19 337 SER A N 1
ATOM 2524 C CA . SER A 1 337 ? 0.924 41.156 -8.5 1 65.19 337 SER A CA 1
ATOM 2525 C C . SER A 1 337 ? -0.529 41.625 -8.477 1 65.19 337 SER A C 1
ATOM 2527 O O . SER A 1 337 ? -1.286 41.25 -7.574 1 65.19 337 SER A O 1
ATOM 2529 N N . ALA A 1 338 ? -0.772 42.969 -8.641 1 52.44 338 ALA A N 1
ATOM 2530 C CA . ALA A 1 338 ? -2.1 43.562 -8.789 1 52.44 338 ALA A CA 1
ATOM 2531 C C . ALA A 1 338 ? -3 42.688 -9.648 1 52.44 338 ALA A C 1
ATOM 2533 O O . ALA A 1 338 ? -2.574 42.188 -10.688 1 52.44 338 ALA A O 1
ATOM 2534 N N . THR A 1 339 ? -4.125 41.938 -9.078 1 44.19 339 THR A N 1
ATOM 2535 C CA . THR A 1 339 ? -5.141 41.406 -9.992 1 44.19 339 THR A CA 1
ATOM 2536 C C . THR A 1 339 ? -5.711 42.531 -10.852 1 44.19 339 THR A C 1
ATOM 2538 O O . THR A 1 339 ? -5.805 43.688 -10.406 1 44.19 339 THR A O 1
ATOM 2541 N N . MET B 1 1 ? -18.25 -29.875 -17.594 1 71.75 1 MET B N 1
ATOM 2542 C CA . MET B 1 1 ? -17.25 -29.297 -16.703 1 71.75 1 MET B CA 1
ATOM 2543 C C . MET B 1 1 ? -17.109 -27.797 -16.953 1 71.75 1 MET B C 1
ATOM 2545 O O . MET B 1 1 ? -17.266 -27.328 -18.078 1 71.75 1 MET B O 1
ATOM 2549 N N . THR B 1 2 ? -16.984 -27 -15.883 1 86.31 2 THR B N 1
ATOM 2550 C CA . THR B 1 2 ? -16.844 -25.547 -16.016 1 86.31 2 THR B CA 1
ATOM 2551 C C . THR B 1 2 ? -15.43 -25.188 -16.469 1 86.31 2 THR B C 1
ATOM 2553 O O . THR B 1 2 ? -14.453 -25.734 -15.953 1 86.31 2 THR B O 1
ATOM 2556 N N . ALA B 1 3 ? -15.312 -24.531 -17.547 1 94.06 3 ALA B N 1
ATOM 2557 C CA . ALA B 1 3 ? -14.008 -24.078 -18.047 1 94.06 3 ALA B CA 1
ATOM 2558 C C . ALA B 1 3 ? -13.297 -23.219 -17.016 1 94.06 3 ALA B C 1
ATOM 2560 O O . ALA B 1 3 ? -13.93 -22.406 -16.312 1 94.06 3 ALA B O 1
ATOM 2561 N N . PRO B 1 4 ? -12.047 -23.438 -16.922 1 98 4 PRO B N 1
ATOM 2562 C CA . PRO B 1 4 ? -11.297 -22.578 -16 1 98 4 PRO B CA 1
ATOM 2563 C C . PRO B 1 4 ? -11.211 -21.125 -16.484 1 98 4 PRO B C 1
ATOM 2565 O O . PRO B 1 4 ? -11.414 -20.859 -17.672 1 98 4 PRO B O 1
ATOM 2568 N N . THR B 1 5 ? -11 -20.25 -15.562 1 98.5 5 THR B N 1
ATOM 2569 C CA . THR B 1 5 ? -10.641 -18.875 -15.898 1 98.5 5 THR B CA 1
ATOM 2570 C C . THR B 1 5 ? -9.125 -18.703 -15.953 1 98.5 5 THR B C 1
ATOM 2572 O O . THR B 1 5 ? -8.383 -19.609 -15.555 1 98.5 5 THR B O 1
ATOM 2575 N N . PHE B 1 6 ? -8.68 -17.625 -16.484 1 98.81 6 PHE B N 1
ATOM 2576 C CA . PHE B 1 6 ? -7.246 -17.422 -16.703 1 98.81 6 PHE B CA 1
ATOM 2577 C C . PHE B 1 6 ? -6.816 -16.062 -16.172 1 98.81 6 PHE B C 1
ATOM 2579 O O . PHE B 1 6 ? -7.594 -15.102 -16.188 1 98.81 6 PHE B O 1
ATOM 2586 N N . GLY B 1 7 ? -5.613 -15.984 -15.625 1 98.81 7 GLY B N 1
ATOM 2587 C CA . GLY B 1 7 ? -5.047 -14.742 -15.125 1 98.81 7 GLY B CA 1
ATOM 2588 C C . GLY B 1 7 ? -3.561 -14.609 -15.398 1 98.81 7 GLY B C 1
ATOM 2589 O O . GLY B 1 7 ? -2.916 -15.562 -15.836 1 98.81 7 GLY B O 1
ATOM 2590 N N . VAL B 1 8 ? -3.006 -13.43 -15.18 1 98.75 8 VAL B N 1
ATOM 2591 C CA . VAL B 1 8 ? -1.593 -13.18 -15.438 1 98.75 8 VAL B CA 1
ATOM 2592 C C . VAL B 1 8 ? -0.892 -12.781 -14.141 1 98.75 8 VAL B C 1
ATOM 2594 O O . VAL B 1 8 ? -1.469 -12.078 -13.312 1 98.75 8 VAL B O 1
ATOM 2597 N N . VAL B 1 9 ? 0.313 -13.211 -14.023 1 98.19 9 VAL B N 1
ATOM 2598 C CA . VAL B 1 9 ? 1.184 -12.82 -12.922 1 98.19 9 VAL B CA 1
ATOM 2599 C C . VAL B 1 9 ? 2.15 -11.734 -13.383 1 98.19 9 VAL B C 1
ATOM 2601 O O . VAL B 1 9 ? 2.793 -11.867 -14.422 1 98.19 9 VAL B O 1
ATOM 2604 N N . HIS B 1 10 ? 2.219 -10.719 -12.688 1 97.31 10 HIS B N 1
ATOM 2605 C CA . HIS B 1 10 ? 3.24 -9.695 -12.875 1 97.31 10 HIS B CA 1
ATOM 2606 C C . HIS B 1 10 ? 4.102 -9.539 -11.625 1 97.31 10 HIS B C 1
ATOM 2608 O O . HIS B 1 10 ? 3.619 -9.07 -10.594 1 97.31 10 HIS B O 1
ATOM 2614 N N . ASP B 1 11 ? 5.355 -9.867 -11.766 1 94.44 11 ASP B N 1
ATOM 2615 C CA . ASP B 1 11 ? 6.238 -9.828 -10.602 1 94.44 11 ASP B CA 1
ATOM 2616 C C . ASP B 1 11 ? 7.156 -8.609 -10.648 1 94.44 11 ASP B C 1
ATOM 2618 O O . ASP B 1 11 ? 7.922 -8.367 -9.719 1 94.44 11 ASP B O 1
ATOM 2622 N N . PHE B 1 12 ? 7.164 -7.84 -11.75 1 92.75 12 PHE B N 1
ATOM 2623 C CA . PHE B 1 12 ? 7.867 -6.578 -11.922 1 92.75 12 PHE B CA 1
ATOM 2624 C C . PHE B 1 12 ? 9.375 -6.785 -11.867 1 92.75 12 PHE B C 1
ATOM 2626 O O . PHE B 1 12 ? 10.125 -5.875 -11.508 1 92.75 12 PHE B O 1
ATOM 2633 N N . ARG B 1 13 ? 9.852 -7.969 -12.102 1 87.38 13 ARG B N 1
ATOM 2634 C CA . ARG B 1 13 ? 11.281 -8.227 -12.172 1 87.38 13 ARG B CA 1
ATOM 2635 C C . ARG B 1 13 ? 11.891 -7.605 -13.43 1 87.38 13 ARG B C 1
ATOM 2637 O O . ARG B 1 13 ? 11.328 -7.727 -14.516 1 87.38 13 ARG B O 1
ATOM 2644 N N . ARG B 1 14 ? 13.062 -6.691 -13.133 1 71.75 14 ARG B N 1
ATOM 2645 C CA . ARG B 1 14 ? 13.75 -5.938 -14.18 1 71.75 14 ARG B CA 1
ATOM 2646 C C . ARG B 1 14 ? 14.375 -6.875 -15.203 1 71.75 14 ARG B C 1
ATOM 2648 O O . ARG B 1 14 ? 15.086 -7.816 -14.844 1 71.75 14 ARG B O 1
ATOM 2655 N N . PRO B 1 15 ? 13.68 -6.809 -16.359 1 59.25 15 PRO B N 1
ATOM 2656 C CA . PRO B 1 15 ? 14.359 -7.633 -17.359 1 59.25 15 PRO B CA 1
ATOM 2657 C C . PRO B 1 15 ? 15.82 -7.234 -17.562 1 59.25 15 PRO B C 1
ATOM 2659 O O . PRO B 1 15 ? 16.719 -8.078 -17.469 1 59.25 15 PRO B O 1
ATOM 2662 N N . LEU B 1 16 ? 15.898 -6.246 -18.609 1 55.38 16 LEU B N 1
ATOM 2663 C CA . LEU B 1 16 ? 16.891 -6.012 -19.641 1 55.38 16 LEU B CA 1
ATOM 2664 C C . LEU B 1 16 ? 17.812 -4.852 -19.266 1 55.38 16 LEU B C 1
ATOM 2666 O O . LEU B 1 16 ? 17.406 -3.938 -18.547 1 55.38 16 LEU B O 1
ATOM 2670 N N . PRO B 1 17 ? 18.906 -5.016 -19.281 1 65.31 17 PRO B N 1
ATOM 2671 C CA . PRO B 1 17 ? 19.766 -3.832 -19.297 1 65.31 17 PRO B CA 1
ATOM 2672 C C . PRO B 1 17 ? 19.172 -2.674 -20.094 1 65.31 17 PRO B C 1
ATOM 2674 O O . PRO B 1 17 ? 18.484 -2.895 -21.094 1 65.31 17 PRO B O 1
ATOM 2677 N N . GLY B 1 18 ? 19.047 -1.368 -19.469 1 72.94 18 GLY B N 1
ATOM 2678 C CA . GLY B 1 18 ? 18.766 -0.166 -20.234 1 72.94 18 GLY B CA 1
ATOM 2679 C C . GLY B 1 18 ? 17.422 0.444 -19.922 1 72.94 18 GLY B C 1
ATOM 2680 O O . GLY B 1 18 ? 17.031 1.46 -20.5 1 72.94 18 GLY B O 1
ATOM 2681 N N . ILE B 1 19 ? 16.531 -0.224 -19.219 1 81.62 19 ILE B N 1
ATOM 2682 C CA . ILE B 1 19 ? 15.25 0.393 -18.906 1 81.62 19 ILE B CA 1
ATOM 2683 C C . ILE B 1 19 ? 15.219 0.787 -17.422 1 81.62 19 ILE B C 1
ATOM 2685 O O . ILE B 1 19 ? 15.711 0.05 -16.562 1 81.62 19 ILE B O 1
ATOM 2689 N N . THR B 1 20 ? 14.695 1.947 -17.203 1 86.25 20 THR B N 1
ATOM 2690 C CA . THR B 1 20 ? 14.578 2.404 -15.82 1 86.25 20 THR B CA 1
ATOM 2691 C C . THR B 1 20 ? 13.453 1.669 -15.109 1 86.25 20 THR B C 1
ATOM 2693 O O . THR B 1 20 ? 12.523 1.164 -15.75 1 86.25 20 THR B O 1
ATOM 2696 N N . ASP B 1 21 ? 13.5 1.574 -13.828 1 87.44 21 ASP B N 1
ATOM 2697 C CA . ASP B 1 21 ? 12.422 0.977 -13.039 1 87.44 21 ASP B CA 1
ATOM 2698 C C . ASP B 1 21 ? 11.094 1.674 -13.312 1 87.44 21 ASP B C 1
ATOM 2700 O O . ASP B 1 21 ? 10.055 1.018 -13.445 1 87.44 21 ASP B O 1
ATOM 2704 N N . ALA B 1 22 ? 11.18 2.947 -13.414 1 89.31 22 ALA B N 1
ATOM 2705 C CA . ALA B 1 22 ? 9.969 3.729 -13.648 1 89.31 22 ALA B CA 1
ATOM 2706 C C . ALA B 1 22 ? 9.305 3.332 -14.969 1 89.31 22 ALA B C 1
ATOM 2708 O O . ALA B 1 22 ? 8.094 3.109 -15.016 1 89.31 22 ALA B O 1
ATOM 2709 N N . ALA B 1 23 ? 10.086 3.287 -16.016 1 91.31 23 ALA B N 1
ATOM 2710 C CA . ALA B 1 23 ? 9.562 2.914 -17.328 1 91.31 23 ALA B CA 1
ATOM 2711 C C . ALA B 1 23 ? 9.047 1.478 -17.328 1 91.31 23 ALA B C 1
ATOM 2713 O O . ALA B 1 23 ? 8.008 1.183 -17.922 1 91.31 23 ALA B O 1
ATOM 2714 N N . TYR B 1 24 ? 9.758 0.627 -16.688 1 92.75 24 TYR B N 1
ATOM 2715 C CA . TYR B 1 24 ? 9.367 -0.778 -16.625 1 92.75 24 TYR B CA 1
ATOM 2716 C C . TYR B 1 24 ? 8.062 -0.955 -15.859 1 92.75 24 TYR B C 1
ATOM 2718 O O . TYR B 1 24 ? 7.18 -1.698 -16.297 1 92.75 24 TYR B O 1
ATOM 2726 N N . TYR B 1 25 ? 7.922 -0.31 -14.727 1 94.38 25 TYR B N 1
ATOM 2727 C CA . TYR B 1 25 ? 6.691 -0.363 -13.945 1 94.38 25 TYR B CA 1
ATOM 2728 C C . TYR B 1 25 ? 5.508 0.148 -14.758 1 94.38 25 TYR B C 1
ATOM 2730 O O . TYR B 1 25 ? 4.418 -0.43 -14.711 1 94.38 25 TYR B O 1
ATOM 2738 N N . ALA B 1 26 ? 5.738 1.203 -15.477 1 94.62 26 ALA B N 1
ATOM 2739 C CA . ALA B 1 26 ? 4.691 1.753 -16.328 1 94.62 26 ALA B CA 1
ATOM 2740 C C . ALA B 1 26 ? 4.258 0.743 -17.391 1 94.62 26 ALA B C 1
ATOM 2742 O O . ALA B 1 26 ? 3.062 0.564 -17.641 1 94.62 26 ALA B O 1
ATOM 2743 N N . GLU B 1 27 ? 5.246 0.095 -18 1 95.56 27 GLU B N 1
ATOM 2744 C CA . GLU B 1 27 ? 4.938 -0.93 -19 1 95.56 27 GLU B CA 1
ATOM 2745 C C . GLU B 1 27 ? 4.113 -2.059 -18.391 1 95.56 27 GLU B C 1
ATOM 2747 O O . GLU B 1 27 ? 3.139 -2.52 -18.984 1 95.56 27 GLU B O 1
ATOM 2752 N N . CYS B 1 28 ? 4.508 -2.508 -17.219 1 96.44 28 CYS B N 1
ATOM 2753 C CA . CYS B 1 28 ? 3.795 -3.594 -16.562 1 96.44 28 CYS B CA 1
ATOM 2754 C C . CYS B 1 28 ? 2.35 -3.203 -16.281 1 96.44 28 CYS B C 1
ATOM 2756 O O . CYS B 1 28 ? 1.436 -4.004 -16.469 1 96.44 28 CYS B O 1
ATOM 2758 N N . LEU B 1 29 ? 2.16 -2.004 -15.836 1 97.25 29 LEU B N 1
ATOM 2759 C CA . LEU B 1 29 ? 0.807 -1.536 -15.555 1 97.25 29 LEU B CA 1
ATOM 2760 C C . LEU B 1 29 ? -0.017 -1.465 -16.828 1 97.25 29 LEU B C 1
ATOM 2762 O O . LEU B 1 29 ? -1.201 -1.812 -16.844 1 97.25 29 LEU B O 1
ATOM 2766 N N . ASP B 1 30 ? 0.611 -1.015 -17.938 1 97.75 30 ASP B N 1
ATOM 2767 C CA . ASP B 1 30 ? -0.063 -1.017 -19.234 1 97.75 30 ASP B CA 1
ATOM 2768 C C . ASP B 1 30 ? -0.46 -2.434 -19.641 1 97.75 30 ASP B C 1
ATOM 2770 O O . ASP B 1 30 ? -1.549 -2.646 -20.172 1 97.75 30 ASP B O 1
ATOM 2774 N N . GLU B 1 31 ? 0.423 -3.34 -19.375 1 98.38 31 GLU B N 1
ATOM 2775 C CA . GLU B 1 31 ? 0.156 -4.738 -19.688 1 98.38 31 GLU B CA 1
ATOM 2776 C C . GLU B 1 31 ? -1.011 -5.281 -18.875 1 98.38 31 GLU B C 1
ATOM 2778 O O . GLU B 1 31 ? -1.809 -6.078 -19.375 1 98.38 31 GLU B O 1
ATOM 2783 N N . ILE B 1 32 ? -1.133 -4.852 -17.672 1 98.69 32 ILE B N 1
ATOM 2784 C CA . ILE B 1 32 ? -2.219 -5.289 -16.797 1 98.69 32 ILE B CA 1
ATOM 2785 C C . ILE B 1 32 ? -3.545 -4.723 -17.312 1 98.69 32 ILE B C 1
ATOM 2787 O O . ILE B 1 32 ? -4.555 -5.426 -17.344 1 98.69 32 ILE B O 1
ATOM 2791 N N . VAL B 1 33 ? -3.547 -3.49 -17.703 1 98.56 33 VAL B N 1
ATOM 2792 C CA . VAL B 1 33 ? -4.742 -2.891 -18.281 1 98.56 33 VAL B CA 1
ATOM 2793 C C . VAL B 1 33 ? -5.145 -3.652 -19.547 1 98.56 33 VAL B C 1
ATOM 2795 O O . VAL B 1 33 ? -6.324 -3.934 -19.766 1 98.56 33 VAL B O 1
ATOM 2798 N N . LEU B 1 34 ? -4.117 -3.973 -20.344 1 98.75 34 LEU B N 1
ATOM 2799 C CA . LEU B 1 34 ? -4.379 -4.758 -21.547 1 98.75 34 LEU B CA 1
ATOM 2800 C C . LEU B 1 34 ? -4.984 -6.109 -21.188 1 98.75 34 LEU B C 1
ATOM 2802 O O . LEU B 1 34 ? -5.906 -6.578 -21.875 1 98.75 34 LEU B O 1
ATOM 2806 N N . ALA B 1 35 ? -4.477 -6.746 -20.172 1 98.88 35 ALA B N 1
ATOM 2807 C CA . ALA B 1 35 ? -4.996 -8.039 -19.734 1 98.88 35 ALA B CA 1
ATOM 2808 C C . ALA B 1 35 ? -6.492 -7.965 -19.438 1 98.88 35 ALA B C 1
ATOM 2810 O O . ALA B 1 35 ? -7.246 -8.875 -19.781 1 98.88 35 ALA B O 1
ATOM 2811 N N . GLU B 1 36 ? -6.914 -6.902 -18.797 1 98.75 36 GLU B N 1
ATOM 2812 C CA . GLU B 1 36 ? -8.336 -6.707 -18.562 1 98.75 36 GLU B CA 1
ATOM 2813 C C . GLU B 1 36 ? -9.117 -6.652 -19.859 1 98.75 36 GLU B C 1
ATOM 2815 O O . GLU B 1 36 ? -10.156 -7.301 -20 1 98.75 36 GLU B O 1
ATOM 2820 N N . THR B 1 37 ? -8.602 -5.895 -20.844 1 98.5 37 THR B N 1
ATOM 2821 C CA . THR B 1 37 ? -9.266 -5.73 -22.125 1 98.5 37 THR B CA 1
ATOM 2822 C C . THR B 1 37 ? -9.336 -7.059 -22.875 1 98.5 37 THR B C 1
ATOM 2824 O O . THR B 1 37 ? -10.289 -7.312 -23.625 1 98.5 37 THR B O 1
ATOM 2827 N N . LEU B 1 38 ? -8.359 -7.918 -22.641 1 98.69 38 LEU B N 1
ATOM 2828 C CA . LEU B 1 38 ? -8.258 -9.203 -23.328 1 98.69 38 LEU B CA 1
ATOM 2829 C C . LEU B 1 38 ? -9.148 -10.25 -22.672 1 98.69 38 LEU B C 1
ATOM 2831 O O . LEU B 1 38 ? -9.281 -11.367 -23.172 1 98.69 38 LEU B O 1
ATOM 2835 N N . GLY B 1 39 ? -9.664 -9.914 -21.484 1 98.44 39 GLY B N 1
ATOM 2836 C CA . GLY B 1 39 ? -10.633 -10.797 -20.844 1 98.44 39 GLY B CA 1
ATOM 2837 C C . GLY B 1 39 ? -10.008 -11.695 -19.781 1 98.44 39 GLY B C 1
ATOM 2838 O O . GLY B 1 39 ? -10.648 -12.641 -19.312 1 98.44 39 GLY B O 1
ATOM 2839 N N . TYR B 1 40 ? -8.75 -11.453 -19.422 1 98.81 40 TYR B N 1
ATOM 2840 C CA . TYR B 1 40 ? -8.195 -12.18 -18.297 1 98.81 40 TYR B CA 1
ATOM 2841 C C . TYR B 1 40 ? -9 -11.906 -17.031 1 98.81 40 TYR B C 1
ATOM 2843 O O . TYR B 1 40 ? -9.422 -10.773 -16.781 1 98.81 40 TYR B O 1
ATOM 2851 N N . ALA B 1 41 ? -9.156 -12.867 -16.219 1 98.81 41 ALA B N 1
ATOM 2852 C CA . ALA B 1 41 ? -10.062 -12.781 -15.07 1 98.81 41 ALA B CA 1
ATOM 2853 C C . ALA B 1 41 ? -9.375 -12.125 -13.875 1 98.81 41 ALA B C 1
ATOM 2855 O O . ALA B 1 41 ? -10.031 -11.484 -13.047 1 98.81 41 ALA B O 1
ATOM 2856 N N . THR B 1 42 ? -8.078 -12.297 -13.781 1 98.88 42 THR B N 1
ATOM 2857 C CA . THR B 1 42 ? -7.387 -11.844 -12.578 1 98.88 42 THR B CA 1
ATOM 2858 C C . THR B 1 42 ? -5.934 -11.5 -12.883 1 98.88 42 THR B C 1
ATOM 2860 O O . THR B 1 42 ? -5.285 -12.172 -13.688 1 98.88 42 THR B O 1
ATOM 2863 N N . VAL B 1 43 ? -5.414 -10.469 -12.32 1 98.88 43 VAL B N 1
ATOM 2864 C CA . VAL B 1 43 ? -3.977 -10.242 -12.234 1 98.88 43 VAL B CA 1
ATOM 2865 C C . VAL B 1 43 ? -3.471 -10.672 -10.859 1 98.88 43 VAL B C 1
ATOM 2867 O O . VAL B 1 43 ? -4.133 -10.43 -9.844 1 98.88 43 VAL B O 1
ATOM 2870 N N . TRP B 1 44 ? -2.346 -11.312 -10.836 1 98.81 44 TRP B N 1
ATOM 2871 C CA . TRP B 1 44 ? -1.753 -11.844 -9.617 1 98.81 44 TRP B CA 1
ATOM 2872 C C . TRP B 1 44 ? -0.427 -11.156 -9.305 1 98.81 44 TRP B C 1
ATOM 2874 O O . TRP B 1 44 ? 0.421 -11.016 -10.188 1 98.81 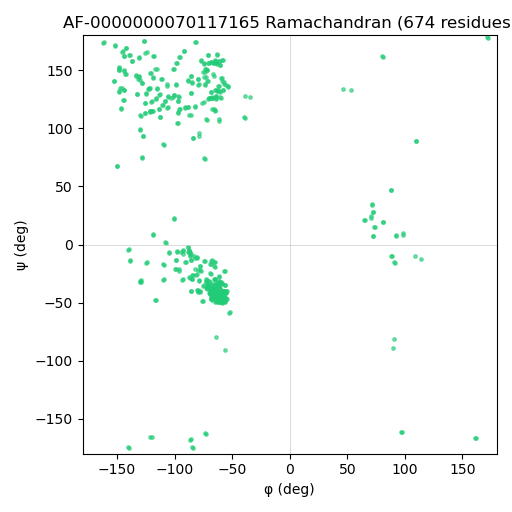44 TRP B O 1
ATOM 2884 N N . LEU B 1 45 ? -0.251 -10.766 -8.047 1 98.75 45 LEU B N 1
ATOM 2885 C CA . LEU B 1 45 ? 0.901 -9.984 -7.613 1 98.75 45 LEU B CA 1
ATOM 2886 C C . LEU B 1 45 ? 1.674 -10.719 -6.52 1 98.75 45 LEU B C 1
ATOM 2888 O O . LEU B 1 45 ? 1.168 -10.898 -5.41 1 98.75 45 LEU B O 1
ATOM 2892 N N . PRO B 1 46 ? 2.885 -11.133 -6.773 1 97.06 46 PRO B N 1
ATOM 2893 C CA . PRO B 1 46 ? 3.682 -11.852 -5.777 1 97.06 46 PRO B CA 1
ATOM 2894 C C . PRO B 1 46 ? 4.402 -10.914 -4.809 1 97.06 46 PRO B C 1
ATOM 2896 O O . PRO B 1 46 ? 4.164 -9.703 -4.82 1 97.06 46 PRO B O 1
ATOM 2899 N N . GLU B 1 47 ? 5.246 -11.578 -3.939 1 97.56 47 GLU B N 1
ATOM 2900 C CA . GLU B 1 47 ? 6.051 -10.828 -2.98 1 97.56 47 GLU B CA 1
ATOM 2901 C C . GLU B 1 47 ? 7.414 -11.477 -2.773 1 97.56 47 GLU B C 1
ATOM 2903 O O . GLU B 1 47 ? 7.496 -12.664 -2.434 1 97.56 47 GLU B O 1
ATOM 2908 N N . HIS B 1 48 ? 8.445 -10.711 -2.988 1 96.06 48 HIS B N 1
ATOM 2909 C CA . HIS B 1 48 ? 9.789 -11.062 -2.547 1 96.06 48 HIS B CA 1
ATOM 2910 C C . HIS B 1 48 ? 10.562 -9.828 -2.1 1 96.06 48 HIS B C 1
ATOM 2912 O O . HIS B 1 48 ? 10.188 -8.703 -2.434 1 96.06 48 HIS B O 1
ATOM 2918 N N . HIS B 1 49 ? 11.586 -10.086 -1.372 1 95.5 49 HIS B N 1
ATOM 2919 C CA . HIS B 1 49 ? 12.438 -9.031 -0.828 1 95.5 49 HIS B CA 1
ATOM 2920 C C . HIS B 1 49 ? 13.914 -9.359 -1.04 1 95.5 49 HIS B C 1
ATOM 2922 O O . HIS B 1 49 ? 14.305 -10.531 -1.022 1 95.5 49 HIS B O 1
ATOM 2928 N N . GLY B 1 50 ? 14.648 -8.312 -1.272 1 90 50 GLY B N 1
ATOM 2929 C CA . GLY B 1 50 ? 16.094 -8.484 -1.382 1 90 50 GLY B CA 1
ATOM 2930 C C . GLY B 1 50 ? 16.516 -9.133 -2.684 1 90 50 GLY B C 1
ATOM 2931 O O . GLY B 1 50 ? 17.625 -9.656 -2.787 1 90 50 GLY B O 1
ATOM 2932 N N . ALA B 1 51 ? 15.609 -9.164 -3.615 1 85.44 51 ALA B N 1
ATOM 2933 C CA . ALA B 1 51 ? 15.953 -9.711 -4.926 1 85.44 51 ALA B CA 1
ATOM 2934 C C . ALA B 1 51 ? 16.734 -8.703 -5.762 1 85.44 51 ALA B C 1
ATOM 2936 O O . ALA B 1 51 ? 16.344 -7.531 -5.844 1 85.44 51 ALA B O 1
ATOM 2937 N N . ILE B 1 52 ? 17.719 -9.109 -6.43 1 79.06 52 ILE B N 1
ATOM 2938 C CA . ILE B 1 52 ? 18.625 -8.203 -7.129 1 79.06 52 ILE B CA 1
ATOM 2939 C C . ILE B 1 52 ? 17.969 -7.715 -8.422 1 79.06 52 ILE B C 1
ATOM 2941 O O . ILE B 1 52 ? 18.328 -6.656 -8.945 1 79.06 52 ILE B O 1
ATOM 2945 N N . ASP B 1 53 ? 17.047 -8.461 -8.891 1 78.31 53 ASP B N 1
ATOM 2946 C CA . ASP B 1 53 ? 16.438 -8.102 -10.164 1 78.31 53 ASP B CA 1
ATOM 2947 C C . ASP B 1 53 ? 15.094 -7.414 -9.953 1 78.31 53 ASP B C 1
ATOM 2949 O O . ASP B 1 53 ? 14.266 -7.367 -10.867 1 78.31 53 ASP B O 1
ATOM 2953 N N . GLY B 1 54 ? 15.016 -6.844 -8.672 1 79 54 GLY B N 1
ATOM 2954 C CA . GLY B 1 54 ? 13.789 -6.137 -8.336 1 79 54 GLY B CA 1
ATOM 2955 C C . GLY B 1 54 ? 12.742 -7.035 -7.707 1 79 54 GLY B C 1
ATOM 2956 O O . GLY B 1 54 ? 12.891 -7.465 -6.562 1 79 54 GLY B O 1
ATOM 2957 N N . PHE B 1 55 ? 11.859 -7.695 -8.445 1 81.12 55 PHE B N 1
ATOM 2958 C CA . PHE B 1 55 ? 10.75 -8.484 -7.918 1 81.12 55 PHE B CA 1
ATOM 2959 C C . PHE B 1 55 ? 9.906 -7.664 -6.957 1 81.12 55 PHE B C 1
ATOM 2961 O O . PHE B 1 55 ? 10.438 -7.004 -6.062 1 81.12 55 PHE B O 1
ATOM 2968 N N . LEU B 1 56 ? 8.695 -7.68 -7.062 1 95 56 LEU B N 1
ATOM 2969 C CA . LEU B 1 56 ? 7.742 -6.809 -6.375 1 95 56 LEU B CA 1
ATOM 2970 C C . LEU B 1 56 ? 7.773 -7.051 -4.871 1 95 56 LEU B C 1
ATOM 2972 O O . LEU B 1 56 ? 7.398 -8.133 -4.406 1 95 56 LEU B O 1
ATOM 2976 N N . PRO B 1 57 ? 8.203 -6.047 -4.098 1 96.88 57 PRO B N 1
ATOM 2977 C CA . PRO B 1 57 ? 8.25 -6.242 -2.646 1 96.88 57 PRO B CA 1
ATOM 2978 C C . PRO B 1 57 ? 6.949 -5.824 -1.959 1 96.88 57 PRO B C 1
ATOM 2980 O O . PRO B 1 57 ? 6.738 -6.148 -0.788 1 96.88 57 PRO B O 1
ATOM 2983 N N . SER B 1 58 ? 6.09 -5.059 -2.676 1 98.38 58 SER B N 1
ATOM 2984 C CA . SER B 1 58 ? 4.926 -4.441 -2.049 1 98.38 58 SER B CA 1
ATOM 2985 C C . SER B 1 58 ? 3.65 -4.758 -2.822 1 98.38 58 SER B C 1
ATOM 2987 O O . SER B 1 58 ? 3.025 -3.859 -3.393 1 98.38 58 SER B O 1
ATOM 2989 N N . PRO B 1 59 ? 3.178 -5.926 -2.703 1 98.56 59 PRO B N 1
ATOM 2990 C CA . PRO B 1 59 ? 2.062 -6.355 -3.551 1 98.56 59 PRO B CA 1
ATOM 2991 C C . PRO B 1 59 ? 0.77 -5.594 -3.256 1 98.56 59 PRO B C 1
ATOM 2993 O O . PRO B 1 59 ? -0.024 -5.344 -4.164 1 98.56 59 PRO B O 1
ATOM 2996 N N . LEU B 1 60 ? 0.511 -5.223 -2.01 1 98.81 60 LEU B N 1
ATOM 2997 C CA . LEU B 1 60 ? -0.754 -4.57 -1.688 1 98.81 60 LEU B CA 1
ATOM 2998 C C . LEU B 1 60 ? -0.724 -3.1 -2.092 1 98.81 60 LEU B C 1
ATOM 3000 O O . LEU B 1 60 ? -1.757 -2.529 -2.451 1 98.81 60 LEU B O 1
ATOM 3004 N N . VAL B 1 61 ? 0.462 -2.463 -2.047 1 98.81 61 VAL B N 1
ATOM 3005 C CA . VAL B 1 61 ? 0.632 -1.131 -2.619 1 98.81 61 VAL B CA 1
ATOM 3006 C C . VAL B 1 61 ? 0.346 -1.173 -4.117 1 98.81 61 VAL B C 1
ATOM 3008 O O . VAL B 1 61 ? -0.445 -0.375 -4.629 1 98.81 61 VAL B O 1
ATOM 3011 N N . MET B 1 62 ? 0.884 -2.15 -4.797 1 98.75 62 MET B N 1
ATOM 3012 C CA . MET B 1 62 ? 0.676 -2.299 -6.234 1 98.75 62 MET B CA 1
ATOM 3013 C C . MET B 1 62 ? -0.772 -2.67 -6.539 1 98.75 62 MET B C 1
ATOM 3015 O O . MET B 1 62 ? -1.333 -2.227 -7.539 1 98.75 62 MET B O 1
ATOM 3019 N N . ALA B 1 63 ? -1.328 -3.51 -5.688 1 98.88 63 ALA B N 1
ATOM 3020 C CA . ALA B 1 63 ? -2.723 -3.898 -5.879 1 98.88 63 ALA B CA 1
ATOM 3021 C C . ALA B 1 63 ? -3.633 -2.674 -5.918 1 98.88 63 ALA B C 1
ATOM 3023 O O . ALA B 1 63 ? -4.566 -2.611 -6.723 1 98.88 63 ALA B O 1
ATOM 3024 N N . ALA B 1 64 ? -3.355 -1.734 -5.039 1 98.75 64 ALA B N 1
ATOM 3025 C CA . ALA B 1 64 ? -4.16 -0.517 -5.008 1 98.75 64 ALA B CA 1
ATOM 3026 C C . ALA B 1 64 ? -3.986 0.291 -6.289 1 98.75 64 ALA B C 1
ATOM 3028 O O . ALA B 1 64 ? -4.945 0.868 -6.805 1 98.75 64 ALA B O 1
ATOM 3029 N N . ALA B 1 65 ? -2.771 0.364 -6.801 1 98.69 65 ALA B N 1
ATOM 3030 C CA . ALA B 1 65 ? -2.52 1.03 -8.078 1 98.69 65 ALA B CA 1
ATOM 3031 C C . ALA B 1 65 ? -3.287 0.355 -9.211 1 98.69 65 ALA B C 1
ATOM 3033 O O . ALA B 1 65 ? -3.941 1.026 -10.016 1 98.69 65 ALA B O 1
ATOM 3034 N N . VAL B 1 66 ? -3.232 -0.991 -9.234 1 98.81 66 VAL B N 1
ATOM 3035 C CA . VAL B 1 66 ? -3.93 -1.767 -10.25 1 98.81 66 VAL B CA 1
ATOM 3036 C C . VAL B 1 66 ? -5.434 -1.537 -10.141 1 98.81 66 VAL B C 1
ATOM 3038 O O . VAL B 1 66 ? -6.121 -1.354 -11.148 1 98.81 66 VAL B O 1
ATOM 3041 N N . ALA B 1 67 ? -5.91 -1.547 -8.922 1 98.38 67 ALA B N 1
ATOM 3042 C CA . ALA B 1 67 ? -7.328 -1.322 -8.656 1 98.38 67 ALA B CA 1
ATOM 3043 C C . ALA B 1 67 ? -7.789 0.009 -9.242 1 98.38 67 ALA B C 1
ATOM 3045 O O . ALA B 1 67 ? -8.875 0.096 -9.828 1 98.38 67 ALA B O 1
ATOM 3046 N N . ALA B 1 68 ? -6.961 1.023 -9.109 1 96.25 68 ALA B N 1
ATOM 3047 C CA . ALA B 1 68 ? -7.32 2.373 -9.531 1 96.25 68 ALA B CA 1
ATOM 3048 C C . ALA B 1 68 ? -7.199 2.52 -11.047 1 96.25 68 ALA B C 1
ATOM 3050 O O . ALA B 1 68 ? -7.793 3.424 -11.641 1 96.25 68 ALA B O 1
ATOM 3051 N N . ARG B 1 69 ? -6.461 1.603 -11.688 1 96.19 69 ARG B N 1
ATOM 3052 C CA . ARG B 1 69 ? -6.199 1.692 -13.117 1 96.19 69 ARG B CA 1
ATOM 3053 C C . ARG B 1 69 ? -7.137 0.784 -13.906 1 96.19 69 ARG B C 1
ATOM 3055 O O . ARG B 1 69 ? -7.176 0.835 -15.133 1 96.19 69 ARG B O 1
ATOM 3062 N N . THR B 1 70 ? -7.828 -0.117 -13.211 1 98.06 70 THR B N 1
ATOM 3063 C CA . THR B 1 70 ? -8.695 -1.096 -13.852 1 98.06 70 THR B CA 1
ATOM 3064 C C . THR B 1 70 ? -10.102 -1.043 -13.258 1 98.06 70 THR B C 1
ATOM 3066 O O . THR B 1 70 ? -10.344 -0.319 -12.297 1 98.06 70 THR B O 1
ATOM 3069 N N . ARG B 1 71 ? -11.016 -1.836 -13.844 1 96.31 71 ARG B N 1
ATOM 3070 C CA . ARG B 1 71 ? -12.414 -1.715 -13.43 1 96.31 71 ARG B CA 1
ATOM 3071 C C . ARG B 1 71 ? -13.008 -3.078 -13.094 1 96.31 71 ARG B C 1
ATOM 3073 O O . ARG B 1 71 ? -13.883 -3.184 -12.234 1 96.31 71 ARG B O 1
ATOM 3080 N N . HIS B 1 72 ? -12.523 -4.086 -13.789 1 97.44 72 HIS B N 1
ATOM 3081 C CA . HIS B 1 72 ? -13.273 -5.332 -13.688 1 97.44 72 HIS B CA 1
ATOM 3082 C C . HIS B 1 72 ? -12.359 -6.5 -13.344 1 97.44 72 HIS B C 1
ATOM 3084 O O . HIS B 1 72 ? -12.797 -7.48 -12.734 1 97.44 72 HIS B O 1
ATOM 3090 N N . ILE B 1 73 ? -11.117 -6.453 -13.773 1 98.75 73 ILE B N 1
ATOM 3091 C CA . ILE B 1 73 ? -10.203 -7.57 -13.578 1 98.75 73 ILE B CA 1
ATOM 3092 C C . ILE B 1 73 ? -10.008 -7.82 -12.086 1 98.75 73 ILE B C 1
ATOM 3094 O O . ILE B 1 73 ? -9.898 -6.875 -11.305 1 98.75 73 ILE B O 1
ATOM 3098 N N . GLY B 1 74 ? -10.117 -9.07 -11.648 1 98.81 74 GLY B N 1
ATOM 3099 C CA . GLY B 1 74 ? -9.758 -9.398 -10.281 1 98.81 74 GLY B CA 1
ATOM 3100 C C . GLY B 1 74 ? -8.305 -9.102 -9.953 1 98.81 74 GLY B C 1
ATOM 3101 O O . GLY B 1 74 ? -7.457 -9.078 -10.844 1 98.81 74 GLY B O 1
ATOM 3102 N N . ILE B 1 75 ? -8.07 -8.883 -8.711 1 98.94 75 ILE B N 1
ATOM 3103 C CA . ILE B 1 75 ? -6.723 -8.586 -8.227 1 98.94 75 ILE B CA 1
ATOM 3104 C C . ILE B 1 75 ? -6.352 -9.555 -7.105 1 98.94 75 ILE B C 1
ATOM 3106 O O . ILE B 1 75 ? -6.949 -9.523 -6.027 1 98.94 75 ILE B O 1
ATOM 3110 N N . GLY B 1 76 ? -5.395 -10.406 -7.344 1 98.81 76 GLY B N 1
ATOM 3111 C CA . GLY B 1 76 ? -4.977 -11.383 -6.352 1 98.81 76 GLY B CA 1
ATOM 3112 C C . GLY B 1 76 ? -3.514 -11.258 -5.965 1 98.81 76 GLY B C 1
ATOM 3113 O O . GLY B 1 76 ? -2.689 -10.82 -6.773 1 98.81 76 GLY B O 1
ATOM 3114 N N . THR B 1 77 ? -3.229 -11.578 -4.723 1 98.69 77 THR B N 1
ATOM 3115 C CA . THR B 1 77 ? -1.831 -11.766 -4.348 1 98.69 77 THR B CA 1
ATOM 3116 C C . THR B 1 77 ? -1.381 -13.195 -4.645 1 98.69 77 THR B C 1
ATOM 3118 O O . THR B 1 77 ? -2.15 -14.141 -4.473 1 98.69 77 THR B O 1
ATOM 3121 N N . ASN B 1 78 ? -0.1 -13.398 -5.066 1 96.69 78 ASN B N 1
ATOM 3122 C CA . ASN B 1 78 ? 0.448 -14.703 -5.422 1 96.69 78 ASN B CA 1
ATOM 3123 C C . ASN B 1 78 ? 1.946 -14.781 -5.141 1 96.69 78 ASN B C 1
ATOM 3125 O O . ASN B 1 78 ? 2.76 -14.719 -6.062 1 96.69 78 ASN B O 1
ATOM 3129 N N . ALA B 1 79 ? 2.199 -14.75 -3.953 1 96.5 79 ALA B N 1
ATOM 3130 C CA . ALA B 1 79 ? 1.381 -14.609 -2.752 1 96.5 79 ALA B CA 1
ATOM 3131 C C . ALA B 1 79 ? 2.029 -13.648 -1.755 1 96.5 79 ALA B C 1
ATOM 3133 O O . ALA B 1 79 ? 3.232 -13.391 -1.831 1 96.5 79 ALA B O 1
ATOM 3134 N N . VAL B 1 80 ? 1.287 -13.078 -0.878 1 98.69 80 VAL B N 1
ATOM 3135 C CA . VAL B 1 80 ? 1.812 -12.344 0.268 1 98.69 80 VAL B CA 1
ATOM 3136 C C . VAL B 1 80 ? 2.479 -13.312 1.242 1 98.69 80 VAL B C 1
ATOM 3138 O O . VAL B 1 80 ? 1.932 -14.375 1.538 1 98.69 80 VAL B O 1
ATOM 3141 N N . VAL B 1 81 ? 3.688 -13 1.673 1 98.56 81 VAL B N 1
ATOM 3142 C CA . VAL B 1 81 ? 4.395 -13.812 2.658 1 98.56 81 VAL B CA 1
ATOM 3143 C C . VAL B 1 81 ? 3.949 -13.414 4.066 1 98.56 81 VAL B C 1
ATOM 3145 O O . VAL B 1 81 ? 4.578 -12.578 4.711 1 98.56 81 VAL B O 1
ATOM 3148 N N . ALA B 1 82 ? 2.99 -14.047 4.574 1 98.69 82 ALA B N 1
ATOM 3149 C CA . ALA B 1 82 ? 2.217 -13.641 5.746 1 98.69 82 ALA B CA 1
ATOM 3150 C C . ALA B 1 82 ? 3.119 -13.469 6.965 1 98.69 82 ALA B C 1
ATOM 3152 O O . ALA B 1 82 ? 3.002 -12.484 7.695 1 98.69 82 ALA B O 1
ATOM 3153 N N . PRO B 1 83 ? 4.133 -14.367 7.16 1 98.56 83 PRO B N 1
ATOM 3154 C CA . PRO B 1 83 ? 4.93 -14.273 8.383 1 98.56 83 PRO B CA 1
ATOM 3155 C C . PRO B 1 83 ? 5.746 -12.984 8.461 1 98.56 83 PRO B C 1
ATOM 3157 O O . PRO B 1 83 ? 6.18 -12.586 9.547 1 98.56 83 PRO B O 1
ATOM 3160 N N . LEU B 1 84 ? 5.938 -12.359 7.336 1 98.38 84 LEU B N 1
ATOM 3161 C CA . LEU B 1 84 ? 6.785 -11.172 7.309 1 98.38 84 LEU B CA 1
ATOM 3162 C C . LEU B 1 84 ? 5.969 -9.922 7.605 1 98.38 84 LEU B C 1
ATOM 3164 O O . LEU B 1 84 ? 6.523 -8.82 7.695 1 98.38 84 LEU B O 1
ATOM 3168 N N . HIS B 1 85 ? 4.68 -10.086 7.785 1 98.5 85 HIS B N 1
ATOM 3169 C CA . HIS B 1 85 ? 3.783 -8.953 8.008 1 98.5 85 HIS B CA 1
ATOM 3170 C C . HIS B 1 85 ? 3.234 -8.961 9.43 1 98.5 85 HIS B C 1
ATOM 3172 O O . HIS B 1 85 ? 2.961 -10.023 9.992 1 98.5 85 HIS B O 1
ATOM 3178 N N . HIS B 1 86 ? 3.111 -7.742 10 1 98.25 86 HIS B N 1
ATOM 3179 C CA . HIS B 1 86 ? 2.182 -7.629 11.117 1 98.25 86 HIS B CA 1
ATOM 3180 C C . HIS B 1 86 ? 0.748 -7.902 10.672 1 98.25 86 HIS B C 1
ATOM 3182 O O . HIS B 1 86 ? 0.254 -7.266 9.734 1 98.25 86 HIS B O 1
ATOM 3188 N N . PRO B 1 87 ? 0.068 -8.812 11.305 1 98.44 87 PRO B N 1
ATOM 3189 C CA . PRO B 1 87 ? -1.223 -9.242 10.758 1 98.44 87 PRO B CA 1
ATOM 3190 C C . PRO B 1 87 ? -2.273 -8.133 10.781 1 98.44 87 PRO B C 1
ATOM 3192 O O . PRO B 1 87 ? -3.164 -8.109 9.922 1 98.44 87 PRO B O 1
ATOM 3195 N N . LEU B 1 88 ? -2.191 -7.211 11.742 1 98.38 88 LEU B N 1
ATOM 3196 C CA . LEU B 1 88 ? -3.105 -6.074 11.75 1 98.38 88 LEU B CA 1
ATOM 3197 C C . LEU B 1 88 ? -2.881 -5.188 10.531 1 98.38 88 LEU B C 1
ATOM 3199 O O . LEU B 1 88 ? -3.84 -4.762 9.883 1 98.38 88 LEU B O 1
ATOM 3203 N N . ARG B 1 89 ? -1.657 -4.914 10.25 1 98.25 89 ARG B N 1
ATOM 3204 C CA . ARG B 1 89 ? -1.327 -4.125 9.07 1 98.25 89 ARG B CA 1
ATOM 3205 C C . ARG B 1 89 ? -1.783 -4.828 7.797 1 98.25 89 ARG B C 1
ATOM 3207 O O . ARG B 1 89 ? -2.32 -4.188 6.891 1 98.25 89 ARG B O 1
ATOM 3214 N N . LEU B 1 90 ? -1.529 -6.086 7.758 1 98.81 90 LEU B N 1
ATOM 3215 C CA . LEU B 1 90 ? -1.984 -6.867 6.613 1 98.81 90 LEU B CA 1
ATOM 3216 C C . LEU B 1 90 ? -3.49 -6.723 6.422 1 98.81 90 LEU B C 1
ATOM 3218 O O . LEU B 1 90 ? -3.955 -6.438 5.316 1 98.81 90 LEU B O 1
ATOM 3222 N N . ALA B 1 91 ? -4.238 -6.863 7.457 1 98.81 91 ALA B N 1
ATOM 3223 C CA . ALA B 1 91 ? -5.695 -6.762 7.406 1 98.81 91 ALA B CA 1
ATOM 3224 C C . ALA B 1 91 ? -6.137 -5.375 6.953 1 98.81 91 ALA B C 1
ATOM 3226 O O . ALA B 1 91 ? -7.07 -5.238 6.16 1 98.81 91 ALA B O 1
ATOM 3227 N N . GLU B 1 92 ? -5.469 -4.375 7.434 1 98.56 92 GLU B N 1
ATOM 3228 C CA . GLU B 1 92 ? -5.801 -2.996 7.094 1 98.56 92 GLU B CA 1
ATOM 3229 C C . GLU B 1 92 ? -5.492 -2.699 5.633 1 98.56 92 GLU B C 1
ATOM 3231 O O . GLU B 1 92 ? -6.312 -2.107 4.926 1 98.56 92 GLU B O 1
ATOM 3236 N N . ASP B 1 93 ? -4.316 -3.113 5.219 1 98.81 93 ASP B N 1
ATOM 3237 C CA . ASP B 1 93 ? -3.912 -2.883 3.834 1 98.81 93 ASP B CA 1
ATOM 3238 C C . ASP B 1 93 ? -4.875 -3.562 2.863 1 98.81 93 ASP B C 1
ATOM 3240 O O . ASP B 1 93 ? -5.254 -2.979 1.847 1 98.81 93 ASP B O 1
ATOM 3244 N N . VAL B 1 94 ? -5.285 -4.746 3.205 1 98.88 94 VAL B N 1
ATOM 3245 C CA . VAL B 1 94 ? -6.203 -5.488 2.35 1 98.88 94 VAL B CA 1
ATOM 3246 C C . VAL B 1 94 ? -7.566 -4.801 2.336 1 98.88 94 VAL B C 1
ATOM 3248 O O . VAL B 1 94 ? -8.188 -4.668 1.28 1 98.88 94 VAL B O 1
ATOM 3251 N N . ALA B 1 95 ? -8.031 -4.402 3.469 1 98 95 ALA B N 1
ATOM 3252 C CA . ALA B 1 95 ? -9.328 -3.732 3.543 1 98 95 ALA B CA 1
ATOM 3253 C C . ALA B 1 95 ? -9.352 -2.48 2.672 1 98 95 ALA B C 1
ATOM 3255 O O . ALA B 1 95 ? -10.273 -2.281 1.883 1 98 95 ALA B O 1
ATOM 3256 N N . VAL B 1 96 ? -8.312 -1.664 2.777 1 98 96 VAL B N 1
ATOM 3257 C CA . VAL B 1 96 ? -8.234 -0.423 2.014 1 98 96 VAL B CA 1
ATOM 3258 C C . VAL B 1 96 ? -8.141 -0.74 0.523 1 98 96 VAL B C 1
ATOM 3260 O O . VAL B 1 96 ? -8.859 -0.155 -0.29 1 98 96 VAL B O 1
ATOM 3263 N N . ALA B 1 97 ? -7.277 -1.686 0.158 1 98.5 97 ALA B N 1
ATOM 3264 C CA . ALA B 1 97 ? -7.137 -2.057 -1.247 1 98.5 97 ALA B CA 1
ATOM 3265 C C . ALA B 1 97 ? -8.445 -2.611 -1.802 1 98.5 97 ALA B C 1
ATOM 3267 O O . ALA B 1 97 ? -8.789 -2.361 -2.959 1 98.5 97 ALA B O 1
ATOM 3268 N N . ASP B 1 98 ? -9.172 -3.391 -1.006 1 98.44 98 ASP B N 1
ATOM 3269 C CA . ASP B 1 98 ? -10.445 -3.957 -1.438 1 98.44 98 ASP B CA 1
ATOM 3270 C C . ASP B 1 98 ? -11.477 -2.859 -1.69 1 98.44 98 ASP B C 1
ATOM 3272 O O . ASP B 1 98 ? -12.211 -2.904 -2.68 1 98.44 98 ASP B O 1
ATOM 3276 N N . LEU B 1 99 ? -11.516 -1.903 -0.833 1 96.88 99 LEU B N 1
ATOM 3277 C CA . LEU B 1 99 ? -12.445 -0.789 -1 1 96.88 99 LEU B CA 1
ATOM 3278 C C . LEU B 1 99 ? -12.109 0.016 -2.25 1 96.88 99 LEU B C 1
ATOM 3280 O O . LEU B 1 99 ? -13 0.377 -3.021 1 96.88 99 LEU B O 1
ATOM 3284 N N . VAL B 1 100 ? -10.812 0.256 -2.479 1 97.38 100 VAL B N 1
ATOM 3285 C CA . VAL B 1 100 ? -10.367 0.994 -3.654 1 97.38 100 VAL B CA 1
ATOM 3286 C C . VAL B 1 100 ? -10.742 0.229 -4.922 1 97.38 100 VAL B C 1
ATOM 3288 O O . VAL B 1 100 ? -11.094 0.833 -5.938 1 97.38 100 VAL B O 1
ATOM 3291 N N . SER B 1 101 ? -10.742 -1.114 -4.871 1 97.5 101 SER B N 1
ATOM 3292 C CA . SER B 1 101 ? -10.961 -1.955 -6.043 1 97.5 101 SER B CA 1
ATOM 3293 C C . SER B 1 101 ? -12.453 -2.186 -6.281 1 97.5 101 SER B C 1
ATOM 3295 O O . SER B 1 101 ? -12.844 -2.729 -7.32 1 97.5 101 SER B O 1
ATOM 3297 N N . GLY B 1 102 ? -13.281 -1.788 -5.312 1 95.69 102 GLY B N 1
ATOM 3298 C CA . GLY B 1 102 ? -14.695 -2.125 -5.41 1 95.69 102 GLY B CA 1
ATOM 3299 C C . GLY B 1 102 ? -14.977 -3.592 -5.156 1 95.69 102 GLY B C 1
ATOM 3300 O O . GLY B 1 102 ? -15.883 -4.172 -5.762 1 95.69 102 GLY B O 1
ATOM 3301 N N . GLY B 1 103 ? -14.156 -4.191 -4.391 1 97.25 103 GLY B N 1
ATOM 3302 C CA . GLY B 1 103 ? -14.414 -5.562 -3.973 1 97.25 103 GLY B CA 1
ATOM 3303 C C . GLY B 1 103 ? -13.867 -6.594 -4.938 1 97.25 103 GLY B C 1
ATOM 3304 O O . GLY B 1 103 ? -14.531 -7.594 -5.23 1 97.25 103 GLY B O 1
ATOM 3305 N N . ARG B 1 104 ? -12.633 -6.453 -5.379 1 98.19 104 ARG B N 1
ATOM 3306 C CA . ARG B 1 104 ? -12.117 -7.348 -6.406 1 98.19 104 ARG B CA 1
ATOM 3307 C C . ARG B 1 104 ? -10.914 -8.141 -5.887 1 98.19 104 ARG B C 1
ATOM 3309 O O . ARG B 1 104 ? -10.25 -8.836 -6.656 1 98.19 104 ARG B O 1
ATOM 3316 N N . LEU B 1 105 ? -10.602 -8.07 -4.5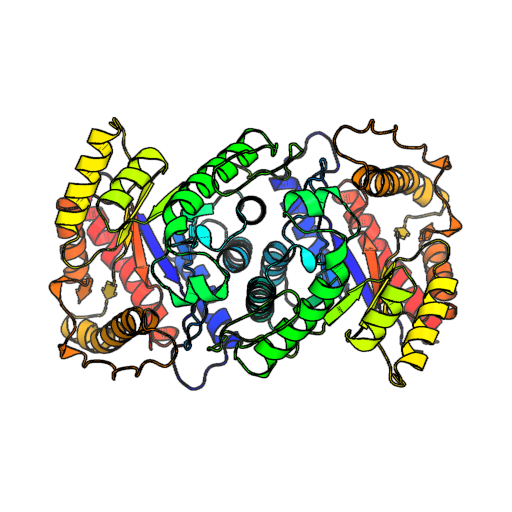94 1 98.56 105 LEU B N 1
ATOM 3317 C CA . LEU B 1 105 ? -9.344 -8.625 -4.094 1 98.56 105 LEU B CA 1
ATOM 3318 C C . LEU B 1 105 ? -9.516 -10.094 -3.729 1 98.56 105 LEU B C 1
ATOM 3320 O O . LEU B 1 105 ? -10.555 -10.5 -3.203 1 98.56 105 LEU B O 1
ATOM 3324 N N . THR B 1 106 ? -8.57 -10.875 -3.992 1 98.88 106 THR B N 1
ATOM 3325 C CA . THR B 1 106 ? -8.328 -12.203 -3.432 1 98.88 106 THR B CA 1
ATOM 3326 C C . THR B 1 106 ? -6.977 -12.25 -2.721 1 98.88 106 THR B C 1
ATOM 3328 O O . THR B 1 106 ? -5.949 -11.906 -3.305 1 98.88 106 THR B O 1
ATOM 3331 N N . LEU B 1 107 ? -7.016 -12.602 -1.465 1 98.94 107 LEU B N 1
ATOM 3332 C CA . LEU B 1 107 ? -5.789 -12.617 -0.676 1 98.94 107 LEU B CA 1
ATOM 3333 C C . LEU B 1 107 ? -5.199 -14.023 -0.609 1 98.94 107 LEU B C 1
ATOM 3335 O O . LEU B 1 107 ? -5.738 -14.891 0.076 1 98.94 107 LEU B O 1
ATOM 3339 N N . THR B 1 108 ? -4.156 -14.273 -1.341 1 98.88 108 THR B N 1
ATOM 3340 C CA . THR B 1 108 ? -3.406 -15.516 -1.204 1 98.88 108 THR B CA 1
ATOM 3341 C C . THR B 1 108 ? -2.189 -15.32 -0.304 1 98.88 108 THR B C 1
ATOM 3343 O O . THR B 1 108 ? -1.401 -14.398 -0.509 1 98.88 108 THR B O 1
ATOM 3346 N N . LEU B 1 109 ? -2.074 -16.172 0.686 1 98.88 109 LEU B N 1
ATOM 3347 C CA . LEU B 1 109 ? -0.989 -16.094 1.659 1 98.88 109 LEU B CA 1
ATOM 3348 C C . LEU B 1 109 ? -0.109 -17.344 1.583 1 98.88 109 LEU B C 1
ATOM 3350 O O . LEU B 1 109 ? -0.581 -18.422 1.218 1 98.88 109 LEU B O 1
ATOM 3354 N N . VAL B 1 110 ? 1.154 -17.141 1.934 1 98.38 110 VAL B N 1
ATOM 3355 C CA . VAL B 1 110 ? 2.088 -18.25 2.041 1 98.38 110 VAL B CA 1
ATOM 3356 C C . VAL B 1 110 ? 2.971 -18.078 3.273 1 98.38 110 VAL B C 1
ATOM 3358 O O . VAL B 1 110 ? 3.049 -16.984 3.834 1 98.38 110 VAL B O 1
ATOM 3361 N N . GLN B 1 111 ? 3.617 -19.156 3.682 1 96.88 111 GLN B N 1
ATOM 3362 C CA . GLN B 1 111 ? 4.527 -19.078 4.82 1 96.88 111 GLN B CA 1
ATOM 3363 C C . GLN B 1 111 ? 5.922 -18.641 4.375 1 96.88 111 GLN B C 1
ATOM 3365 O O . GLN B 1 111 ? 6.746 -18.234 5.199 1 96.88 111 GLN B O 1
ATOM 3370 N N . GLY B 1 112 ? 6.156 -18.672 3.053 1 94.31 112 GLY B N 1
ATOM 3371 C CA . GLY B 1 112 ? 7.473 -18.312 2.549 1 94.31 112 GLY B CA 1
ATOM 3372 C C . GLY B 1 112 ? 8.492 -19.422 2.66 1 94.31 112 GLY B C 1
ATOM 3373 O O . GLY B 1 112 ? 8.289 -20.391 3.414 1 94.31 112 GLY B O 1
ATOM 3374 N N . TYR B 1 113 ? 9.641 -19.312 1.887 1 91.5 113 TYR B N 1
ATOM 3375 C CA . TYR B 1 113 ? 10.648 -20.375 1.861 1 91.5 113 TYR B CA 1
ATOM 3376 C C . TYR B 1 113 ? 12.055 -19.797 1.835 1 91.5 113 TYR B C 1
ATOM 3378 O O . TYR B 1 113 ? 13.039 -20.531 1.846 1 91.5 113 TYR B O 1
ATOM 3386 N N . VAL B 1 114 ? 12.156 -18.5 1.744 1 93.56 114 VAL B N 1
ATOM 3387 C CA . VAL B 1 114 ? 13.469 -17.875 1.573 1 93.56 114 VAL B CA 1
ATOM 3388 C C . VAL B 1 114 ? 14 -17.406 2.9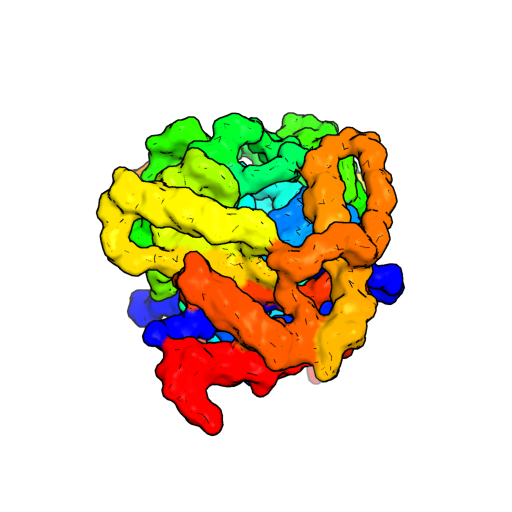26 1 93.56 114 VAL B C 1
ATOM 3390 O O . VAL B 1 114 ? 13.5 -16.438 3.494 1 93.56 114 VAL B O 1
ATOM 3393 N N . ASP B 1 115 ? 15.023 -17.984 3.371 1 92.88 115 ASP B N 1
ATOM 3394 C CA . ASP B 1 115 ? 15.586 -17.703 4.688 1 92.88 115 ASP B CA 1
ATOM 3395 C C . ASP B 1 115 ? 16.094 -16.266 4.77 1 92.88 115 ASP B C 1
ATOM 3397 O O . ASP B 1 115 ? 15.922 -15.594 5.797 1 92.88 115 ASP B O 1
ATOM 3401 N N . ARG B 1 116 ? 16.656 -15.828 3.744 1 92.19 116 ARG B N 1
ATOM 3402 C CA . ARG B 1 116 ? 17.203 -14.469 3.736 1 92.19 116 ARG B CA 1
ATOM 3403 C C . ARG B 1 116 ? 16.094 -13.438 3.971 1 92.19 116 ARG B C 1
ATOM 3405 O O . ARG B 1 116 ? 16.328 -12.414 4.609 1 92.19 116 ARG B O 1
ATOM 3412 N N . GLU B 1 117 ? 14.953 -13.664 3.443 1 95.19 117 GLU B N 1
ATOM 3413 C CA . GLU B 1 117 ? 13.828 -12.766 3.66 1 95.19 117 GLU B CA 1
ATOM 3414 C C . GLU B 1 117 ? 13.383 -12.781 5.121 1 95.19 117 GLU B C 1
ATOM 3416 O O . GLU B 1 117 ? 13.062 -11.734 5.688 1 95.19 117 GLU B O 1
ATOM 3421 N N . ASN B 1 118 ? 13.43 -13.969 5.699 1 95.94 118 ASN B N 1
ATOM 3422 C CA . ASN B 1 118 ? 13.148 -14.078 7.125 1 95.94 118 ASN B CA 1
ATOM 3423 C C . ASN B 1 118 ? 14.133 -13.258 7.953 1 95.94 118 ASN B C 1
ATOM 3425 O O . ASN B 1 118 ? 13.742 -12.57 8.898 1 95.94 118 ASN B O 1
ATOM 3429 N N . GLU B 1 119 ? 15.328 -13.344 7.57 1 94.5 119 GLU B N 1
ATOM 3430 C CA . GLU B 1 119 ? 16.375 -12.609 8.281 1 94.5 119 GLU B CA 1
ATOM 3431 C C . GLU B 1 119 ? 16.172 -11.102 8.148 1 94.5 119 GLU B C 1
ATOM 3433 O O . GLU B 1 119 ? 16.328 -10.359 9.125 1 94.5 119 GLU B O 1
ATOM 3438 N N . LEU B 1 120 ? 15.789 -10.703 6.992 1 95.31 120 LEU B N 1
ATOM 3439 C CA . LEU B 1 120 ? 15.578 -9.281 6.727 1 95.31 120 LEU B CA 1
ATOM 3440 C C . LEU B 1 120 ? 14.492 -8.719 7.641 1 95.31 120 LEU B C 1
ATOM 3442 O O . LEU B 1 120 ? 14.586 -7.566 8.086 1 95.31 120 LEU B O 1
ATOM 3446 N N . PHE B 1 121 ? 13.531 -9.547 7.973 1 97.31 121 PHE B N 1
ATOM 3447 C CA . PHE B 1 121 ? 12.398 -9.047 8.734 1 97.31 121 PHE B CA 1
ATOM 3448 C C . PHE B 1 121 ? 12.438 -9.547 10.172 1 97.31 121 PHE B C 1
ATOM 3450 O O . PHE B 1 121 ? 11.508 -9.312 10.945 1 97.31 121 PHE B O 1
ATOM 3457 N N . GLY B 1 122 ? 13.477 -10.289 10.477 1 95.31 122 GLY B N 1
ATOM 3458 C CA . GLY B 1 122 ? 13.68 -10.75 11.844 1 95.31 122 GLY B CA 1
ATOM 3459 C C . GLY B 1 122 ? 12.688 -11.812 12.266 1 95.31 122 GLY B C 1
ATOM 3460 O O . GLY B 1 122 ? 12.25 -11.836 13.422 1 95.31 122 GLY B O 1
ATOM 3461 N N . VAL B 1 123 ? 12.273 -12.68 11.375 1 96.94 123 VAL B N 1
ATOM 3462 C CA . VAL B 1 123 ? 11.281 -13.719 11.648 1 96.94 123 VAL B CA 1
ATOM 3463 C C . VAL B 1 123 ? 11.977 -15.07 11.734 1 96.94 123 VAL B C 1
ATOM 3465 O O . VAL B 1 123 ? 12.539 -15.555 10.75 1 96.94 123 VAL B O 1
ATOM 3468 N N . PRO B 1 124 ? 11.914 -15.727 12.898 1 96.81 124 PRO B N 1
ATOM 3469 C CA . PRO B 1 124 ? 12.453 -17.094 12.961 1 96.81 124 PRO B CA 1
ATOM 3470 C C . PRO B 1 124 ? 11.711 -18.047 12.039 1 96.81 124 PRO B C 1
ATOM 3472 O O . PRO B 1 124 ? 10.477 -18.109 12.062 1 96.81 124 PRO B O 1
ATOM 3475 N N . ALA B 1 125 ? 12.477 -18.797 11.312 1 95 125 ALA B N 1
ATOM 3476 C CA . ALA B 1 125 ? 11.914 -19.703 10.312 1 95 125 ALA B CA 1
ATOM 3477 C C . ALA B 1 125 ? 10.922 -20.656 10.945 1 95 125 ALA B C 1
ATOM 3479 O O . ALA B 1 125 ? 9.898 -21 10.336 1 95 125 ALA B O 1
ATOM 3480 N N . ARG B 1 126 ? 11.117 -21.094 12.133 1 96.44 126 ARG B N 1
ATOM 3481 C CA . ARG B 1 126 ? 10.297 -22.078 12.805 1 96.44 126 ARG B CA 1
ATOM 3482 C C . ARG B 1 126 ? 8.914 -21.531 13.117 1 96.44 126 ARG B C 1
ATOM 3484 O O . ARG B 1 126 ? 7.988 -22.281 13.414 1 96.44 126 ARG B O 1
ATOM 3491 N N . GLN B 1 127 ? 8.781 -20.219 13.07 1 97.94 127 GLN B N 1
ATOM 3492 C CA . GLN B 1 127 ? 7.52 -19.594 13.438 1 97.94 127 GLN B CA 1
ATOM 3493 C C . GLN B 1 127 ? 6.629 -19.391 12.211 1 97.94 127 GLN B C 1
ATOM 3495 O O . GLN B 1 127 ? 5.465 -19.016 12.344 1 97.94 127 GLN B O 1
ATOM 3500 N N . ARG B 1 128 ? 7.098 -19.688 11.039 1 97.56 128 ARG B N 1
ATOM 3501 C CA . ARG B 1 128 ? 6.426 -19.328 9.797 1 97.56 128 ARG B CA 1
ATOM 3502 C C . ARG B 1 128 ? 5.039 -19.953 9.727 1 97.56 128 ARG B C 1
ATOM 3504 O O . ARG B 1 128 ? 4.055 -19.266 9.43 1 97.56 128 ARG B O 1
ATOM 3511 N N . PRO B 1 129 ? 4.863 -21.25 10.094 1 97.81 129 PRO B N 1
ATOM 3512 C CA . PRO B 1 129 ? 3.527 -21.844 9.977 1 97.81 129 PRO B CA 1
ATOM 3513 C C . PRO B 1 129 ? 2.52 -21.219 10.938 1 97.81 129 PRO B C 1
ATOM 3515 O O . PRO B 1 129 ? 1.397 -20.891 10.531 1 97.81 129 PRO B O 1
ATOM 3518 N N . SER B 1 130 ? 2.916 -20.969 12.203 1 98.31 130 SER B N 1
ATOM 3519 C CA . SER B 1 130 ? 1.989 -20.406 13.18 1 98.31 130 SER B CA 1
ATOM 3520 C C . SER B 1 130 ? 1.663 -18.953 12.859 1 98.31 130 SER B C 1
ATOM 3522 O O . SER B 1 130 ? 0.544 -18.5 13.094 1 98.31 130 SER B O 1
ATOM 3524 N N . ARG B 1 131 ? 2.65 -18.25 12.336 1 98.62 131 ARG B N 1
ATOM 3525 C CA . ARG B 1 131 ? 2.398 -16.875 11.93 1 98.62 131 ARG B CA 1
ATOM 3526 C C . ARG B 1 131 ? 1.412 -16.812 10.773 1 98.62 131 ARG B C 1
ATOM 3528 O O . ARG B 1 131 ? 0.551 -15.93 10.727 1 98.62 131 ARG B O 1
ATOM 3535 N N . LEU B 1 132 ? 1.491 -17.75 9.828 1 98.81 132 LEU B N 1
ATOM 3536 C CA . LEU B 1 132 ? 0.535 -17.828 8.734 1 98.81 132 LEU B CA 1
ATOM 3537 C C . LEU B 1 132 ? -0.869 -18.109 9.258 1 98.81 132 LEU B C 1
ATOM 3539 O O . LEU B 1 132 ? -1.824 -17.422 8.891 1 98.81 132 LEU B O 1
ATOM 3543 N N . GLU B 1 133 ? -0.982 -19.062 10.109 1 98.81 133 GLU B N 1
ATOM 3544 C CA . GLU B 1 133 ? -2.283 -19.469 10.641 1 98.81 133 GLU B CA 1
ATOM 3545 C C . GLU B 1 133 ? -2.938 -18.312 11.406 1 98.81 133 GLU B C 1
ATOM 3547 O O . GLU B 1 133 ? -4.125 -18.047 11.227 1 98.81 133 GLU B O 1
ATOM 3552 N N . GLU B 1 134 ? -2.146 -17.641 12.227 1 98.81 134 GLU B N 1
ATOM 3553 C CA . GLU B 1 134 ? -2.711 -16.562 13.023 1 98.81 134 GLU B CA 1
ATOM 3554 C C . GLU B 1 134 ? -3.025 -15.336 12.164 1 98.81 134 GLU B C 1
ATOM 3556 O O . GLU B 1 134 ? -3.973 -14.602 12.438 1 98.81 134 GLU B O 1
ATOM 3561 N N . ALA B 1 135 ? -2.236 -15.133 11.117 1 98.88 135 ALA B N 1
ATOM 3562 C CA . ALA B 1 135 ? -2.568 -14.055 10.188 1 98.88 135 ALA B CA 1
ATOM 3563 C C . ALA B 1 135 ? -3.941 -14.273 9.555 1 98.88 135 ALA B C 1
ATOM 3565 O O . ALA B 1 135 ? -4.75 -13.352 9.477 1 98.88 135 ALA B O 1
ATOM 3566 N N . VAL B 1 136 ? -4.234 -15.5 9.156 1 98.88 136 VAL B N 1
ATOM 3567 C CA . VAL B 1 136 ? -5.527 -15.836 8.57 1 98.88 136 VAL B CA 1
ATOM 3568 C C . VAL B 1 136 ? -6.637 -15.609 9.594 1 98.88 136 VAL B C 1
ATOM 3570 O O . VAL B 1 136 ? -7.648 -14.969 9.297 1 98.88 136 VAL B O 1
ATOM 3573 N N . ALA B 1 137 ? -6.395 -16.078 10.781 1 98.81 137 ALA B N 1
ATOM 3574 C CA . ALA B 1 137 ? -7.395 -15.969 11.844 1 98.81 137 ALA B CA 1
ATOM 3575 C C . ALA B 1 137 ? -7.684 -14.508 12.172 1 98.81 137 ALA B C 1
ATOM 3577 O O . ALA B 1 137 ? -8.844 -14.109 12.289 1 98.81 137 ALA B O 1
ATOM 3578 N N . ILE B 1 138 ? -6.672 -13.719 12.305 1 98.88 138 ILE B N 1
ATOM 3579 C CA . ILE B 1 138 ? -6.801 -12.32 12.688 1 98.88 138 ILE B CA 1
ATOM 3580 C C . ILE B 1 138 ? -7.496 -11.547 11.562 1 98.88 138 ILE B C 1
ATOM 3582 O O . ILE B 1 138 ? -8.422 -10.773 11.812 1 98.88 138 ILE B O 1
ATOM 3586 N N . CYS B 1 139 ? -7.086 -11.766 10.32 1 98.88 139 CYS B N 1
ATOM 3587 C CA . CYS B 1 139 ? -7.742 -11.102 9.195 1 98.88 139 CYS B CA 1
ATOM 3588 C C . CYS B 1 139 ? -9.234 -11.398 9.188 1 98.88 139 CYS B C 1
ATOM 3590 O O . CYS B 1 139 ? -10.055 -10.477 9.117 1 98.88 139 CYS B O 1
ATOM 3592 N N . ARG B 1 140 ? -9.594 -12.625 9.297 1 98.62 140 ARG B N 1
ATOM 3593 C CA . ARG B 1 140 ? -11 -13.008 9.266 1 98.62 140 ARG B CA 1
ATOM 3594 C C . ARG B 1 140 ? -11.766 -12.383 10.43 1 98.62 140 ARG B C 1
ATOM 3596 O O . ARG B 1 140 ? -12.859 -11.844 10.242 1 98.62 140 ARG B O 1
ATOM 3603 N N . GLN B 1 141 ? -11.164 -12.445 11.578 1 98.31 141 GLN B N 1
ATOM 3604 C CA . GLN B 1 141 ? -11.828 -11.945 12.773 1 98.31 141 GLN B CA 1
ATOM 3605 C C . GLN B 1 141 ? -12.078 -10.445 12.672 1 98.31 141 GLN B C 1
ATOM 3607 O O . GLN B 1 141 ? -13.203 -9.984 12.875 1 98.31 141 GLN B O 1
ATOM 3612 N N . VAL B 1 142 ? -11.078 -9.703 12.312 1 98 142 VAL B N 1
ATOM 3613 C CA . VAL B 1 142 ? -11.219 -8.25 12.336 1 98 142 VAL B CA 1
ATOM 3614 C C . VAL B 1 142 ? -12.156 -7.805 11.219 1 98 142 VAL B C 1
ATOM 3616 O O . VAL B 1 142 ? -12.922 -6.852 11.383 1 98 142 VAL B O 1
ATOM 3619 N N . TRP B 1 143 ? -12.141 -8.469 10.078 1 98 143 TRP B N 1
ATOM 3620 C CA . TRP B 1 143 ? -13.008 -8.109 8.969 1 98 143 TRP B CA 1
ATOM 3621 C C . TRP B 1 143 ? -14.461 -8.453 9.273 1 98 143 TRP B C 1
ATOM 3623 O O . TRP B 1 143 ? -15.375 -7.742 8.852 1 98 143 TRP B O 1
ATOM 3633 N N . GLN B 1 144 ? -14.672 -9.531 9.953 1 97.44 144 GLN B N 1
ATOM 3634 C CA . GLN B 1 144 ? -16.016 -10 10.25 1 97.44 144 GLN B CA 1
ATOM 3635 C C . GLN B 1 144 ? -16.625 -9.227 11.422 1 97.44 144 GLN B C 1
ATOM 3637 O O . GLN B 1 144 ? -17.812 -8.867 11.383 1 97.44 144 GLN B O 1
ATOM 3642 N N . THR B 1 145 ? -15.844 -8.938 12.453 1 96.62 145 THR B N 1
ATOM 3643 C CA . THR B 1 145 ? -16.391 -8.414 13.703 1 96.62 145 THR B CA 1
ATOM 3644 C C . THR B 1 145 ? -16.219 -6.898 13.766 1 96.62 145 THR B C 1
ATOM 3646 O O . THR B 1 145 ? -16.859 -6.23 14.578 1 96.62 145 THR B O 1
ATOM 3649 N N . GLY B 1 146 ? -15.281 -6.406 12.977 1 94.88 146 GLY B N 1
ATOM 3650 C CA . GLY B 1 146 ? -14.961 -4.996 13.102 1 94.88 146 GLY B CA 1
ATOM 3651 C C . GLY B 1 146 ? -14.234 -4.656 14.391 1 94.88 146 GLY B C 1
ATOM 3652 O O . GLY B 1 146 ? -14.32 -3.527 14.875 1 94.88 146 GLY B O 1
ATOM 3653 N N . ARG B 1 147 ? -13.578 -5.652 14.977 1 95.19 147 ARG B N 1
ATOM 3654 C CA . ARG B 1 147 ? -12.898 -5.461 16.25 1 95.19 147 ARG B CA 1
ATOM 3655 C C . ARG B 1 147 ? -11.586 -6.238 16.297 1 95.19 147 ARG B C 1
ATOM 3657 O O . ARG B 1 147 ? -11.484 -7.332 15.734 1 95.19 147 ARG B O 1
ATOM 3664 N N . THR B 1 148 ? -10.672 -5.652 16.984 1 95.38 148 THR B N 1
ATOM 3665 C CA . THR B 1 148 ? -9.461 -6.395 17.344 1 95.38 148 THR B CA 1
ATOM 3666 C C . THR B 1 148 ? -9.672 -7.176 18.641 1 95.38 148 THR B C 1
ATOM 3668 O O . THR B 1 148 ? -10.805 -7.312 19.109 1 95.38 148 THR B O 1
ATOM 3671 N N . GLY B 1 149 ? -8.703 -7.676 19.203 1 95.62 149 GLY B N 1
ATOM 3672 C CA . GLY B 1 149 ? -8.766 -8.586 20.328 1 95.62 149 GLY B CA 1
ATOM 3673 C C . GLY B 1 149 ? -8.375 -10.008 19.984 1 95.62 149 GLY B C 1
ATOM 3674 O O . GLY B 1 149 ? -9.195 -10.781 19.484 1 95.62 149 GLY B O 1
ATOM 3675 N N . PHE B 1 1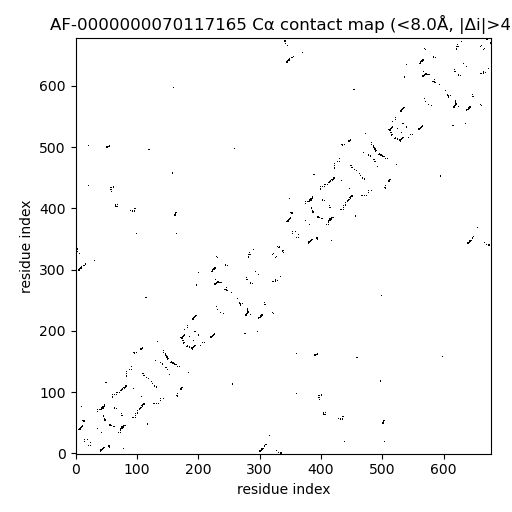50 ? -7.203 -10.336 20.078 1 97.5 150 PHE B N 1
ATOM 3676 C CA . PHE B 1 150 ? -6.641 -11.625 19.719 1 97.5 150 PHE B CA 1
ATOM 3677 C C . PHE B 1 150 ? -5.516 -12.023 20.672 1 97.5 150 PHE B C 1
ATOM 3679 O O . PHE B 1 150 ? -4.695 -11.18 21.047 1 97.5 150 PHE B O 1
ATOM 3686 N N . ALA B 1 151 ? -5.547 -13.164 21.109 1 97.75 151 ALA B N 1
ATOM 3687 C CA . ALA B 1 151 ? -4.484 -13.742 21.938 1 97.75 151 ALA B CA 1
ATOM 3688 C C . ALA B 1 151 ? -4.051 -15.102 21.406 1 97.75 151 ALA B C 1
ATOM 3690 O O . ALA B 1 151 ? -4.703 -16.109 21.672 1 97.75 151 ALA B O 1
ATOM 3691 N N . GLY B 1 152 ? -2.975 -15.055 20.672 1 98 152 GLY B N 1
ATOM 3692 C CA . GLY B 1 152 ? -2.465 -16.281 20.094 1 98 152 GLY B CA 1
ATOM 3693 C C . GLY B 1 152 ? -1.056 -16.609 20.547 1 98 152 GLY B C 1
ATOM 3694 O O . GLY B 1 152 ? -0.583 -16.094 21.562 1 98 152 GLY B O 1
ATOM 3695 N N . ARG B 1 153 ? -0.401 -17.547 19.844 1 97.56 153 ARG B N 1
ATOM 3696 C CA . ARG B 1 153 ? 0.961 -17.984 20.125 1 97.56 153 ARG B CA 1
ATOM 3697 C C . ARG B 1 153 ? 1.975 -16.922 19.734 1 97.56 153 ARG B C 1
ATOM 3699 O O . ARG B 1 153 ? 2.992 -16.734 20.406 1 97.56 153 ARG B O 1
ATOM 3706 N N . ARG B 1 154 ? 1.669 -16.234 18.609 1 97.75 154 ARG B N 1
ATOM 3707 C CA . ARG B 1 154 ? 2.641 -15.32 18.016 1 97.75 154 ARG B CA 1
ATOM 3708 C C . ARG B 1 154 ? 2.225 -13.867 18.203 1 97.75 154 ARG B C 1
ATOM 3710 O O . ARG B 1 154 ? 3.074 -12.984 18.312 1 97.75 154 ARG B O 1
ATOM 3717 N N . TRP B 1 155 ? 0.877 -13.68 18.266 1 97.69 155 TRP B N 1
ATOM 3718 C CA . TRP B 1 155 ? 0.394 -12.297 18.281 1 97.69 155 TRP B CA 1
ATOM 3719 C C . TRP B 1 155 ? -0.632 -12.102 19.391 1 97.69 155 TRP B C 1
ATOM 3721 O O . TRP B 1 155 ? -1.444 -12.992 19.656 1 97.69 155 TRP B O 1
ATOM 3731 N N . THR B 1 156 ? -0.527 -10.938 19.984 1 97.12 156 THR B N 1
ATOM 3732 C CA . THR B 1 156 ? -1.56 -10.43 20.891 1 97.12 156 THR B CA 1
ATOM 3733 C C . THR B 1 156 ? -2.018 -9.039 20.438 1 97.12 156 THR B C 1
ATOM 3735 O O . THR B 1 156 ? -1.196 -8.141 20.266 1 97.12 156 THR B O 1
ATOM 3738 N N . LEU B 1 157 ? -3.215 -8.891 20.188 1 96.75 157 LEU B N 1
ATOM 3739 C CA . LEU B 1 157 ? -3.83 -7.613 19.844 1 96.75 157 LEU B CA 1
ATOM 3740 C C . LEU B 1 157 ? -4.852 -7.195 20.891 1 96.75 157 LEU B C 1
ATOM 3742 O O . LEU B 1 157 ? -5.77 -7.957 21.203 1 96.75 157 LEU B O 1
ATOM 3746 N N . PRO B 1 158 ? -4.699 -5.992 21.453 1 94.75 158 PRO B N 1
ATOM 3747 C CA . PRO B 1 158 ? -5.723 -5.512 22.391 1 94.75 158 PRO B CA 1
ATOM 3748 C C . PRO B 1 158 ? -7.086 -5.328 21.719 1 94.75 158 PRO B C 1
ATOM 3750 O O . PRO B 1 158 ? -7.16 -5.062 20.516 1 94.75 158 PRO B O 1
ATOM 3753 N N . ASP B 1 159 ? -8.078 -5.402 22.531 1 94.19 159 ASP B N 1
ATOM 3754 C CA . ASP B 1 159 ? -9.43 -5.207 22.016 1 94.19 159 ASP B CA 1
ATOM 3755 C C . ASP B 1 159 ? -9.672 -3.748 21.641 1 94.19 159 ASP B C 1
ATOM 3757 O O . ASP B 1 159 ? -9.219 -2.836 22.344 1 94.19 159 ASP B O 1
ATOM 3761 N N . GLY B 1 160 ? -10.383 -3.516 20.531 1 91.94 160 GLY B N 1
ATOM 3762 C CA . GLY B 1 160 ? -10.719 -2.191 20.031 1 91.94 160 GLY B CA 1
ATOM 3763 C C . GLY B 1 160 ? -11.359 -2.217 18.656 1 91.94 160 GLY B C 1
ATOM 3764 O O . GLY B 1 160 ? -11.594 -3.287 18.094 1 91.94 160 GLY B O 1
ATOM 3765 N N . PRO B 1 161 ? -11.703 -1.059 18.203 1 91.06 161 PRO B N 1
ATOM 3766 C CA . PRO B 1 161 ? -12.352 -1.006 16.906 1 91.06 161 PRO B CA 1
ATOM 3767 C C . PRO B 1 161 ? -11.383 -1.299 15.75 1 91.06 161 PRO B C 1
ATOM 3769 O O . PRO B 1 161 ? -10.195 -1.008 15.852 1 91.06 161 PRO B O 1
ATOM 3772 N N . PHE B 1 162 ? -11.938 -1.846 14.734 1 94.31 162 PHE B N 1
ATOM 3773 C CA . PHE B 1 162 ? -11.242 -2.041 13.461 1 94.31 162 PHE B CA 1
ATOM 3774 C C . PHE B 1 162 ? -12.078 -1.503 12.305 1 94.31 162 PHE B C 1
ATOM 3776 O O . PHE B 1 162 ? -13.148 -2.031 12.008 1 94.31 162 PHE B O 1
ATOM 3783 N N . THR B 1 163 ? -11.617 -0.447 11.719 1 91.56 163 THR B N 1
ATOM 3784 C CA . THR B 1 163 ? -12.203 0.166 10.531 1 91.56 163 THR B CA 1
ATOM 3785 C C . THR B 1 163 ? -11.117 0.731 9.617 1 91.56 163 THR B C 1
ATOM 3787 O O . THR B 1 163 ? -10.039 1.114 10.094 1 91.56 163 THR B O 1
ATOM 3790 N N . PRO B 1 164 ? -11.391 0.721 8.406 1 92.81 164 PRO B N 1
ATOM 3791 C CA . PRO B 1 164 ? -12.531 0.177 7.668 1 92.81 164 PRO B CA 1
ATOM 3792 C C . PRO B 1 164 ? -12.453 -1.338 7.492 1 92.81 164 PRO B C 1
ATOM 3794 O O . PRO B 1 164 ? -11.375 -1.922 7.605 1 92.81 164 PRO B O 1
ATOM 3797 N N . VAL B 1 165 ? -13.586 -1.959 7.258 1 93.94 165 VAL B N 1
ATOM 3798 C CA . VAL B 1 165 ? -13.625 -3.361 6.852 1 93.94 165 VAL B CA 1
ATOM 3799 C C . VAL B 1 165 ? -13.781 -3.457 5.336 1 93.94 165 VAL B C 1
ATOM 3801 O O . VAL B 1 165 ? -14.242 -2.51 4.691 1 93.94 165 VAL B O 1
ATOM 3804 N N . PRO B 1 166 ? -13.359 -4.598 4.742 1 95.88 166 PRO B N 1
ATOM 3805 C CA . PRO B 1 166 ? -13.555 -4.754 3.299 1 95.88 166 PRO B CA 1
ATOM 3806 C C . PRO B 1 166 ? -15.023 -4.652 2.889 1 95.88 166 PRO B C 1
ATOM 3808 O O . PRO B 1 166 ? -15.914 -4.836 3.723 1 95.88 166 PRO B O 1
ATOM 3811 N N . GLY B 1 167 ? -15.266 -4.355 1.635 1 92.81 167 GLY B N 1
ATOM 3812 C CA . GLY B 1 167 ? -16.609 -4.184 1.121 1 92.81 167 GLY B CA 1
ATOM 3813 C C . GLY B 1 167 ? -17.359 -5.496 0.954 1 92.81 167 GLY B C 1
ATOM 3814 O O . GLY B 1 167 ? -18.578 -5.504 0.773 1 92.81 167 GLY B O 1
ATOM 3815 N N . ARG B 1 168 ? -16.656 -6.543 1.004 1 95.62 168 ARG B N 1
ATOM 3816 C CA . ARG B 1 168 ? -17.141 -7.91 0.885 1 95.62 168 ARG B CA 1
ATOM 3817 C C . ARG B 1 168 ? -16.25 -8.883 1.65 1 95.62 168 ARG B C 1
ATOM 3819 O O . ARG B 1 168 ? -15.203 -8.5 2.162 1 95.62 168 ARG B O 1
ATOM 3826 N N . ARG B 1 169 ? -16.75 -10.055 1.729 1 97.25 169 ARG B N 1
ATOM 3827 C CA . ARG B 1 169 ? -15.867 -11.094 2.256 1 97.25 169 ARG B CA 1
ATOM 3828 C C . ARG B 1 169 ? -14.703 -11.352 1.31 1 97.25 169 ARG B C 1
ATOM 3830 O O . ARG B 1 169 ? -14.898 -11.789 0.176 1 97.25 169 ARG B O 1
ATOM 3837 N N . VAL B 1 170 ? -13.523 -11.102 1.727 1 98.5 170 VAL B N 1
ATOM 3838 C CA . VAL B 1 170 ? -12.328 -11.32 0.912 1 98.5 170 VAL B CA 1
ATOM 3839 C C . VAL B 1 170 ? -11.906 -12.789 0.987 1 98.5 170 VAL B C 1
ATOM 3841 O O . VAL B 1 170 ? -11.625 -13.305 2.07 1 98.5 170 VAL B O 1
ATOM 3844 N N . PRO B 1 171 ? -11.898 -13.484 -0.127 1 98.75 171 PRO B N 1
ATOM 3845 C CA . PRO B 1 171 ? -11.375 -14.852 -0.085 1 98.75 171 PRO B CA 1
ATOM 3846 C C . PRO B 1 171 ? -9.906 -14.906 0.328 1 98.75 171 PRO B C 1
ATOM 3848 O O . PRO B 1 171 ? -9.102 -14.078 -0.118 1 98.75 171 PRO B O 1
ATOM 3851 N N . ILE B 1 172 ? -9.625 -15.867 1.198 1 98.88 172 ILE B N 1
ATOM 3852 C CA . ILE B 1 172 ? -8.242 -16.109 1.59 1 98.88 172 ILE B CA 1
ATOM 3853 C C . ILE B 1 172 ? -7.793 -17.469 1.064 1 98.88 172 ILE B C 1
ATOM 3855 O O . ILE B 1 172 ? -8.266 -18.516 1.53 1 98.88 172 ILE B O 1
ATOM 3859 N N . TYR B 1 173 ? -6.902 -17.453 0.079 1 98.88 173 TYR B N 1
ATOM 3860 C CA . TYR B 1 173 ? -6.254 -18.672 -0.412 1 98.88 173 TYR B CA 1
ATOM 3861 C C . TYR B 1 173 ? -4.898 -18.875 0.257 1 98.88 173 TYR B C 1
ATOM 3863 O O . TYR B 1 173 ? -4.363 -17.953 0.879 1 98.88 173 TYR B O 1
ATOM 3871 N N . VAL B 1 174 ? -4.398 -20.094 0.2 1 98.81 174 VAL B N 1
ATOM 3872 C CA . VAL B 1 174 ? -3.084 -20.391 0.755 1 98.81 174 VAL B CA 1
ATOM 3873 C C . VAL B 1 174 ? -2.271 -21.203 -0.253 1 98.81 174 VAL B C 1
ATOM 3875 O O . VAL B 1 174 ? -2.787 -22.125 -0.874 1 98.81 174 VAL B O 1
ATOM 3878 N N . GLY B 1 175 ? -1.061 -20.734 -0.488 1 98.12 175 GLY B N 1
ATOM 3879 C CA . GLY B 1 175 ? -0.13 -21.547 -1.256 1 98.12 175 GLY B CA 1
ATOM 3880 C C . GLY B 1 175 ? 0.521 -22.641 -0.435 1 98.12 175 GLY B C 1
ATOM 3881 O O . GLY B 1 175 ? 0.854 -22.438 0.734 1 98.12 175 GLY B O 1
ATOM 3882 N N . ALA B 1 176 ? 0.721 -23.812 -1.031 1 95.88 176 ALA B N 1
ATOM 3883 C CA . ALA B 1 176 ? 1.328 -24.938 -0.328 1 95.88 176 ALA B CA 1
ATOM 3884 C C . ALA B 1 176 ? 2.133 -25.812 -1.286 1 95.88 176 ALA B C 1
ATOM 3886 O O . ALA B 1 176 ? 1.83 -25.875 -2.48 1 95.88 176 ALA B O 1
ATOM 3887 N N . PHE B 1 177 ? 3.121 -26.453 -0.695 1 92.56 177 PHE B N 1
ATOM 3888 C CA . PHE B 1 177 ? 3.973 -27.297 -1.522 1 92.56 177 PHE B CA 1
ATOM 3889 C C . PHE B 1 177 ? 4.297 -28.609 -0.806 1 92.56 177 PHE B C 1
ATOM 3891 O O . PHE B 1 177 ? 4.789 -29.547 -1.423 1 92.56 177 PHE B O 1
ATOM 3898 N N . SER B 1 178 ? 4.055 -28.703 0.499 1 92.25 178 SER B N 1
ATOM 3899 C CA . SER B 1 178 ? 4.422 -29.875 1.283 1 92.25 178 SER B CA 1
ATOM 3900 C C . SER B 1 178 ? 3.209 -30.453 2.008 1 92.25 178 SER B C 1
ATOM 3902 O O . SER B 1 178 ? 2.16 -29.812 2.084 1 92.25 178 SER B O 1
ATOM 3904 N N . GLY B 1 179 ? 3.398 -31.656 2.484 1 93.44 179 GLY B N 1
ATOM 3905 C CA . GLY B 1 179 ? 2.324 -32.344 3.186 1 93.44 179 GLY B CA 1
ATOM 3906 C C . GLY B 1 179 ? 1.729 -31.516 4.312 1 93.44 179 GLY B C 1
ATOM 3907 O O . GLY B 1 179 ? 0.542 -31.188 4.285 1 93.44 179 GLY B O 1
ATOM 3908 N N . PRO B 1 180 ? 2.562 -31.156 5.23 1 96 180 PRO B N 1
ATOM 3909 C CA . PRO B 1 180 ? 2.037 -30.359 6.344 1 96 180 PRO B CA 1
ATOM 3910 C C . PRO B 1 180 ? 1.402 -29.047 5.883 1 96 180 PRO B C 1
ATOM 3912 O O . PRO B 1 180 ? 0.438 -28.578 6.492 1 96 180 PRO B O 1
ATOM 3915 N N . ALA B 1 181 ? 1.927 -28.5 4.848 1 96.81 181 ALA B N 1
ATOM 3916 C CA . ALA B 1 181 ? 1.368 -27.266 4.324 1 96.81 181 ALA B CA 1
ATOM 3917 C C . ALA B 1 181 ? -0.017 -27.484 3.725 1 96.81 181 ALA B C 1
ATOM 3919 O O . ALA B 1 181 ? -0.911 -26.656 3.871 1 96.81 181 ALA B O 1
ATOM 3920 N N . PHE B 1 182 ? -0.159 -28.609 3.066 1 98.06 182 PHE B N 1
ATOM 3921 C CA . PHE B 1 182 ? -1.469 -28.953 2.527 1 98.06 182 PHE B CA 1
ATOM 3922 C C . PHE B 1 182 ? -2.48 -29.156 3.648 1 98.06 182 PHE B C 1
ATOM 3924 O O . PHE B 1 182 ? -3.619 -28.703 3.557 1 98.06 182 PHE B O 1
ATOM 3931 N N . ASP B 1 183 ? -2.045 -29.844 4.676 1 98.31 183 ASP B N 1
ATOM 3932 C CA . ASP B 1 183 ? -2.926 -30.078 5.816 1 98.31 183 ASP B CA 1
ATOM 3933 C C . ASP B 1 183 ? -3.385 -28.75 6.434 1 98.31 183 ASP B C 1
ATOM 3935 O O . ASP B 1 183 ? -4.566 -28.578 6.738 1 98.31 183 ASP B O 1
ATOM 3939 N N . ARG B 1 184 ? -2.49 -27.875 6.566 1 98.12 184 ARG B N 1
ATOM 3940 C CA . ARG B 1 184 ? -2.797 -26.547 7.121 1 98.12 184 ARG B CA 1
ATOM 3941 C C . ARG B 1 184 ? -3.758 -25.781 6.219 1 98.12 184 ARG B C 1
ATOM 3943 O O . ARG B 1 184 ? -4.75 -25.234 6.688 1 98.12 184 ARG B O 1
ATOM 3950 N N . ALA B 1 185 ? -3.449 -25.75 4.969 1 98.44 185 ALA B N 1
ATOM 3951 C CA . ALA B 1 185 ? -4.297 -25.047 4.008 1 98.44 185 ALA B CA 1
ATOM 3952 C C . ALA B 1 185 ? -5.723 -25.594 4.035 1 98.44 185 ALA B C 1
ATOM 3954 O O . ALA B 1 185 ? -6.688 -24.828 3.984 1 98.44 185 ALA B O 1
ATOM 3955 N N . ALA B 1 186 ? -5.832 -26.875 4.141 1 98.44 186 ALA B N 1
ATOM 3956 C CA . ALA B 1 186 ? -7.141 -27.516 4.145 1 98.44 186 ALA B CA 1
ATOM 3957 C C . ALA B 1 186 ? -7.984 -27.047 5.328 1 98.44 186 ALA B C 1
ATOM 3959 O O . ALA B 1 186 ? -9.211 -26.984 5.238 1 98.44 186 ALA B O 1
ATOM 3960 N N . ARG B 1 187 ? -7.293 -26.672 6.371 1 98.06 187 ARG B N 1
ATOM 3961 C CA . ARG B 1 187 ? -7.992 -26.266 7.586 1 98.06 187 ARG B CA 1
ATOM 3962 C C . ARG B 1 187 ? -8.367 -24.781 7.539 1 98.06 187 ARG B C 1
ATOM 3964 O O . ARG B 1 187 ? -9.406 -24.391 8.07 1 98.06 187 ARG B O 1
ATOM 3971 N N . ILE B 1 188 ? -7.594 -23.984 6.832 1 98.19 188 ILE B N 1
ATOM 3972 C CA . ILE B 1 188 ? -7.746 -22.562 7.141 1 98.19 188 ILE B CA 1
ATOM 3973 C C . ILE B 1 188 ? -8.094 -21.797 5.871 1 98.19 188 ILE B C 1
ATOM 3975 O O . ILE B 1 188 ? -8.5 -20.641 5.934 1 98.19 188 ILE B O 1
ATOM 3979 N N . ALA B 1 189 ? -7.926 -22.344 4.699 1 98.5 189 ALA B N 1
ATOM 3980 C CA . ALA B 1 189 ? -7.98 -21.547 3.469 1 98.5 189 ALA B CA 1
ATOM 3981 C C . ALA B 1 189 ? -9.336 -21.719 2.779 1 98.5 189 ALA B C 1
ATOM 3983 O O . ALA B 1 189 ? -9.969 -22.766 2.885 1 98.5 189 ALA B O 1
ATOM 3984 N N . ASP B 1 190 ? -9.75 -20.672 2.055 1 98.44 190 ASP B N 1
ATOM 3985 C CA . ASP B 1 190 ? -10.93 -20.75 1.203 1 98.44 190 ASP B CA 1
ATOM 3986 C C . ASP B 1 190 ? -10.609 -21.438 -0.128 1 98.44 190 ASP B C 1
ATOM 3988 O O . ASP B 1 190 ? -11.508 -21.891 -0.831 1 98.44 190 ASP B O 1
ATOM 3992 N N . GLY B 1 191 ? -9.398 -21.453 -0.513 1 98.44 191 GLY B N 1
ATOM 3993 C CA . GLY B 1 191 ? -8.891 -22.031 -1.747 1 98.44 191 GLY B CA 1
ATOM 3994 C C . GLY B 1 191 ? -7.398 -22.297 -1.715 1 98.44 191 GLY B C 1
ATOM 3995 O O . GLY B 1 191 ? -6.723 -21.922 -0.75 1 98.44 191 GLY B O 1
ATOM 3996 N N . LEU B 1 192 ? -6.898 -22.922 -2.756 1 98.56 192 LEU B N 1
ATOM 3997 C CA . LEU B 1 192 ? -5.488 -23.297 -2.809 1 98.56 192 LEU B CA 1
ATOM 3998 C C . LEU B 1 192 ? -4.812 -22.703 -4.039 1 98.56 192 LEU B C 1
ATOM 4000 O O . LEU B 1 192 ? -5.387 -22.703 -5.133 1 98.56 192 LEU B O 1
ATOM 4004 N N . LEU B 1 193 ? -3.668 -22.141 -3.842 1 98.12 193 LEU B N 1
ATOM 4005 C CA . LEU B 1 193 ? -2.723 -21.875 -4.922 1 98.12 193 LEU B CA 1
ATOM 4006 C C . LEU B 1 193 ? -1.698 -23 -5.035 1 98.12 193 LEU B C 1
ATOM 4008 O O . LEU B 1 193 ? -0.919 -23.234 -4.105 1 98.12 193 LEU B O 1
ATOM 4012 N N . LEU B 1 194 ? -1.698 -23.688 -6.133 1 95.81 194 LEU B N 1
ATOM 4013 C CA . LEU B 1 194 ? -0.787 -24.781 -6.43 1 95.81 194 LEU B CA 1
ATOM 4014 C C . LEU B 1 194 ? 0.157 -24.406 -7.57 1 95.81 194 LEU B C 1
ATOM 4016 O O . LEU B 1 194 ? -0.278 -23.875 -8.594 1 95.81 194 LEU B O 1
ATOM 4020 N N . TYR B 1 195 ? 1.43 -24.609 -7.32 1 89 195 TYR B N 1
ATOM 4021 C CA . TYR B 1 195 ? 2.369 -24.328 -8.398 1 89 195 TYR B CA 1
ATOM 4022 C C . TYR B 1 195 ? 2.525 -25.531 -9.312 1 89 195 TYR B C 1
ATOM 4024 O O . TYR B 1 195 ? 2.744 -26.656 -8.836 1 89 195 TYR B O 1
ATOM 4032 N N . GLY B 1 196 ? 2.42 -25.344 -10.477 1 86.31 196 GLY B N 1
ATOM 4033 C CA . GLY B 1 196 ? 2.475 -26.406 -11.477 1 86.31 196 GLY B CA 1
ATOM 4034 C C . GLY B 1 196 ? 3.871 -26.953 -11.695 1 86.31 196 GLY B C 1
ATOM 4035 O O . GLY B 1 196 ? 4.73 -26.828 -10.82 1 86.31 196 GLY B O 1
ATOM 4036 N N . GLY B 1 197 ? 3.951 -27.609 -12.828 1 87 197 GLY B N 1
ATOM 4037 C CA . GLY B 1 197 ? 5.223 -28.234 -13.18 1 87 197 GLY B CA 1
ATOM 4038 C C . GLY B 1 197 ? 5.301 -29.703 -12.812 1 87 197 GLY B C 1
ATOM 4039 O O . GLY B 1 197 ? 4.27 -30.359 -12.633 1 87 197 GLY B O 1
ATOM 4040 N N . ALA B 1 198 ? 6.527 -30.125 -12.773 1 85.94 198 ALA B N 1
ATOM 4041 C CA . ALA B 1 198 ? 6.758 -31.531 -12.484 1 85.94 198 ALA B CA 1
ATOM 4042 C C . ALA B 1 198 ? 6.191 -31.922 -11.125 1 85.94 198 ALA B C 1
ATOM 4044 O O . ALA B 1 198 ? 6.395 -31.219 -10.141 1 85.94 198 ALA B O 1
ATOM 4045 N N . GLY B 1 199 ? 5.355 -32.969 -11.141 1 91.44 199 GLY B N 1
ATOM 4046 C CA . GLY B 1 199 ? 4.832 -33.5 -9.891 1 91.44 199 GLY B CA 1
ATOM 4047 C C . GLY B 1 199 ? 3.504 -32.875 -9.492 1 91.44 199 GLY B C 1
ATOM 4048 O O . GLY B 1 199 ? 3.006 -33.125 -8.391 1 91.44 199 GLY B O 1
ATOM 4049 N N . VAL B 1 200 ? 2.951 -32.094 -10.383 1 95.31 200 VAL B N 1
ATOM 4050 C CA . VAL B 1 200 ? 1.742 -31.359 -10.023 1 95.31 200 VAL B CA 1
ATOM 4051 C C . VAL B 1 200 ? 0.605 -32.344 -9.75 1 95.31 200 VAL B C 1
ATOM 4053 O O . VAL B 1 200 ? -0.226 -32.094 -8.867 1 95.31 200 VAL B O 1
ATOM 4056 N N . THR B 1 201 ? 0.521 -33.469 -10.453 1 95.81 201 THR B N 1
ATOM 4057 C CA . THR B 1 201 ? -0.54 -34.469 -10.242 1 95.81 201 THR B CA 1
ATOM 4058 C C . THR B 1 201 ? -0.42 -35.094 -8.867 1 95.81 201 THR B C 1
ATOM 4060 O O . THR B 1 201 ? -1.428 -35.344 -8.195 1 95.81 201 THR B O 1
ATOM 4063 N N . GLU B 1 202 ? 0.779 -35.312 -8.445 1 96.06 202 GLU B N 1
ATOM 4064 C CA . GLU B 1 202 ? 1.022 -35.875 -7.113 1 96.06 202 GLU B CA 1
ATOM 4065 C C . GLU B 1 202 ? 0.665 -34.844 -6.027 1 96.06 202 GLU B C 1
ATOM 4067 O O . GLU B 1 202 ? 0.083 -35.219 -5 1 96.06 202 GLU B O 1
ATOM 4072 N N . ARG B 1 203 ? 1.009 -33.656 -6.238 1 96.94 203 ARG B N 1
ATOM 4073 C CA . ARG B 1 203 ? 0.678 -32.594 -5.273 1 96.94 203 ARG B CA 1
ATOM 4074 C C . ARG B 1 203 ? -0.832 -32.438 -5.164 1 96.94 203 ARG B C 1
ATOM 4076 O O . ARG B 1 203 ? -1.36 -32.219 -4.066 1 96.94 203 ARG B O 1
ATOM 4083 N N . TYR B 1 204 ? -1.497 -32.531 -6.285 1 97.38 204 TYR B N 1
ATOM 4084 C CA . TYR B 1 204 ? -2.951 -32.438 -6.27 1 97.38 204 TYR B CA 1
ATOM 4085 C C . TYR B 1 204 ? -3.576 -33.594 -5.508 1 97.38 204 TYR B C 1
ATOM 4087 O O . TYR B 1 204 ? -4.527 -33.406 -4.742 1 97.38 204 TYR B O 1
ATOM 4095 N N . ALA B 1 205 ? -3.035 -34.719 -5.766 1 97.12 205 ALA B N 1
ATOM 4096 C CA . ALA B 1 205 ? -3.521 -35.906 -5.031 1 97.12 205 ALA B CA 1
ATOM 4097 C C . ALA B 1 205 ? -3.359 -35.719 -3.527 1 97.12 205 ALA B C 1
ATOM 4099 O O . ALA B 1 205 ? -4.262 -36.031 -2.752 1 97.12 205 ALA B O 1
ATOM 4100 N N . ARG B 1 206 ? -2.246 -35.219 -3.156 1 97.06 206 ARG B N 1
ATOM 4101 C CA . ARG B 1 206 ? -1.994 -34.938 -1.743 1 97.06 206 ARG B CA 1
ATOM 4102 C C . ARG B 1 206 ? -2.965 -33.906 -1.199 1 97.06 206 ARG B C 1
ATOM 4104 O O . ARG B 1 206 ? -3.383 -33.969 -0.042 1 97.06 206 ARG B O 1
ATOM 4111 N N . TRP B 1 207 ? -3.279 -32.875 -1.937 1 97.62 207 TRP B N 1
ATOM 4112 C CA . TRP B 1 207 ? -4.246 -31.844 -1.562 1 97.62 207 TRP B CA 1
ATOM 4113 C C . TRP B 1 207 ? -5.625 -32.469 -1.328 1 97.62 207 TRP B C 1
ATOM 4115 O O . TRP B 1 207 ? -6.285 -32.156 -0.335 1 97.62 207 TRP B O 1
ATOM 4125 N N . ARG B 1 208 ? -6.02 -33.344 -2.191 1 97.25 208 ARG B N 1
ATOM 4126 C CA . ARG B 1 208 ? -7.309 -34.031 -2.043 1 97.25 208 ARG B CA 1
ATOM 4127 C C . ARG B 1 208 ? -7.363 -34.812 -0.751 1 97.25 208 ARG B C 1
ATOM 4129 O O . ARG B 1 208 ? -8.391 -34.844 -0.072 1 97.25 208 ARG B O 1
ATOM 4136 N N . GLU B 1 209 ? -6.277 -35.438 -0.498 1 97.62 209 GLU B N 1
ATOM 4137 C CA . GLU B 1 209 ? -6.188 -36.188 0.751 1 97.62 209 GLU B CA 1
ATOM 4138 C C . GLU B 1 209 ? -6.312 -35.281 1.96 1 97.62 209 GLU B C 1
ATOM 4140 O O . GLU B 1 209 ? -7.016 -35.594 2.92 1 97.62 209 GLU B O 1
ATOM 4145 N N . ALA B 1 210 ? -5.613 -34.188 1.897 1 98.25 210 ALA B N 1
ATOM 4146 C CA . ALA B 1 210 ? -5.652 -33.219 2.99 1 98.25 210 ALA B CA 1
ATOM 4147 C C . ALA B 1 210 ? -7.07 -32.688 3.205 1 98.25 210 ALA B C 1
ATOM 4149 O O . ALA B 1 210 ? -7.512 -32.531 4.344 1 98.25 210 ALA B O 1
ATOM 4150 N N . LEU B 1 211 ? -7.801 -32.406 2.111 1 98.25 211 LEU B N 1
ATOM 4151 C CA . LEU B 1 211 ? -9.18 -31.953 2.203 1 98.25 211 LEU B CA 1
ATOM 4152 C C . LEU B 1 211 ? -10.062 -33 2.875 1 98.25 211 LEU B C 1
ATOM 4154 O O . LEU B 1 211 ? -10.867 -32.656 3.746 1 98.25 211 LEU B O 1
ATOM 4158 N N . ALA B 1 212 ? -9.891 -34.219 2.463 1 97.56 212 ALA B N 1
ATOM 4159 C CA . ALA B 1 212 ? -10.648 -35.312 3.041 1 97.56 212 ALA B CA 1
ATOM 4160 C C . ALA B 1 212 ? -10.383 -35.438 4.539 1 97.56 212 ALA B C 1
ATOM 4162 O O . ALA B 1 212 ? -11.312 -35.562 5.336 1 97.56 212 ALA B O 1
ATOM 4163 N N . ASP B 1 213 ? -9.133 -35.406 4.879 1 97.81 213 ASP B N 1
ATOM 4164 C CA . ASP B 1 213 ? -8.719 -35.531 6.273 1 97.81 213 ASP B CA 1
ATOM 4165 C C . ASP B 1 213 ? -9.312 -34.406 7.121 1 97.81 213 ASP B C 1
ATOM 4167 O O . ASP B 1 213 ? -9.609 -34.594 8.297 1 97.81 213 ASP B O 1
ATOM 4171 N N . ALA B 1 214 ? -9.484 -33.25 6.516 1 97.75 214 ALA B N 1
ATOM 4172 C CA . ALA B 1 214 ? -10.008 -32.094 7.223 1 97.75 214 ALA B CA 1
ATOM 4173 C C . ALA B 1 214 ? -11.531 -32.062 7.207 1 97.75 214 ALA B C 1
ATOM 4175 O O . ALA B 1 214 ? -12.164 -31.172 7.77 1 97.75 214 ALA B O 1
ATOM 4176 N N . GLY B 1 215 ? -12.172 -32.969 6.48 1 97.62 215 GLY B N 1
ATOM 4177 C CA . GLY B 1 215 ? -13.617 -33.062 6.422 1 97.62 215 GLY B CA 1
ATOM 4178 C C . GLY B 1 215 ? -14.242 -32.062 5.465 1 97.62 215 GLY B C 1
ATOM 4179 O O . GLY B 1 215 ? -15.422 -31.734 5.602 1 97.62 215 GLY B O 1
ATOM 4180 N N . ARG B 1 216 ? -13.422 -31.609 4.617 1 96.31 216 ARG B N 1
ATOM 4181 C CA . ARG B 1 216 ? -13.922 -30.656 3.619 1 96.31 216 ARG B CA 1
ATOM 4182 C C . ARG B 1 216 ? -14.477 -31.391 2.402 1 96.31 216 ARG B C 1
ATOM 4184 O O . ARG B 1 216 ? -13.711 -31.953 1.604 1 96.31 216 ARG B O 1
ATOM 4191 N N . THR B 1 217 ? -15.758 -31.375 2.156 1 90.38 217 THR B N 1
ATOM 4192 C CA . THR B 1 217 ? -16.391 -32.156 1.099 1 90.38 217 THR B CA 1
ATOM 4193 C C . THR B 1 217 ? -16.875 -31.234 -0.029 1 90.38 217 THR B C 1
ATOM 4195 O O . THR B 1 217 ? -17.156 -31.703 -1.133 1 90.38 217 THR B O 1
ATOM 4198 N N . GLY B 1 218 ? -16.984 -30.016 0.235 1 91.62 218 GLY B N 1
ATOM 4199 C CA . GLY B 1 218 ? -17.438 -29.094 -0.793 1 91.62 218 GLY B CA 1
ATOM 4200 C C . GLY B 1 218 ? -16.328 -28.672 -1.746 1 91.62 218 GLY B C 1
ATOM 4201 O O . GLY B 1 218 ? -15.18 -29.078 -1.589 1 91.62 218 GLY B O 1
ATOM 4202 N N . HIS B 1 219 ? -16.75 -27.938 -2.727 1 95.25 219 HIS B N 1
ATOM 4203 C CA . HIS B 1 219 ? -15.797 -27.438 -3.711 1 95.25 219 HIS B CA 1
ATOM 4204 C C . HIS B 1 219 ? -14.852 -26.406 -3.088 1 95.25 219 HIS B C 1
ATOM 4206 O O . HIS B 1 219 ? -15.297 -25.484 -2.414 1 95.25 219 HIS B O 1
ATOM 4212 N N . VAL B 1 220 ? -13.578 -26.625 -3.225 1 97.62 220 VAL B N 1
ATOM 4213 C CA . VAL B 1 220 ? -12.539 -25.688 -2.82 1 97.62 220 VAL B CA 1
ATOM 4214 C C . VAL B 1 220 ? -11.797 -25.172 -4.051 1 97.62 220 VAL B C 1
ATOM 4216 O O . VAL B 1 220 ? -11.141 -25.953 -4.758 1 97.62 220 VAL B O 1
ATOM 4219 N N . PRO B 1 221 ? -11.898 -23.891 -4.281 1 98.25 221 PRO B N 1
ATOM 4220 C CA . PRO B 1 221 ? -11.266 -23.328 -5.48 1 98.25 221 PRO B CA 1
ATOM 4221 C C . PRO B 1 221 ? -9.773 -23.641 -5.555 1 98.25 221 PRO B C 1
ATOM 4223 O O . PRO B 1 221 ? -9.078 -23.578 -4.539 1 98.25 221 PRO B O 1
ATOM 4226 N N . LEU B 1 222 ? -9.336 -24 -6.762 1 98.38 222 LEU B N 1
ATOM 4227 C CA . LEU B 1 222 ? -7.941 -24.328 -7.035 1 98.38 222 LEU B CA 1
ATOM 4228 C C . LEU B 1 222 ? -7.367 -23.406 -8.109 1 98.38 222 LEU B C 1
ATOM 4230 O O . LEU B 1 222 ? -7.832 -23.422 -9.25 1 98.38 222 LEU B O 1
ATOM 4234 N N . VAL B 1 223 ? -6.387 -22.594 -7.711 1 98.69 223 VAL B N 1
ATOM 4235 C CA . VAL B 1 223 ? -5.605 -21.781 -8.641 1 98.69 223 VAL B CA 1
ATOM 4236 C C . VAL B 1 223 ? -4.293 -22.5 -8.961 1 98.69 223 VAL B C 1
ATOM 4238 O O . VAL B 1 223 ? -3.531 -22.844 -8.055 1 98.69 223 VAL B O 1
ATOM 4241 N N . LEU B 1 224 ? -4.07 -22.719 -10.227 1 98.44 224 LEU B N 1
ATOM 4242 C CA . LEU B 1 224 ? -2.84 -23.375 -10.656 1 98.44 224 LEU B CA 1
ATOM 4243 C C . LEU B 1 224 ? -1.91 -22.391 -11.352 1 98.44 224 LEU B C 1
ATOM 4245 O O . LEU B 1 224 ? -2.322 -21.688 -12.273 1 98.44 224 LEU B O 1
ATOM 4249 N N . GLY B 1 225 ? -0.696 -22.297 -10.82 1 97.62 225 GLY B N 1
ATOM 4250 C CA . GLY B 1 225 ? 0.333 -21.531 -11.516 1 97.62 225 GLY B CA 1
ATOM 4251 C C . GLY B 1 225 ? 1.06 -22.344 -12.57 1 97.62 225 GLY B C 1
ATOM 4252 O O . GLY B 1 225 ? 1.34 -23.531 -12.367 1 97.62 225 GLY B O 1
ATOM 4253 N N . ALA B 1 226 ? 1.348 -21.734 -13.742 1 96.56 226 ALA B N 1
ATOM 4254 C CA . ALA B 1 226 ? 2.084 -22.422 -14.805 1 96.56 226 ALA B CA 1
ATOM 4255 C C . ALA B 1 226 ? 2.932 -21.438 -15.602 1 96.56 226 ALA B C 1
ATOM 4257 O O . ALA B 1 226 ? 2.625 -20.234 -15.648 1 96.56 226 ALA B O 1
ATOM 4258 N N . THR B 1 227 ? 4.027 -21.906 -16.125 1 97 227 THR B N 1
ATOM 4259 C CA . THR B 1 227 ? 4.789 -21.156 -17.125 1 97 227 THR B CA 1
ATOM 4260 C C . THR B 1 227 ? 4.285 -21.469 -18.531 1 97 227 THR B C 1
ATOM 4262 O O . THR B 1 227 ? 4.328 -22.609 -18.969 1 97 227 THR B O 1
ATOM 4265 N N . VAL B 1 228 ? 3.801 -20.453 -19.172 1 98.12 228 VAL B N 1
ATOM 4266 C CA . VAL B 1 228 ? 3.164 -20.609 -20.469 1 98.12 228 VAL B CA 1
ATOM 4267 C C . VAL B 1 228 ? 3.781 -19.641 -21.469 1 98.12 228 VAL B C 1
ATOM 4269 O O . VAL B 1 228 ? 4.07 -18.484 -21.125 1 98.12 228 VAL B O 1
ATOM 4272 N N . HIS B 1 229 ? 4.004 -20.078 -22.672 1 98.56 229 HIS B N 1
ATOM 4273 C CA . HIS B 1 229 ? 4.352 -19.188 -23.766 1 98.56 229 HIS B CA 1
ATOM 4274 C C . HIS B 1 229 ? 3.795 -19.703 -25.094 1 98.56 229 HIS B C 1
ATOM 4276 O O . HIS B 1 229 ? 3.91 -20.891 -25.391 1 98.56 229 HIS B O 1
ATOM 4282 N N . VAL B 1 230 ? 3.209 -18.766 -25.844 1 98.44 230 VAL B N 1
ATOM 4283 C CA . VAL B 1 230 ? 2.576 -19.094 -27.109 1 98.44 230 VAL B CA 1
ATOM 4284 C C . VAL B 1 230 ? 3.209 -18.266 -28.234 1 98.44 230 VAL B C 1
ATOM 4286 O O . VAL B 1 230 ? 3.469 -17.078 -28.062 1 98.44 230 VAL B O 1
ATOM 4289 N N . ALA B 1 231 ? 3.514 -18.922 -29.297 1 98 231 ALA B N 1
ATOM 4290 C CA . ALA B 1 231 ? 3.947 -18.281 -30.547 1 98 231 ALA B CA 1
ATOM 4291 C C . ALA B 1 231 ? 3.328 -18.984 -31.75 1 98 231 ALA B C 1
ATOM 4293 O O . ALA B 1 231 ? 2.48 -19.859 -31.609 1 98 231 ALA B O 1
ATOM 4294 N N . ARG B 1 232 ? 3.725 -18.562 -32.906 1 97 232 ARG B N 1
ATOM 4295 C CA . ARG B 1 232 ? 3.078 -19 -34.156 1 97 232 ARG B CA 1
ATOM 4296 C C . ARG B 1 232 ? 3.244 -20.5 -34.344 1 97 232 ARG B C 1
ATOM 4298 O O . ARG B 1 232 ? 2.375 -21.156 -34.938 1 97 232 ARG B O 1
ATOM 4305 N N . ASP B 1 233 ? 4.395 -21.031 -33.938 1 98 233 ASP B N 1
ATOM 4306 C CA . ASP B 1 233 ? 4.664 -22.453 -34.031 1 98 233 ASP B CA 1
ATOM 4307 C C . ASP B 1 233 ? 5.531 -22.906 -32.844 1 98 233 ASP B C 1
ATOM 4309 O O . ASP B 1 233 ? 6.082 -22.078 -32.125 1 98 233 ASP B O 1
ATOM 4313 N N . ASP B 1 234 ? 5.578 -24.219 -32.688 1 98.19 234 ASP B N 1
ATOM 4314 C CA . ASP B 1 234 ? 6.281 -24.781 -31.547 1 98.19 234 ASP B CA 1
ATOM 4315 C C . ASP B 1 234 ? 7.75 -24.359 -31.531 1 98.19 234 ASP B C 1
ATOM 4317 O O . ASP B 1 234 ? 8.297 -24 -30.484 1 98.19 234 ASP B O 1
ATOM 4321 N N . ALA B 1 235 ? 8.359 -24.406 -32.688 1 98.12 235 ALA B N 1
ATOM 4322 C CA . ALA B 1 235 ? 9.781 -24.094 -32.781 1 98.12 235 ALA B CA 1
ATOM 4323 C C . ALA B 1 235 ? 10.055 -22.656 -32.344 1 98.12 235 ALA B C 1
ATOM 4325 O O . ALA B 1 235 ? 10.969 -22.391 -31.562 1 98.12 235 ALA B O 1
ATOM 4326 N N . THR B 1 236 ? 9.266 -21.781 -32.844 1 98.12 236 THR B N 1
ATOM 4327 C CA . THR B 1 236 ? 9.406 -20.375 -32.5 1 98.12 236 THR B CA 1
ATOM 4328 C C . THR B 1 236 ? 9.148 -20.156 -31 1 98.12 236 THR B C 1
ATOM 4330 O O . THR B 1 236 ? 9.891 -19.438 -30.344 1 98.12 236 THR B O 1
ATOM 4333 N N . ALA B 1 237 ? 8.109 -20.766 -30.453 1 98.5 237 ALA B N 1
ATOM 4334 C CA . ALA B 1 237 ? 7.758 -20.625 -29.047 1 98.5 237 ALA B CA 1
ATOM 4335 C C . ALA B 1 237 ? 8.922 -21.031 -28.141 1 98.5 237 ALA B C 1
ATOM 4337 O O . ALA B 1 237 ? 9.273 -20.312 -27.203 1 98.5 237 ALA B O 1
ATOM 4338 N N . TRP B 1 238 ? 9.531 -22.141 -28.469 1 98 238 TRP B N 1
ATOM 4339 C CA . TRP B 1 238 ? 10.617 -22.656 -27.625 1 98 238 TRP B CA 1
ATOM 4340 C C . TRP B 1 238 ? 11.875 -21.812 -27.781 1 98 238 TRP B C 1
ATOM 4342 O O . TRP B 1 238 ? 12.594 -21.562 -26.812 1 98 238 TRP B O 1
ATOM 4352 N N . ARG B 1 239 ? 12.109 -21.375 -29 1 97.12 239 ARG B N 1
ATOM 4353 C CA . ARG B 1 239 ? 13.258 -20.5 -29.219 1 97.12 239 ARG B CA 1
ATOM 4354 C C . ARG B 1 239 ? 13.141 -19.234 -28.359 1 97.12 239 ARG B C 1
ATOM 4356 O O . ARG B 1 239 ? 14.133 -18.781 -27.781 1 97.12 239 ARG B O 1
ATOM 4363 N N . GLU B 1 240 ? 12.016 -18.75 -28.266 1 96.75 240 GLU B N 1
ATOM 4364 C CA . GLU B 1 240 ? 11.781 -17.516 -27.531 1 96.75 240 GLU B CA 1
ATOM 4365 C C . GLU B 1 240 ? 11.758 -17.75 -26.016 1 96.75 240 GLU B C 1
ATOM 4367 O O . GLU B 1 240 ? 12.344 -16.984 -25.25 1 96.75 240 GLU B O 1
ATOM 4372 N N . ALA B 1 241 ? 11.164 -18.812 -25.594 1 97.31 241 ALA B N 1
ATOM 4373 C CA . ALA B 1 241 ? 10.773 -18.953 -24.188 1 97.31 241 ALA B CA 1
ATOM 4374 C C . ALA B 1 241 ? 11.859 -19.672 -23.391 1 97.31 241 ALA B C 1
ATOM 4376 O O . ALA B 1 241 ? 12 -19.453 -22.188 1 97.31 241 ALA B O 1
ATOM 4377 N N . ALA B 1 242 ? 12.578 -20.547 -24.047 1 97.19 242 ALA B N 1
ATOM 4378 C CA . ALA B 1 242 ? 13.469 -21.438 -23.312 1 97.19 242 ALA B CA 1
ATOM 4379 C C . ALA B 1 242 ? 14.5 -20.656 -22.516 1 97.19 242 ALA B C 1
ATOM 4381 O O . ALA B 1 242 ? 14.695 -20.922 -21.312 1 97.19 242 ALA B O 1
ATOM 4382 N N . PRO B 1 243 ? 15.172 -19.656 -23.172 1 94.62 243 PRO B N 1
ATOM 4383 C CA . PRO B 1 243 ? 16.125 -18.875 -22.359 1 94.62 243 PRO B CA 1
ATOM 4384 C C . PRO B 1 243 ? 15.445 -18.141 -21.203 1 94.62 243 PRO B C 1
ATOM 4386 O O . PRO B 1 243 ? 16.031 -18.031 -20.125 1 94.62 243 PRO B O 1
ATOM 4389 N N . ALA B 1 244 ? 14.297 -17.656 -21.422 1 93.75 244 ALA B N 1
ATOM 4390 C CA . ALA B 1 244 ? 13.562 -16.906 -20.391 1 93.75 244 ALA B CA 1
ATOM 4391 C C . ALA B 1 244 ? 13.164 -17.812 -19.234 1 93.75 244 ALA B C 1
ATOM 4393 O O . ALA B 1 244 ? 13.258 -17.422 -18.078 1 93.75 244 ALA B O 1
ATOM 4394 N N . ILE B 1 245 ? 12.758 -18.984 -19.578 1 95.44 245 ILE B N 1
ATOM 4395 C CA . ILE B 1 245 ? 12.336 -19.953 -18.562 1 95.44 245 ILE B CA 1
ATOM 4396 C C . ILE B 1 245 ? 13.539 -20.406 -17.75 1 95.44 245 ILE B C 1
ATOM 4398 O O . ILE B 1 245 ? 13.461 -20.531 -16.531 1 95.44 245 ILE B O 1
ATOM 4402 N N . ALA B 1 246 ? 14.633 -20.594 -18.422 1 94.25 246 ALA B N 1
ATOM 4403 C CA . ALA B 1 246 ? 15.867 -20.938 -17.719 1 94.25 246 ALA B CA 1
ATOM 4404 C C . ALA B 1 246 ? 16.25 -19.844 -16.734 1 94.25 246 ALA B C 1
ATOM 4406 O O . ALA B 1 246 ? 16.656 -20.125 -15.594 1 94.25 246 ALA B O 1
ATOM 4407 N N . ALA B 1 247 ? 16.125 -18.641 -17.172 1 90.12 247 ALA B N 1
ATOM 4408 C CA . ALA B 1 247 ? 16.422 -17.5 -16.312 1 90.12 247 ALA B CA 1
ATOM 4409 C C . ALA B 1 247 ? 15.461 -17.422 -15.133 1 90.12 247 ALA B C 1
ATOM 4411 O O . ALA B 1 247 ? 15.875 -17.109 -14.016 1 90.12 247 ALA B O 1
ATOM 4412 N N . LEU B 1 248 ? 14.234 -17.656 -15.406 1 90.69 248 LEU B N 1
ATOM 4413 C CA . LEU B 1 248 ? 13.211 -17.672 -14.367 1 90.69 248 LEU B CA 1
ATOM 4414 C C . LEU B 1 248 ? 13.539 -18.703 -13.289 1 90.69 248 LEU B C 1
ATOM 4416 O O . LEU B 1 248 ? 13.555 -18.375 -12.102 1 90.69 248 LEU B O 1
ATOM 4420 N N . ASP B 1 249 ? 13.836 -19.875 -13.734 1 90.31 249 ASP B N 1
ATOM 4421 C CA . ASP B 1 249 ? 14.164 -20.953 -12.82 1 90.31 249 ASP B CA 1
ATOM 4422 C C . ASP B 1 249 ? 15.43 -20.641 -12.023 1 90.31 249 ASP B C 1
ATOM 4424 O O . ASP B 1 249 ? 15.5 -20.906 -10.82 1 90.31 249 ASP B O 1
ATOM 4428 N N . HIS B 1 250 ? 16.359 -20.094 -12.688 1 89.38 250 HIS B N 1
ATOM 4429 C CA . HIS B 1 250 ? 17.609 -19.688 -12.055 1 89.38 250 HIS B CA 1
ATOM 4430 C C . HIS B 1 250 ? 17.359 -18.641 -10.977 1 89.38 250 HIS B C 1
ATOM 4432 O O . HIS B 1 250 ? 17.969 -18.703 -9.898 1 89.38 250 HIS B O 1
ATOM 4438 N N . GLY B 1 251 ? 16.516 -17.734 -11.258 1 86.94 251 GLY B N 1
ATOM 4439 C CA . GLY B 1 251 ? 16.172 -16.688 -10.289 1 86.94 251 GLY B CA 1
ATOM 4440 C C . GLY B 1 251 ? 15.57 -17.25 -9.016 1 86.94 251 GLY B C 1
ATOM 4441 O O . GLY B 1 251 ? 15.969 -16.859 -7.918 1 86.94 251 GLY B O 1
ATOM 4442 N N . PHE B 1 252 ? 14.672 -18.125 -9.156 1 87.19 252 PHE B N 1
ATOM 4443 C CA . PHE B 1 252 ? 14.031 -18.734 -7.996 1 87.19 252 PHE B CA 1
ATOM 4444 C C . PHE B 1 252 ? 15.047 -19.547 -7.188 1 87.19 252 PHE B C 1
ATOM 4446 O O . PHE B 1 252 ? 15.047 -19.484 -5.957 1 87.19 252 PHE B O 1
ATOM 4453 N N . ALA B 1 253 ? 15.898 -20.234 -7.891 1 86.19 253 ALA B N 1
ATOM 4454 C CA . ALA B 1 253 ? 16.891 -21.078 -7.23 1 86.19 253 ALA B CA 1
ATOM 4455 C C . ALA B 1 253 ? 17.922 -20.234 -6.484 1 86.19 253 ALA B C 1
ATOM 4457 O O . ALA B 1 253 ? 18.297 -20.547 -5.355 1 86.19 253 ALA B O 1
ATOM 4458 N N . THR B 1 254 ? 18.281 -19.203 -7.066 1 86.38 254 THR B N 1
ATOM 4459 C CA . THR B 1 254 ? 19.375 -18.422 -6.496 1 86.38 254 THR B CA 1
ATOM 4460 C C . THR B 1 254 ? 18.859 -17.531 -5.371 1 86.38 254 THR B C 1
ATOM 4462 O O . THR B 1 254 ? 19.625 -17.141 -4.48 1 86.38 254 THR B O 1
ATOM 4465 N N . HIS B 1 255 ? 17.609 -17.203 -5.453 1 85.38 255 HIS B N 1
ATOM 4466 C CA . HIS B 1 255 ? 17.031 -16.375 -4.398 1 85.38 255 HIS B CA 1
ATOM 4467 C C . HIS B 1 255 ? 17.031 -17.109 -3.059 1 85.38 255 HIS B C 1
ATOM 4469 O O . HIS B 1 255 ? 17 -16.469 -2.002 1 85.38 255 HIS B O 1
ATOM 4475 N N . GLN B 1 256 ? 17.234 -18.375 -3.076 1 84.75 256 GLN B N 1
ATOM 4476 C CA . GLN B 1 256 ? 17.203 -19.188 -1.871 1 84.75 256 GLN B CA 1
ATOM 4477 C C . GLN B 1 256 ? 18.609 -19.359 -1.282 1 84.75 256 GLN B C 1
ATOM 4479 O O . GLN B 1 256 ? 18.766 -19.891 -0.188 1 84.75 256 GLN B O 1
ATOM 4484 N N . LEU B 1 257 ? 19.516 -18.859 -2.041 1 84.75 257 LEU B N 1
ATOM 4485 C CA . LEU B 1 257 ? 20.891 -19.047 -1.577 1 84.75 257 LEU B CA 1
ATOM 4486 C C . LEU B 1 257 ? 21.188 -18.125 -0.401 1 84.75 257 LEU B C 1
ATOM 4488 O O . LEU B 1 257 ? 20.703 -16.984 -0.354 1 84.75 257 LEU B O 1
ATOM 4492 N N . PRO B 1 258 ? 21.953 -18.609 0.489 1 79.75 258 PRO B N 1
ATOM 4493 C CA . PRO B 1 258 ? 22.359 -17.734 1.602 1 79.75 258 PRO B CA 1
ATOM 4494 C C . PRO B 1 258 ? 23.141 -16.516 1.142 1 79.75 258 PRO B C 1
ATOM 4496 O O . PRO B 1 258 ? 23.703 -16.516 0.042 1 79.75 258 PRO B O 1
ATOM 4499 N N . ALA B 1 259 ? 23.109 -15.547 2.008 1 72.56 259 ALA B N 1
ATOM 4500 C CA . ALA B 1 259 ? 23.859 -14.328 1.705 1 72.56 259 ALA B CA 1
ATOM 4501 C C . ALA B 1 259 ? 25.344 -14.641 1.487 1 72.56 259 ALA B C 1
ATOM 4503 O O . ALA B 1 259 ? 25.938 -15.398 2.254 1 72.56 259 ALA B O 1
ATOM 4504 N N . GLY B 1 260 ? 25.875 -14.102 0.455 1 74.69 260 GLY B N 1
ATOM 4505 C CA . GLY B 1 260 ? 27.297 -14.25 0.208 1 74.69 260 GLY B CA 1
ATOM 4506 C C . GLY B 1 260 ? 27.641 -15.492 -0.593 1 74.69 260 GLY B C 1
ATOM 4507 O O . GLY B 1 260 ? 28.797 -15.672 -1.007 1 74.69 260 GLY B O 1
ATOM 4508 N N . ALA B 1 261 ? 26.625 -16.375 -0.787 1 82.44 261 ALA B N 1
ATOM 4509 C CA . ALA B 1 261 ? 26.891 -17.594 -1.563 1 82.44 261 ALA B CA 1
ATOM 4510 C C . ALA B 1 261 ? 27.188 -17.25 -3.02 1 82.44 261 ALA B C 1
ATOM 4512 O O . ALA B 1 261 ? 26.672 -16.266 -3.557 1 82.44 261 ALA B O 1
ATOM 4513 N N . ALA B 1 262 ? 28.047 -18.062 -3.545 1 86.5 262 ALA B N 1
ATOM 4514 C CA . ALA B 1 262 ? 28.328 -17.906 -4.969 1 86.5 262 ALA B CA 1
ATOM 4515 C C . ALA B 1 262 ? 27.094 -18.219 -5.812 1 86.5 262 ALA B C 1
ATOM 4517 O O . ALA B 1 262 ? 26.406 -19.203 -5.562 1 86.5 262 ALA B O 1
ATOM 4518 N N . VAL B 1 263 ? 26.781 -17.422 -6.711 1 86.44 263 VAL B N 1
ATOM 4519 C CA . VAL B 1 263 ? 25.641 -17.609 -7.602 1 86.44 263 VAL B CA 1
ATOM 4520 C C . VAL B 1 263 ? 26.078 -18.359 -8.859 1 86.44 263 VAL B C 1
ATOM 4522 O O . VAL B 1 263 ? 26.922 -17.875 -9.617 1 86.44 263 VAL B O 1
ATOM 4525 N N . PRO B 1 264 ? 25.547 -19.5 -9.102 1 89.88 264 PRO B N 1
ATOM 4526 C CA . PRO B 1 264 ? 25.891 -20.234 -10.328 1 89.88 264 PRO B CA 1
ATOM 4527 C C . PRO B 1 264 ? 25.422 -19.5 -11.586 1 89.88 264 PRO B C 1
ATOM 4529 O O . PRO B 1 264 ? 24.531 -18.656 -11.516 1 89.88 264 PRO B O 1
ATOM 4532 N N . PRO B 1 265 ? 26.047 -19.797 -12.688 1 91.25 265 PRO B N 1
ATOM 4533 C CA . PRO B 1 265 ? 25.578 -19.203 -13.938 1 91.25 265 PRO B CA 1
ATOM 4534 C C . PRO B 1 265 ? 24.188 -19.688 -14.344 1 91.25 265 PRO B C 1
ATOM 4536 O O . PRO B 1 265 ? 23.766 -20.75 -13.906 1 91.25 265 PRO B O 1
ATOM 4539 N N . VAL B 1 266 ? 23.516 -18.922 -15.117 1 89.81 266 VAL B N 1
ATOM 4540 C CA . VAL B 1 266 ? 22.219 -19.328 -15.648 1 89.81 266 VAL B CA 1
ATOM 4541 C C . VAL B 1 266 ? 22.391 -20.547 -16.547 1 89.81 266 VAL B C 1
ATOM 4543 O O . VAL B 1 266 ? 23.203 -20.516 -17.484 1 89.81 266 VAL B O 1
ATOM 4546 N N . PRO B 1 267 ? 21.656 -21.547 -16.297 1 91.75 267 PRO B N 1
ATOM 4547 C CA . PRO B 1 267 ? 21.75 -22.719 -17.172 1 91.75 267 PRO B CA 1
ATOM 4548 C C . PRO B 1 267 ? 21.297 -22.438 -18.594 1 91.75 267 PRO B C 1
ATOM 4550 O O . PRO B 1 267 ? 20.516 -21.516 -18.828 1 91.75 267 PRO B O 1
ATOM 4553 N N . GLY B 1 268 ? 21.734 -23.25 -19.453 1 93.19 268 GLY B N 1
ATOM 4554 C CA . GLY B 1 268 ? 21.328 -23.109 -20.844 1 93.19 268 GLY B CA 1
ATOM 4555 C C . GLY B 1 268 ? 19.875 -23.484 -21.078 1 93.19 268 GLY B C 1
ATOM 4556 O O . GLY B 1 268 ? 19.281 -24.203 -20.281 1 93.19 268 GLY B O 1
ATOM 4557 N N . PRO B 1 269 ? 19.359 -22.922 -22.141 1 93.62 269 PRO B N 1
ATOM 4558 C CA . PRO B 1 269 ? 17.953 -23.188 -22.453 1 93.62 269 PRO B CA 1
ATOM 4559 C C . PRO B 1 269 ? 17.641 -24.688 -22.609 1 93.62 269 PRO B C 1
ATOM 4561 O O . PRO B 1 269 ? 16.5 -25.109 -22.453 1 93.62 269 PRO B O 1
ATOM 4564 N N . GLU B 1 270 ? 18.641 -25.422 -22.906 1 93 270 GLU B N 1
ATOM 4565 C CA . GLU B 1 270 ? 18.469 -26.859 -23.109 1 93 270 GLU B CA 1
ATOM 4566 C C . GLU B 1 270 ? 18.109 -27.578 -21.812 1 93 270 GLU B C 1
ATOM 4568 O O . GLU B 1 270 ? 17.656 -28.719 -21.828 1 93 270 GLU B O 1
ATOM 4573 N N . THR B 1 271 ? 18.266 -26.922 -20.719 1 92.81 271 THR B N 1
ATOM 4574 C CA . THR B 1 271 ? 18.047 -27.531 -19.422 1 92.81 271 THR B CA 1
ATOM 4575 C C . THR B 1 271 ? 16.578 -27.422 -19 1 92.81 271 THR B C 1
ATOM 4577 O O . THR B 1 271 ? 16.156 -28.062 -18.031 1 92.81 271 THR B O 1
ATOM 4580 N N . VAL B 1 272 ? 15.797 -26.734 -19.75 1 95.12 272 VAL B N 1
ATOM 4581 C CA . VAL B 1 272 ? 14.398 -26.531 -19.391 1 95.12 272 VAL B CA 1
ATOM 4582 C C . VAL B 1 272 ? 13.625 -27.828 -19.547 1 95.12 272 VAL B C 1
ATOM 4584 O O . VAL B 1 272 ? 13.68 -28.469 -20.609 1 95.12 272 VAL B O 1
ATOM 4587 N N . ALA B 1 273 ? 12.961 -28.234 -18.484 1 92.31 273 ALA B N 1
ATOM 4588 C CA . ALA B 1 273 ? 12.109 -29.422 -18.547 1 92.31 273 ALA B CA 1
ATOM 4589 C C . ALA B 1 273 ? 10.836 -29.141 -19.344 1 92.31 273 ALA B C 1
ATOM 4591 O O . ALA B 1 273 ? 9.875 -28.562 -18.828 1 92.31 273 ALA B O 1
ATOM 4592 N N . ARG B 1 274 ? 10.75 -29.656 -20.469 1 92.19 274 ARG B N 1
ATOM 4593 C CA . ARG B 1 274 ? 9.695 -29.297 -21.422 1 92.19 274 ARG B CA 1
ATOM 4594 C C . ARG B 1 274 ? 8.336 -29.797 -20.938 1 92.19 274 ARG B C 1
ATOM 4596 O O . ARG B 1 274 ? 7.309 -29.188 -21.234 1 92.19 274 ARG B O 1
ATOM 4603 N N . ASP B 1 275 ? 8.375 -30.828 -20.125 1 89.88 275 ASP B N 1
ATOM 4604 C CA . ASP B 1 275 ? 7.129 -31.406 -19.641 1 89.88 275 ASP B CA 1
ATOM 4605 C C . ASP B 1 275 ? 6.562 -30.609 -18.484 1 89.88 275 ASP B C 1
ATOM 4607 O O . ASP B 1 275 ? 5.402 -30.781 -18.094 1 89.88 275 ASP B O 1
ATOM 4611 N N . ALA B 1 276 ? 7.383 -29.703 -17.969 1 93.25 276 ALA B N 1
ATOM 4612 C CA . ALA B 1 276 ? 6.98 -28.969 -16.781 1 93.25 276 ALA B CA 1
ATOM 4613 C C . ALA B 1 276 ? 6.398 -27.594 -17.156 1 93.25 276 ALA B C 1
ATOM 4615 O O . ALA B 1 276 ? 5.934 -26.859 -16.281 1 93.25 276 ALA B O 1
ATOM 4616 N N . VAL B 1 277 ? 6.477 -27.281 -18.438 1 96.94 277 VAL B N 1
ATOM 4617 C CA . VAL B 1 277 ? 6.012 -25.969 -18.875 1 96.94 277 VAL B CA 1
ATOM 4618 C C . VAL B 1 277 ? 5.082 -26.125 -20.078 1 96.94 277 VAL B C 1
ATOM 4620 O O . VAL B 1 277 ? 5.039 -27.188 -20.703 1 96.94 277 VAL B O 1
ATOM 4623 N N . LEU B 1 278 ? 4.285 -25.125 -20.359 1 98.12 278 LEU B N 1
ATOM 4624 C CA . LEU B 1 278 ? 3.33 -25.125 -21.453 1 98.12 278 LEU B CA 1
ATOM 4625 C C . LEU B 1 278 ? 3.771 -24.156 -22.547 1 98.12 278 LEU B C 1
ATOM 4627 O O . LEU B 1 278 ? 3.342 -23 -22.578 1 98.12 278 LEU B O 1
ATOM 4631 N N . VAL B 1 279 ? 4.613 -24.641 -23.469 1 98.56 279 VAL B N 1
ATOM 4632 C CA . VAL B 1 279 ? 5.219 -23.812 -24.516 1 98.56 279 VAL B CA 1
ATOM 4633 C C . VAL B 1 279 ? 4.922 -24.391 -25.891 1 98.56 279 VAL B C 1
ATOM 4635 O O . VAL B 1 279 ? 5.094 -25.594 -26.109 1 98.56 279 VAL B O 1
ATOM 4638 N N . GLY B 1 280 ? 4.441 -23.594 -26.812 1 98.62 280 GLY B N 1
ATOM 4639 C CA . GLY B 1 280 ? 4.188 -24.078 -28.156 1 98.62 280 GLY B CA 1
ATOM 4640 C C . GLY B 1 280 ? 3.244 -23.188 -28.938 1 98.62 280 GLY B C 1
ATOM 4641 O O . GLY B 1 280 ? 3.047 -22.016 -28.594 1 98.62 280 GLY B O 1
ATOM 4642 N N . SER B 1 281 ? 2.787 -23.766 -30.062 1 98.5 281 SER B N 1
ATOM 4643 C CA . SER B 1 281 ? 1.711 -23.141 -30.812 1 98.5 281 SER B CA 1
ATOM 4644 C C . SER B 1 281 ? 0.426 -23.078 -30 1 98.5 281 SER B C 1
ATOM 4646 O O . SER B 1 281 ? 0.294 -23.766 -28.984 1 98.5 281 SER B O 1
ATOM 4648 N N . PRO B 1 282 ? -0.52 -22.234 -30.438 1 98.44 282 PRO B N 1
ATOM 4649 C CA . PRO B 1 282 ? -1.799 -22.188 -29.734 1 98.44 282 PRO B CA 1
ATOM 4650 C C . PRO B 1 282 ? -2.465 -23.562 -29.625 1 98.44 282 PRO B C 1
ATOM 4652 O O . PRO B 1 282 ? -2.998 -23.906 -28.562 1 98.44 282 PRO B O 1
ATOM 4655 N N . ALA B 1 283 ? -2.379 -24.297 -30.656 1 98.25 283 ALA B N 1
ATOM 4656 C CA . ALA B 1 283 ? -2.98 -25.625 -30.656 1 98.25 283 ALA B CA 1
ATOM 4657 C C . ALA B 1 283 ? -2.285 -26.531 -29.641 1 98.25 283 ALA B C 1
ATOM 4659 O O . ALA B 1 283 ? -2.945 -27.234 -28.875 1 98.25 283 ALA B O 1
ATOM 4660 N N . THR B 1 284 ? -0.989 -26.516 -29.641 1 98.5 284 THR B N 1
ATOM 4661 C CA . THR B 1 284 ? -0.197 -27.328 -28.734 1 98.5 284 THR B CA 1
ATOM 4662 C C . THR B 1 284 ? -0.494 -26.969 -27.281 1 98.5 284 THR B C 1
ATOM 4664 O O . THR B 1 284 ? -0.751 -27.844 -26.453 1 98.5 284 THR B O 1
ATOM 4667 N N . VAL B 1 285 ? -0.464 -25.734 -26.969 1 98.75 285 VAL B N 1
ATOM 4668 C CA . VAL B 1 285 ? -0.672 -25.266 -25.609 1 98.75 285 VAL B CA 1
ATOM 4669 C C . VAL B 1 285 ? -2.102 -25.578 -25.172 1 98.75 285 VAL B C 1
ATOM 4671 O O . VAL B 1 285 ? -2.332 -26.016 -24.047 1 98.75 285 VAL B O 1
ATOM 4674 N N . ALA B 1 286 ? -3.068 -25.344 -26.031 1 98.56 286 ALA B N 1
ATOM 4675 C CA . ALA B 1 286 ? -4.457 -25.656 -25.703 1 98.56 286 ALA B CA 1
ATOM 4676 C C . ALA B 1 286 ? -4.617 -27.141 -25.359 1 98.56 286 ALA B C 1
ATOM 4678 O O . ALA B 1 286 ? -5.262 -27.484 -24.359 1 98.56 286 ALA B O 1
ATOM 4679 N N . ASP B 1 287 ? -4.02 -27.953 -26.234 1 98.06 287 ASP B N 1
ATOM 4680 C CA . ASP B 1 287 ? -4.07 -29.391 -25.984 1 98.06 287 ASP B CA 1
ATOM 4681 C C . ASP B 1 287 ? -3.498 -29.75 -24.609 1 98.06 287 ASP B C 1
ATOM 4683 O O . ASP B 1 287 ? -4.102 -30.516 -23.859 1 98.06 287 ASP B O 1
ATOM 4687 N N . ARG B 1 288 ? -2.443 -29.219 -24.328 1 97.69 288 ARG B N 1
ATOM 4688 C CA . ARG B 1 288 ? -1.742 -29.516 -23.094 1 97.69 288 ARG B CA 1
ATOM 4689 C C . ARG B 1 288 ? -2.51 -29 -21.875 1 97.69 288 ARG B C 1
ATOM 4691 O O . ARG B 1 288 ? -2.51 -29.625 -20.812 1 97.69 288 ARG B O 1
ATOM 4698 N N . ILE B 1 289 ? -3.105 -27.844 -21.969 1 98.12 289 ILE B N 1
ATOM 4699 C CA . ILE B 1 289 ? -3.902 -27.281 -20.875 1 98.12 289 ILE B CA 1
ATOM 4700 C C . ILE B 1 289 ? -5.105 -28.188 -20.609 1 98.12 289 ILE B C 1
ATOM 4702 O O . ILE B 1 289 ? -5.441 -28.469 -19.469 1 98.12 289 ILE B O 1
ATOM 4706 N N . VAL B 1 290 ? -5.766 -28.625 -21.688 1 97.88 290 VAL B N 1
ATOM 4707 C CA . VAL B 1 290 ? -6.926 -29.5 -21.531 1 97.88 290 VAL B CA 1
ATOM 4708 C C . VAL B 1 290 ? -6.512 -30.797 -20.859 1 97.88 290 VAL B C 1
ATOM 4710 O O . VAL B 1 290 ? -7.191 -31.281 -19.953 1 97.88 290 VAL B O 1
ATOM 4713 N N . ASP B 1 291 ? -5.395 -31.359 -21.344 1 96.5 291 ASP B N 1
ATOM 4714 C CA . ASP B 1 291 ? -4.879 -32.594 -20.734 1 96.5 291 ASP B CA 1
ATOM 4715 C C . ASP B 1 291 ? -4.566 -32.375 -19.266 1 96.5 291 ASP B C 1
ATOM 4717 O O . ASP B 1 291 ? -4.906 -33.219 -18.422 1 96.5 291 ASP B O 1
ATOM 4721 N N . LEU B 1 292 ? -3.928 -31.328 -18.953 1 96.88 292 LEU B N 1
ATOM 4722 C CA . LEU B 1 292 ? -3.592 -31 -17.578 1 96.88 292 LEU B CA 1
ATOM 4723 C C . LEU B 1 292 ? -4.852 -30.828 -16.734 1 96.88 292 LEU B C 1
ATOM 4725 O O . LEU B 1 292 ? -4.918 -31.312 -15.602 1 96.88 292 LEU B O 1
ATOM 4729 N N . HIS B 1 293 ? -5.82 -30.156 -17.234 1 97.38 293 HIS B N 1
ATOM 4730 C CA . HIS B 1 293 ? -7.074 -29.906 -16.531 1 97.38 293 HIS B CA 1
ATOM 4731 C C . HIS B 1 293 ? -7.801 -31.203 -16.203 1 97.38 293 HIS B C 1
ATOM 4733 O O . HIS B 1 293 ? -8.461 -31.312 -15.172 1 97.38 293 HIS B O 1
ATOM 4739 N N . ARG B 1 294 ? -7.688 -32.188 -17.094 1 95.75 294 ARG B N 1
ATOM 4740 C CA . ARG B 1 294 ? -8.289 -33.5 -16.859 1 95.75 294 ARG B CA 1
ATOM 4741 C C . ARG B 1 294 ? -7.66 -34.188 -15.648 1 95.75 294 ARG B C 1
ATOM 4743 O O . ARG B 1 294 ? -8.344 -34.875 -14.891 1 95.75 294 ARG B O 1
ATOM 4750 N N . GLN B 1 295 ? -6.371 -33.938 -15.508 1 95.69 295 GLN B N 1
ATOM 4751 C CA . GLN B 1 295 ? -5.625 -34.562 -14.414 1 95.69 295 GLN B CA 1
ATOM 4752 C C . GLN B 1 295 ? -5.742 -33.75 -13.133 1 95.69 295 GLN B C 1
ATOM 4754 O O . GLN B 1 295 ? -5.809 -34.312 -12.039 1 95.69 295 GLN B O 1
ATOM 4759 N N . VAL B 1 296 ? -5.699 -32.5 -13.258 1 97.06 296 VAL B N 1
ATOM 4760 C CA . VAL B 1 296 ? -5.805 -31.516 -12.18 1 97.06 296 VAL B CA 1
ATOM 4761 C C . VAL B 1 296 ? -6.887 -30.5 -12.516 1 97.06 296 VAL B C 1
ATOM 4763 O O . VAL B 1 296 ? -6.609 -29.469 -13.141 1 97.06 296 VAL B O 1
ATOM 4766 N N . PRO B 1 297 ? -8.102 -30.719 -12.07 1 96.62 297 PRO B N 1
ATOM 4767 C CA . PRO B 1 297 ? -9.219 -29.859 -12.453 1 96.62 297 PRO B CA 1
ATOM 4768 C C . PRO B 1 297 ? -9.18 -28.5 -11.758 1 96.62 297 PRO B C 1
ATOM 4770 O O . PRO B 1 297 ? -10.023 -28.219 -10.898 1 96.62 297 PRO B O 1
ATOM 4773 N N . PHE B 1 298 ? -8.297 -27.688 -12.188 1 98 298 PHE B N 1
ATOM 4774 C CA . PHE B 1 298 ? -8.156 -26.344 -11.617 1 98 298 PHE B CA 1
ATOM 4775 C C . PHE B 1 298 ? -9.289 -25.438 -12.062 1 98 298 PHE B C 1
ATOM 4777 O O . PHE B 1 298 ? -9.82 -25.594 -13.172 1 98 298 PHE B O 1
ATOM 4784 N N . ASP B 1 299 ? -9.672 -24.484 -11.172 1 98.31 299 ASP B N 1
ATOM 4785 C CA . ASP B 1 299 ? -10.695 -23.5 -11.484 1 98.31 299 ASP B CA 1
ATOM 4786 C C . ASP B 1 299 ? -10.102 -22.312 -12.234 1 98.31 299 ASP B C 1
ATOM 4788 O O . ASP B 1 299 ? -10.812 -21.594 -12.945 1 98.31 299 ASP B O 1
ATOM 4792 N N . HIS B 1 300 ? -8.836 -22.062 -12.023 1 98.69 300 HIS B N 1
ATOM 4793 C CA . HIS B 1 300 ? -8.133 -20.875 -12.516 1 98.69 300 HIS B CA 1
ATOM 4794 C C . HIS B 1 300 ? -6.676 -21.188 -12.82 1 98.69 300 HIS B C 1
ATOM 4796 O O . HIS B 1 300 ? -6.008 -21.875 -12.039 1 98.69 300 HIS B O 1
ATOM 4802 N N . LEU B 1 301 ? -6.23 -20.781 -13.984 1 98.69 301 LEU B N 1
ATOM 4803 C CA . LEU B 1 301 ? -4.824 -20.891 -14.352 1 98.69 301 LEU B CA 1
ATOM 4804 C C . LEU B 1 301 ? -4.164 -19.531 -14.422 1 98.69 301 LEU B C 1
ATOM 4806 O O . LEU B 1 301 ? -4.617 -18.656 -15.156 1 98.69 301 LEU B O 1
ATOM 4810 N N . CYS B 1 302 ? -3.141 -19.312 -13.609 1 97.94 302 CYS B N 1
ATOM 4811 C CA . CYS B 1 302 ? -2.402 -18.062 -13.711 1 97.94 302 CYS B CA 1
ATOM 4812 C C . CYS B 1 302 ? -1.047 -18.281 -14.375 1 97.94 302 CYS B C 1
ATOM 4814 O O . CYS B 1 302 ? -0.33 -19.219 -14.039 1 97.94 302 CYS B O 1
ATOM 4816 N N . LEU B 1 303 ? -0.758 -17.531 -15.375 1 97.88 303 LEU B N 1
ATOM 4817 C CA . LEU B 1 303 ? 0.482 -17.594 -16.141 1 97.88 303 LEU B CA 1
ATOM 4818 C C . LEU B 1 303 ? 1.25 -16.281 -16.047 1 97.88 303 LEU B C 1
ATOM 4820 O O . LEU B 1 303 ? 0.673 -15.242 -15.719 1 97.88 303 LEU B O 1
ATOM 4824 N N . TRP B 1 304 ? 2.521 -16.344 -16.375 1 96.44 304 TRP B N 1
ATOM 4825 C CA . TRP B 1 304 ? 3.326 -15.125 -16.359 1 96.44 304 TRP B CA 1
ATOM 4826 C C . TRP B 1 304 ? 2.871 -14.156 -17.453 1 96.44 304 TRP B C 1
ATOM 4828 O O . TRP B 1 304 ? 2.812 -14.523 -18.625 1 96.44 304 TRP B O 1
ATOM 4838 N N . GLY B 1 305 ? 2.602 -12.977 -17.031 1 96.81 305 GLY B N 1
ATOM 4839 C CA . GLY B 1 305 ? 2.232 -11.961 -18 1 96.81 305 GLY B CA 1
ATOM 4840 C C . GLY B 1 305 ? 3.391 -11.523 -18.875 1 96.81 305 GLY B C 1
ATOM 4841 O O . GLY B 1 305 ? 3.188 -11.109 -20.016 1 96.81 305 GLY B O 1
ATOM 4842 N N . ARG B 1 306 ? 4.5 -11.586 -18.266 1 94.88 306 ARG B N 1
ATOM 4843 C CA . ARG B 1 306 ? 5.742 -11.289 -18.969 1 94.88 306 ARG B CA 1
ATOM 4844 C C . AR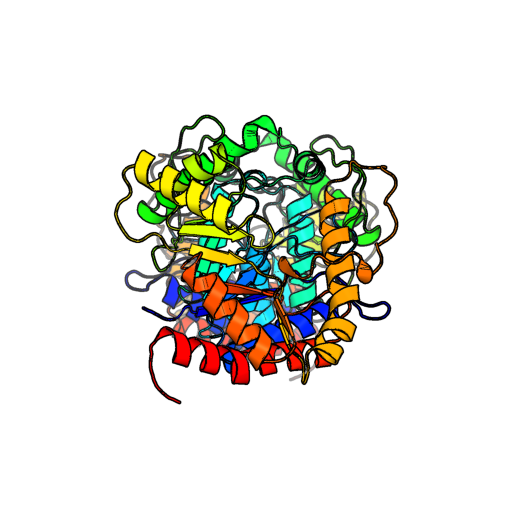G B 1 306 ? 6.891 -12.133 -18.438 1 94.88 306 ARG B C 1
ATOM 4846 O O . ARG B 1 306 ? 7.258 -12.031 -17.266 1 94.88 306 ARG B O 1
ATOM 4853 N N . LEU B 1 307 ? 7.438 -12.969 -19.297 1 93.44 307 LEU B N 1
ATOM 4854 C CA . LEU B 1 307 ? 8.602 -13.758 -18.906 1 93.44 307 LEU B CA 1
ATOM 4855 C C . LEU B 1 307 ? 9.852 -12.883 -18.828 1 93.44 307 LEU B C 1
ATOM 4857 O O . LEU B 1 307 ? 9.953 -11.875 -19.531 1 93.44 307 LEU B O 1
ATOM 4861 N N . PRO B 1 308 ? 10.758 -13.289 -17.969 1 87.94 308 PRO B N 1
ATOM 4862 C CA . PRO B 1 308 ? 12 -12.516 -17.891 1 87.94 308 PRO B CA 1
ATOM 4863 C C . PRO B 1 308 ? 12.68 -12.336 -19.234 1 87.94 308 PRO B C 1
ATOM 4865 O O . PRO B 1 308 ? 12.742 -13.281 -20.031 1 87.94 308 PRO B O 1
ATOM 4868 N N . GLY B 1 309 ? 13.125 -11.141 -19.484 1 85.69 309 GLY B N 1
ATOM 4869 C CA . GLY B 1 309 ? 13.883 -10.875 -20.703 1 85.69 309 GLY B CA 1
ATOM 4870 C C . GLY B 1 309 ? 13.023 -10.445 -21.859 1 85.69 309 GLY B C 1
ATOM 4871 O O . GLY B 1 309 ? 13.531 -9.922 -22.859 1 85.69 309 GLY B O 1
ATOM 4872 N N . PHE B 1 310 ? 11.734 -10.664 -21.75 1 92.62 310 PHE B N 1
ATOM 4873 C CA . PHE B 1 310 ? 10.852 -10.258 -22.828 1 92.62 310 PHE B CA 1
ATOM 4874 C C . PHE B 1 310 ? 10.68 -8.742 -22.844 1 92.62 310 PHE B C 1
ATOM 4876 O O . PHE B 1 310 ? 10.531 -8.117 -21.797 1 92.62 310 PHE B O 1
ATOM 4883 N N . SER B 1 311 ? 10.711 -8.18 -24.062 1 92.44 311 SER B N 1
ATOM 4884 C CA . SER B 1 311 ? 10.32 -6.781 -24.234 1 92.44 311 SER B CA 1
ATOM 4885 C C . SER B 1 311 ? 8.82 -6.598 -24.062 1 92.44 311 SER B C 1
ATOM 4887 O O . SER B 1 311 ? 8.062 -7.574 -24.062 1 92.44 311 SER B O 1
ATOM 4889 N N . HIS B 1 312 ? 8.422 -5.359 -23.859 1 94.81 312 HIS B N 1
ATOM 4890 C CA . HIS B 1 312 ? 7.004 -5.031 -23.734 1 94.81 312 HIS B CA 1
ATOM 4891 C C . HIS B 1 312 ? 6.211 -5.531 -24.938 1 94.81 312 HIS B C 1
ATOM 4893 O O . HIS B 1 312 ? 5.219 -6.246 -24.781 1 94.81 312 HIS B O 1
ATOM 4899 N N . PRO B 1 313 ? 6.664 -5.312 -26.188 1 96 313 PRO B N 1
ATOM 4900 C CA . PRO B 1 313 ? 5.902 -5.801 -27.344 1 96 313 PRO B CA 1
ATOM 4901 C C . PRO B 1 313 ? 5.824 -7.324 -27.391 1 96 313 PRO B C 1
ATOM 4903 O O . PRO B 1 313 ? 4.781 -7.879 -27.734 1 96 313 PRO B O 1
ATOM 4906 N N . ALA B 1 314 ? 6.879 -7.992 -27.016 1 94.81 314 ALA B N 1
ATOM 4907 C CA . ALA B 1 314 ? 6.891 -9.453 -27.031 1 94.81 314 ALA B CA 1
ATOM 4908 C C . ALA B 1 314 ? 5.91 -10.016 -26 1 94.81 314 ALA B C 1
ATOM 4910 O O . ALA B 1 314 ? 5.211 -10.992 -26.281 1 94.81 314 ALA B O 1
ATOM 4911 N N . ALA B 1 315 ? 5.898 -9.43 -24.828 1 95.56 315 ALA B N 1
ATOM 4912 C CA . ALA B 1 315 ? 4.973 -9.852 -23.781 1 95.56 315 ALA B CA 1
ATOM 4913 C C . ALA B 1 315 ? 3.523 -9.648 -24.219 1 95.56 315 ALA B C 1
ATOM 4915 O O . ALA B 1 315 ? 2.684 -10.531 -24.031 1 95.56 315 ALA B O 1
ATOM 4916 N N . VAL B 1 316 ? 3.281 -8.508 -24.812 1 97.94 316 VAL B N 1
ATOM 4917 C CA . VAL B 1 316 ? 1.944 -8.164 -25.281 1 97.94 316 VAL B CA 1
ATOM 4918 C C . VAL B 1 316 ? 1.494 -9.172 -26.344 1 97.94 316 VAL B C 1
ATOM 4920 O O . VAL B 1 316 ? 0.362 -9.656 -26.297 1 97.94 316 VAL B O 1
ATOM 4923 N N . GLU B 1 317 ? 2.365 -9.477 -27.234 1 97.81 317 GLU B N 1
ATOM 4924 C CA . GLU B 1 317 ? 2.045 -10.438 -28.281 1 97.81 317 GLU B CA 1
ATOM 4925 C C . GLU B 1 317 ? 1.69 -11.797 -27.703 1 97.81 317 GLU B C 1
ATOM 4927 O O . GLU B 1 317 ? 0.699 -12.414 -28.094 1 97.81 317 GLU B O 1
ATOM 4932 N N . ALA B 1 318 ? 2.447 -12.25 -26.766 1 97.25 318 ALA B N 1
ATOM 4933 C CA . ALA B 1 318 ? 2.27 -13.578 -26.188 1 97.25 318 ALA B CA 1
ATOM 4934 C C . ALA B 1 318 ? 0.957 -13.664 -25.406 1 97.25 318 ALA B C 1
ATOM 4936 O O . ALA B 1 318 ? 0.193 -14.617 -25.578 1 97.25 318 ALA B O 1
ATOM 4937 N N . VAL B 1 319 ? 0.652 -12.648 -24.578 1 98.12 319 VAL B N 1
ATOM 4938 C CA . VAL B 1 319 ? -0.548 -12.711 -23.75 1 98.12 319 VAL B CA 1
ATOM 4939 C C . VAL B 1 319 ? -1.787 -12.523 -24.625 1 98.12 319 VAL B C 1
ATOM 4941 O O . VAL B 1 319 ? -2.85 -13.078 -24.328 1 98.12 319 VAL B O 1
ATOM 4944 N N . THR B 1 320 ? -1.642 -11.781 -25.703 1 98.69 320 THR B N 1
ATOM 4945 C CA . THR B 1 320 ? -2.748 -11.609 -26.641 1 98.69 320 THR B CA 1
ATOM 4946 C C . THR B 1 320 ? -3.061 -12.922 -27.344 1 98.69 320 THR B C 1
ATOM 4948 O O . THR B 1 320 ? -4.223 -13.32 -27.438 1 98.69 320 THR B O 1
ATOM 4951 N N . ALA B 1 321 ? -2.014 -13.547 -27.828 1 98.56 321 ALA B N 1
ATOM 4952 C CA . ALA B 1 321 ? -2.197 -14.828 -28.5 1 98.56 321 ALA B CA 1
ATOM 4953 C C . ALA B 1 321 ? -2.852 -15.852 -27.578 1 98.56 321 ALA B C 1
ATOM 4955 O O . ALA B 1 321 ? -3.74 -16.594 -28 1 98.56 321 ALA B O 1
ATOM 4956 N N . PHE B 1 322 ? -2.438 -15.898 -26.359 1 98.75 322 PHE B N 1
ATOM 4957 C CA . PHE B 1 322 ? -3.029 -16.828 -25.391 1 98.75 322 PHE B CA 1
ATOM 4958 C C . PHE B 1 322 ? -4.52 -16.547 -25.219 1 98.75 322 PHE B C 1
ATOM 4960 O O . PHE B 1 322 ? -5.34 -17.469 -25.312 1 98.75 322 PHE B O 1
ATOM 4967 N N . ALA B 1 323 ? -4.852 -15.328 -25.016 1 98.81 323 ALA B N 1
ATOM 4968 C CA . ALA B 1 323 ? -6.227 -14.93 -24.719 1 98.81 323 ALA B CA 1
ATOM 4969 C C . ALA B 1 323 ? -7.129 -15.156 -25.938 1 98.81 323 ALA B C 1
ATOM 4971 O O . ALA B 1 323 ? -8.273 -15.586 -25.781 1 98.81 323 ALA B O 1
ATOM 4972 N N . THR B 1 324 ? -6.645 -14.938 -27.141 1 98.56 324 THR B N 1
ATOM 4973 C CA . THR B 1 324 ? -7.512 -14.891 -28.312 1 98.56 324 THR B CA 1
ATOM 4974 C C . THR B 1 324 ? -7.539 -16.25 -29.016 1 98.56 324 THR B C 1
ATOM 4976 O O . THR B 1 324 ? -8.484 -16.547 -29.75 1 98.56 324 THR B O 1
ATOM 4979 N N . GLU B 1 325 ? -6.508 -17.031 -28.781 1 98.56 325 GLU B N 1
ATOM 4980 C CA . GLU B 1 325 ? -6.438 -18.297 -29.516 1 98.56 325 GLU B CA 1
ATOM 4981 C C . GLU B 1 325 ? -6.531 -19.484 -28.578 1 98.56 325 GLU B C 1
ATOM 4983 O O . GLU B 1 325 ? -7.301 -20.422 -28.828 1 98.56 325 GLU B O 1
ATOM 4988 N N . VAL B 1 326 ? -5.773 -19.469 -27.516 1 98.75 326 VAL B N 1
ATOM 4989 C CA . VAL B 1 326 ? -5.684 -20.641 -26.641 1 98.75 326 VAL B CA 1
ATOM 4990 C C . VAL B 1 326 ? -6.945 -20.734 -25.781 1 98.75 326 VAL B C 1
ATOM 4992 O O . VAL B 1 326 ? -7.555 -21.797 -25.688 1 98.75 326 VAL B O 1
ATOM 4995 N N . VAL B 1 327 ? -7.367 -19.641 -25.141 1 98.62 327 VAL B N 1
ATOM 4996 C CA . VAL B 1 327 ? -8.477 -19.641 -24.188 1 98.62 327 VAL B CA 1
ATOM 4997 C C . VAL B 1 327 ? -9.742 -20.141 -24.875 1 98.62 327 VAL B C 1
ATOM 4999 O O . VAL B 1 327 ? -10.406 -21.047 -24.375 1 98.62 327 VAL B O 1
ATOM 5002 N N . PRO B 1 328 ? -10.117 -19.594 -26.078 1 97.75 328 PRO B N 1
ATOM 5003 C CA . PRO B 1 328 ? -11.32 -20.109 -26.734 1 97.75 328 PRO B CA 1
ATOM 5004 C C . PRO B 1 328 ? -11.219 -21.594 -27.078 1 97.75 328 PRO B C 1
ATOM 5006 O O . PRO B 1 328 ? -12.203 -22.328 -26.953 1 97.75 328 PRO B O 1
ATOM 5009 N N . ALA B 1 329 ? -10.031 -22.016 -27.516 1 97.69 329 ALA B N 1
ATOM 5010 C CA . ALA B 1 329 ? -9.836 -23.422 -27.859 1 97.69 329 ALA B CA 1
ATOM 5011 C C . ALA B 1 329 ? -10.016 -24.312 -26.641 1 97.69 329 ALA B C 1
ATOM 5013 O O . ALA B 1 329 ? -10.664 -25.359 -26.719 1 97.69 329 ALA B O 1
ATOM 5014 N N . VAL B 1 330 ? -9.438 -23.922 -25.531 1 98.31 330 VAL B N 1
ATOM 5015 C CA . VAL B 1 330 ? -9.547 -24.672 -24.281 1 98.31 330 VAL B CA 1
ATOM 5016 C C . VAL B 1 330 ? -11 -24.719 -23.828 1 98.31 330 VAL B C 1
ATOM 5018 O O . VAL B 1 330 ? -11.508 -25.781 -23.469 1 98.31 330 VAL B O 1
ATOM 5021 N N . THR B 1 331 ? -11.641 -23.562 -23.828 1 96.88 331 THR B N 1
ATOM 5022 C CA . THR B 1 331 ? -13.031 -23.453 -23.391 1 96.88 331 THR B CA 1
ATOM 5023 C C . THR B 1 331 ? -13.93 -24.359 -24.219 1 96.88 331 THR B C 1
ATOM 5025 O O . THR B 1 331 ? -14.766 -25.094 -23.672 1 96.88 331 THR B O 1
ATOM 5028 N N . ALA B 1 332 ? -13.75 -24.359 -25.5 1 95.56 332 ALA B N 1
ATOM 5029 C CA . ALA B 1 332 ? -14.562 -25.172 -26.391 1 95.56 332 ALA B CA 1
ATOM 5030 C C . ALA B 1 332 ? -14.367 -26.656 -26.094 1 95.56 332 ALA B C 1
ATOM 5032 O O . ALA B 1 332 ? -15.336 -27.438 -26.094 1 95.56 332 ALA B O 1
ATOM 5033 N N . ARG B 1 333 ? -13.219 -27.016 -25.859 1 94.81 333 ARG B N 1
ATOM 5034 C CA . ARG B 1 333 ? -12.898 -28.422 -25.672 1 94.81 333 ARG B CA 1
ATOM 5035 C C . ARG B 1 333 ? -13.383 -28.922 -24.312 1 94.81 333 ARG B C 1
ATOM 5037 O O . ARG B 1 333 ? -13.766 -30.078 -24.172 1 94.81 333 ARG B O 1
ATOM 5044 N N . ILE B 1 334 ? -13.32 -28.078 -23.344 1 94.69 334 ILE B N 1
ATOM 5045 C CA . ILE B 1 334 ? -13.695 -28.484 -22 1 94.69 334 ILE B CA 1
ATOM 5046 C C . ILE B 1 334 ? -15.211 -28.453 -21.859 1 94.69 334 ILE B C 1
ATOM 5048 O O . ILE B 1 334 ? -15.797 -29.328 -21.203 1 94.69 334 ILE B O 1
ATOM 5052 N N . THR B 1 335 ? -15.891 -27.469 -22.438 1 91.25 335 THR B N 1
ATOM 5053 C CA . THR B 1 335 ? -17.328 -27.344 -22.297 1 91.25 335 THR B CA 1
ATOM 5054 C C . THR B 1 335 ? -18.062 -28.156 -23.375 1 91.25 335 THR B C 1
ATOM 5056 O O . THR B 1 335 ? -19.266 -28.375 -23.281 1 91.25 335 THR B O 1
ATOM 5059 N N . GLY B 1 336 ? -17.422 -28.703 -24.25 1 84.38 336 GLY B N 1
ATOM 5060 C CA . GLY B 1 336 ? -18.031 -29.438 -25.344 1 84.38 336 GLY B CA 1
ATOM 5061 C C . GLY B 1 336 ? -18.703 -28.547 -26.359 1 84.38 336 GLY B C 1
ATOM 5062 O O . GLY B 1 336 ? -19.578 -29 -27.109 1 84.38 336 GLY B O 1
ATOM 5063 N N . SER B 1 337 ? -18.531 -27.266 -26.203 1 64.19 337 SER B N 1
ATOM 5064 C CA . SER B 1 337 ? -19.188 -26.359 -27.141 1 64.19 337 SER B CA 1
ATOM 5065 C C . SER B 1 337 ? -18.422 -26.281 -28.469 1 64.19 337 SER B C 1
ATOM 5067 O O . SER B 1 337 ? -17.188 -26.297 -28.469 1 64.19 337 SER B O 1
ATOM 5069 N N . ALA B 1 338 ? -18.828 -27.078 -29.5 1 52.22 338 ALA B N 1
ATOM 5070 C CA . ALA B 1 338 ? -18.297 -27.031 -30.859 1 52.22 338 ALA B CA 1
ATOM 5071 C C . ALA B 1 338 ? -18.047 -25.578 -31.281 1 52.22 338 ALA B C 1
ATOM 5073 O O . ALA B 1 338 ? -18.875 -24.703 -31.047 1 52.22 338 ALA B O 1
ATOM 5074 N N . THR B 1 339 ? -16.688 -25.031 -31.453 1 43.19 339 THR B N 1
ATOM 5075 C CA . THR B 1 339 ? -16.531 -23.797 -32.219 1 43.19 339 THR B CA 1
ATOM 5076 C C . THR B 1 339 ? -17.094 -23.953 -33.625 1 43.19 339 THR B C 1
ATOM 5078 O O . THR B 1 339 ? -17.078 -25.062 -34.188 1 43.19 339 THR B O 1
#

pLDDT: mean 94.7, std 7.13, range [43.19, 98.94]

Foldseek 3Di:
DAFAAEEAEDFLFQFDPPDDSVRSLVLVLVLLQVCVVLPHQAYEYEADPPFPRCTPHCQLVVLLVSLQSHAGHAYEYPAAQQQLDDLLVVLQSQQVSLVSNVRRYAHEYELDDAVVSCVVSVHDSVCSLVSRQVSLVQSVVCQVPQWGADDDDPDGDDIDGHDDHHPDDHFYEYEDDDLVSLLSRLQRGQAYEYEFFPCSLVVLVSNVVSVVVNVNDDDRAYEYEAAAWADQWQVVQLVPCLQLVLVVVLSVVQSRDDPPDDRDDRDDSVPDDPLGHQTTHLVSSLVSVLVVCVSPVHNYYYYHLDGRNDDSVRSSVGSSRCSPRNSVSNSCVVVVPDD/DAFAAEEAEDFLFAFDPPDDSVRSLVLVLVLLQVCVVLPHQAYEYEADPPFPRCTPHDQLVVLLVSLQSHAGHAYEYPAAQQQLDDLLVVLQSVQVSLVSNVRRYAHEYELDDAVVSCVVSVHDSVCSLVSRQVSLVQSVVCQVPQWGADDDDPDGDDIDGHDDHHPDDHFYEYEDDDLVSLLSRLQRGQAYEYEFFPCSLVSLVSNVVSVVVNVNDDDRAYEYEAAAWADQWQVVQLVPCLQLVLVVVLSVVQSRDDPPDDRDDRDDSVPDDPLGHQTTHLVSSLVSVLVVCVSPVHNYYYYHLDGRNDDSVRSSVGSSRCSPRNSVSNSCVVVVPDD

Solvent-accessible surface area (backbone atoms only — not comparable to full-atom values): 34281 Å² total; per-residue (Å²): 103,82,56,54,46,41,26,32,31,54,44,72,52,64,52,55,89,94,63,51,69,41,59,50,53,51,50,52,52,52,50,50,46,47,38,41,76,60,61,35,48,28,41,29,24,23,51,44,64,56,33,82,47,16,32,34,60,37,37,58,32,49,46,13,21,50,28,45,62,48,83,74,46,26,42,30,36,59,30,41,46,38,42,78,46,60,44,68,58,50,39,40,41,49,16,52,32,16,30,64,33,71,54,36,48,34,46,22,31,24,48,68,83,41,60,66,49,28,52,56,66,70,42,62,74,88,45,19,64,62,34,28,54,48,34,53,51,49,33,52,45,28,54,73,68,35,28,49,55,44,82,60,95,84,49,65,32,62,68,47,39,38,31,63,52,41,71,51,89,64,49,40,26,26,48,47,88,46,70,71,42,28,43,49,34,47,70,72,34,60,24,36,38,37,65,48,37,80,60,34,62,58,51,50,52,50,41,54,50,23,23,53,76,60,68,52,82,68,93,60,52,32,36,33,35,45,55,54,42,43,32,92,34,46,67,57,16,44,67,63,41,29,52,23,49,19,45,50,53,41,50,62,58,53,62,54,48,59,85,89,55,85,75,76,78,70,60,56,41,84,70,53,61,67,88,36,40,42,62,7,16,44,67,54,32,22,52,51,50,50,55,46,35,74,71,47,74,41,49,27,42,34,26,52,46,56,56,54,64,54,48,71,69,56,22,51,51,28,52,48,47,37,48,70,46,18,47,55,53,34,38,26,66,51,54,64,47,79,128,103,81,56,54,47,42,25,32,31,54,44,72,51,62,56,56,89,90,64,51,68,42,59,49,52,51,50,51,51,51,49,50,47,47,36,42,77,60,62,35,50,28,41,30,24,22,51,43,62,55,33,82,48,18,31,33,61,38,36,59,33,49,46,13,21,48,27,46,62,46,83,75,48,26,42,30,36,59,31,40,46,37,43,77,46,59,44,67,57,51,38,41,41,48,14,52,30,16,29,65,32,70,55,33,49,33,46,21,34,24,49,70,84,40,60,63,49,28,52,56,65,69,41,61,76,87,46,18,64,60,34,29,53,48,32,54,51,49,35,52,44,27,53,73,68,35,28,49,54,44,81,59,96,84,50,65,33,62,67,45,41,37,32,62,51,41,71,51,88,64,50,40,27,24,48,45,89,46,70,72,42,29,41,50,34,46,70,72,36,60,26,37,38,38,65,47,35,79,60,36,63,59,52,49,53,50,42,53,50,23,24,53,76,60,66,51,82,68,94,60,53,32,36,33,36,47,54,55,44,44,33,93,34,47,68,56,17,44,68,62,40,28,53,24,50,20,46,48,53,40,50,62,58,53,62,54,48,58,85,88,56,84,77,76,78,69,60,56,40,85,70,53,58,67,87,36,40,41,63,7,16,45,67,54,32,23,51,50,50,50,56,46,37,75,71,47,78,42,50,26,40,34,26,52,45,56,56,54,64,55,50,71,69,57,22,50,52,28,52,47,47,38,48,72,47,18,47,55,52,33,38,25,66,52,53,64,47,81,127